Protein AF-0000000077447421 (afdb_homodimer)

Secondary structure (DSSP, 8-state):
-------------------------------------------------------------------HHHHHHH----HHHHHHHHHHHHHHHHHIIIIII----HHHHHHHHHHHTHHHHHHHHHHHHHHHHHHHHHHHHHHHHTT-GGGHHHHHHHHIIIIIHHHHHHHHHIIIIIHHHHHHHHHHHHTTHHHHHHHTT--HIIIIIHHHHHHHHHHHHHHHHHHHHHHHHHHHHHHHHHH---HHHHHHHHHHH--HHHHHHHHHHHHHHHHHHHHHHHHHHHT--SHHHHHHHHHHHHHHHHHHHHHHHHHHHHHHH--S---HHHHHH-/-------------------------------------------------------------------HHHHHHH----HHHHHHHHHHHHHHHHHIIIIII----HHHHHHHHHHHTHHHHHHHHHHHHHHHHHHHHHHHHHHHHTT-GGGHHHHHHHHIIIIIHHHHHHHHHIIIIIHHHHHHHHHHHHTTHHHHHHHTT--HIIIIIHHHHHHHHHHHHHHHHHHHHHHHHHHHHHHHHHH---HHHHHHHHHHH--HHHHHHHHHHHHHHHHHHHHHHHHHHHT--SHHHHHHHHHHHHHHHHHHHHHHHHHHHHHHH--S---HHHHHH-

Organism: NCBI:txid325984

Radius of gyration: 36.72 Å; Cα contacts (8 Å, |Δi|>4): 946; chains: 2; bounding box: 80×122×106 Å

InterPro domains:
  IPR003453 ABC transport permease subunit MlaE, proteobacteria [TIGR00056] (90-324)
  IPR030802 ABC transporter permease MalE [PF02405] (110-318)
  IPR030802 ABC transporter permease MalE [PTHR30188] (58-333)

pLDDT: mean 73.14, std 27.76, range [16.59, 98.06]

Sequence (668 aa):
MESLSLSSPSQTLDLFSSTRTMISINPSRKLLQWKPRSPIRSPSSRPLLCLHERISNNAPEPATTPTVAAAAAAWTPPFPLWRPLSVPILAGQVFYRAIIAHKVHWRNTLQQLERAGPRSLGVSLLTAAFVGMAFTIQFVREFTRLGLHRSVGGVLALAFSRELSPVVTAVVAAGRVGSAFAAELGTMQVSEQTDTLRVLGANPVDYLVTPRVIACCAALPVLTLMCFAIGLASSALLADAVYGVSINIILDSARRALRPWDIISAMIKAHVFGGIIAVVSCAWGVTTLGGAKGVGESTTSAVVISLVSIFIADFALSYCFFQGVGDSLKSAMGMESLSLSSPSQTLDLFSSTRTMISINPSRKLLQWKPRSPIRSPSSRPLLCLHERISNNAPEPATTPTVAAAAAAWTPPFPLWRPLSVPILAGQVFYRAIIAHKVHWRNTLQQLERAGPRSLGVSLLTAAFVGMAFTIQFVREFTRLGLHRSVGGVLALAFSRELSPVVTAVVAAGRVGSAFAAELGTMQVSEQTDTLRVLGANPVDYLVTPRVIACCAALPVLTLMCFAIGLASSALLADAVYGVSINIILDSARRALRPWDIISAMIKAHVFGGIIAVVSCAWGVTTLGGAKGVGESTTSAVVISLVSIFIADFALSYCFFQGVGDSLKSAMG

Nearest PDB structures (foldseek):
  7ch9-assembly1_G  TM=9.048E-01  e=3.813E-11  Pseudomonas aeruginosa PAO1
  8fee-assembly1_I  TM=9.198E-01  e=6.513E-11  Mycolicibacterium smegmatis MC2 155
  7d06-assembly1_A  TM=8.859E-01  e=7.072E-11  Acinetobacter baumannii
  7ch9-assembly1_H  TM=8.754E-01  e=4.897E-10  Pseudomonas aeruginosa PAO1
  8fef-assembly1_J  TM=8.545E-01  e=3.986E-10  Mycolicibacterium smegmatis MC2 155

Foldseek 3Di:
DDDPPPCPPDDDPPDDDPPPPPDDDDDPPDPPPPPDDDDPDPPDPPPPPPPPPPPVPPVPPPPPPPPPVVVVVPCPPPQPVVLVVLLVVLLVVLCCCVVPVVLADVVLLVVLLCQLAVVLLVVLLVQLLVVLQVVLVVQCVVCVVVVQLLLSLQVSLLCLLQPNLLLSLLLSSLLRVLLVLLLVLQQCQAVCVCVVCVVVVHHCSNNRQNSNLVSLLVRQLVSSVSSSVSSSVSSLVNCCVPVVRHSCSSVVLNVQLDDPLSNVLSSVLRNVLSNLSRSLSNSLNNSFDDPPVSSVVSSVVSSVRSSVVSVVSSVVSCCVSDPDDDDRSVRSSD/DDDDDPDDDDDDPPDDDDDPPDDDDDDPDDPPPPDPDDDPDDPDPPPPPPPVPPPPPPPPPPPPPPPPVVVVVPCPPPQPVVLVVLLVVLLVVLCCCVVPVVLADVVLLVVLLCQLAVVLLVVLLVQLLVVLQVVLVVQCVVCVVVVQLLLSLQVSLLCLLQPNLLLSLLLSSLLRVLLVLLLVLQQCQAVCVCVVCVVVVHHCSNNRQNSNLVSLLVRQLVSSVSSSVSSSVSSLVNCCVPVVRHSVSSVVLNVQLDDPLSNVLSSVLRNVLSNLSSSLSNSLNNSFDDPPVSSVVSSVVSSVRSSVVSVVSSVVSCCVSDPDDDDRSVRSSD

Structure (mmCIF, N/CA/C/O backbone):
data_AF-0000000077447421-model_v1
#
loop_
_entity.id
_entity.type
_entity.pdbx_description
1 polymer 'Protein TRIGALACTOSYLDIACYLGLYCEROL 1, chloroplastic'
#
loop_
_atom_site.group_PDB
_atom_site.id
_atom_site.type_symbol
_atom_site.label_atom_id
_atom_site.label_alt_id
_atom_site.label_comp_id
_atom_site.label_asym_id
_atom_site.label_entity_id
_atom_site.label_seq_id
_atom_site.pdbx_PDB_ins_code
_atom_site.Cartn_x
_atom_site.Cartn_y
_atom_site.Cartn_z
_atom_site.occupancy
_atom_site.B_iso_or_equiv
_atom_site.auth_seq_id
_atom_site.auth_comp_id
_atom_site.auth_asym_id
_atom_site.auth_atom_id
_atom_site.pdbx_PDB_model_num
ATOM 1 N N . MET A 1 1 ? -22.281 -9.133 -51.156 1 20.7 1 MET A N 1
ATOM 2 C CA . MET A 1 1 ? -21.609 -7.891 -51.531 1 20.7 1 MET A CA 1
ATOM 3 C C . MET A 1 1 ? -22.359 -6.676 -51.031 1 20.7 1 MET A C 1
ATOM 5 O O . MET A 1 1 ? -21.812 -5.582 -50.906 1 20.7 1 MET A O 1
ATOM 9 N N . GLU A 1 2 ? -23.766 -6.668 -51.031 1 21.92 2 GLU A N 1
ATOM 10 C CA . GLU A 1 2 ? -24.375 -5.355 -51.25 1 21.92 2 GLU A CA 1
ATOM 11 C C . GLU A 1 2 ? -24.234 -4.477 -50 1 21.92 2 GLU A C 1
ATOM 13 O O . GLU A 1 2 ? -24.016 -4.977 -48.906 1 21.92 2 GLU A O 1
ATOM 18 N N . SER A 1 3 ? -24.531 -3.139 -50.156 1 23.22 3 SER A N 1
ATOM 19 C CA . SER A 1 3 ? -24.422 -1.7 -49.938 1 23.22 3 SER A CA 1
ATOM 20 C C . SER A 1 3 ? -25.094 -1.285 -48.656 1 23.22 3 SER A C 1
ATOM 22 O O . SER A 1 3 ? -26.25 -1.659 -48.406 1 23.22 3 SER A O 1
ATOM 24 N N . LEU A 1 4 ? -24.281 -0.854 -47.562 1 23.58 4 LEU A N 1
ATOM 25 C CA . LEU A 1 4 ? -24.172 -0.26 -46.25 1 23.58 4 LEU A CA 1
ATOM 26 C C . LEU A 1 4 ? -24.859 1.103 -46.188 1 23.58 4 LEU A C 1
ATOM 28 O O . LEU A 1 4 ? -24.203 2.133 -46.406 1 23.58 4 LEU A O 1
ATOM 32 N N . SER A 1 5 ? -25.969 1.367 -46.906 1 22.11 5 SER A N 1
ATOM 33 C CA . SER A 1 5 ? -26.375 2.738 -47.188 1 22.11 5 SER A CA 1
ATOM 34 C C . SER A 1 5 ? -26.781 3.467 -45.906 1 22.11 5 SER A C 1
ATOM 36 O O . SER A 1 5 ? -27.969 3.676 -45.656 1 22.11 5 SER A O 1
ATOM 38 N N . LEU A 1 6 ? -26.234 3.102 -44.625 1 23.22 6 LEU A N 1
ATOM 39 C CA . LEU A 1 6 ? -26.906 3.682 -43.469 1 23.22 6 LEU A CA 1
ATOM 40 C C . LEU A 1 6 ? -26.812 5.203 -43.5 1 23.22 6 LEU A C 1
ATOM 42 O O . LEU A 1 6 ? -25.719 5.758 -43.562 1 23.22 6 LEU A O 1
ATOM 46 N N . SER A 1 7 ? -27.797 6.012 -44 1 21.48 7 SER A N 1
ATOM 47 C CA . SER A 1 7 ? -28.109 7.41 -44.281 1 21.48 7 SER A CA 1
ATOM 48 C C . SER A 1 7 ? -28.031 8.25 -43 1 21.48 7 SER A C 1
ATOM 50 O O . SER A 1 7 ? -28.875 8.117 -42.125 1 21.48 7 SER A O 1
ATOM 52 N N . SER A 1 8 ? -26.844 8.43 -42.312 1 22.61 8 SER A N 1
ATOM 53 C CA . SER A 1 8 ? -26.688 9.133 -41.031 1 22.61 8 SER A CA 1
ATOM 54 C C . SER A 1 8 ? -27.047 10.609 -41.188 1 22.61 8 SER A C 1
ATOM 56 O O . SER A 1 8 ? -26.406 11.344 -41.938 1 22.61 8 SER A O 1
ATOM 58 N N . PRO A 1 9 ? -28.359 11 -41.156 1 22.39 9 PRO A N 1
ATOM 59 C CA . PRO A 1 9 ? -28.812 12.367 -41.438 1 22.39 9 PRO A CA 1
ATOM 60 C C . PRO A 1 9 ? -28.172 13.398 -40.5 1 22.39 9 PRO A C 1
ATOM 62 O O . PRO A 1 9 ? -28.016 13.148 -39.312 1 22.39 9 PRO A O 1
ATOM 65 N N . SER A 1 10 ? -27.109 14.242 -40.969 1 20.44 10 SER A N 1
ATOM 66 C CA . SER A 1 10 ? -26.219 15.258 -40.438 1 20.44 10 SER A CA 1
ATOM 67 C C . SER A 1 10 ? -26.984 16.328 -39.656 1 20.44 10 SER A C 1
ATOM 69 O O . SER A 1 10 ? -26.641 16.641 -38.5 1 20.44 10 SER A O 1
ATOM 71 N N . GLN A 1 11 ? -27.469 17.375 -40.344 1 19.42 11 GLN A N 1
ATOM 72 C CA . GLN A 1 11 ? -26.938 18.734 -40.281 1 19.42 11 GLN A CA 1
ATOM 73 C C . GLN A 1 11 ? -27.562 19.516 -39.125 1 19.42 11 GLN A C 1
ATOM 75 O O . GLN A 1 11 ? -26.859 20.031 -38.25 1 19.42 11 GLN A O 1
ATOM 80 N N . THR A 1 12 ? -28.375 20.641 -39.375 1 20.64 12 THR A N 1
ATOM 81 C CA . THR A 1 12 ? -28.172 22.078 -39.344 1 20.64 12 THR A CA 1
ATOM 82 C C . THR A 1 12 ? -28.984 22.719 -38.219 1 20.64 12 THR A C 1
ATOM 84 O O . THR A 1 12 ? -29.062 23.938 -38.125 1 20.64 12 THR A O 1
ATOM 87 N N . LEU A 1 13 ? -29.422 22 -37.062 1 18.8 13 LEU A N 1
ATOM 88 C CA . LEU A 1 13 ? -30.594 22.688 -36.531 1 18.8 13 LEU A CA 1
ATOM 89 C C . LEU A 1 13 ? -30.234 24.094 -36.062 1 18.8 13 LEU A C 1
ATOM 91 O O . LEU A 1 13 ? -29.328 24.281 -35.25 1 18.8 13 LEU A O 1
ATOM 95 N N . ASP A 1 14 ? -30.516 25.188 -36.844 1 21.53 14 ASP A N 1
ATOM 96 C CA . ASP A 1 14 ? -30.469 26.641 -36.812 1 21.53 14 ASP A CA 1
ATOM 97 C C . ASP A 1 14 ? -31.203 27.188 -35.562 1 21.53 14 ASP A 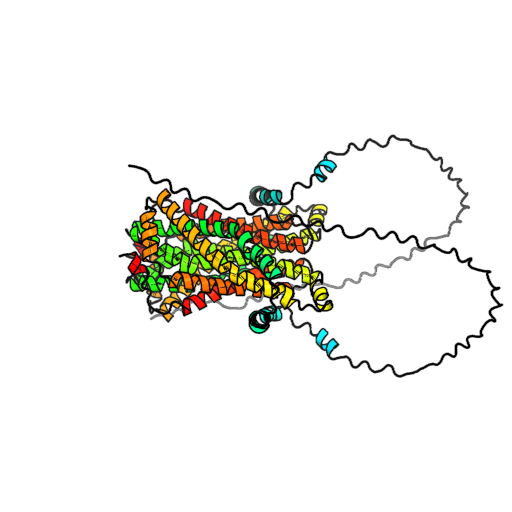C 1
ATOM 99 O O . ASP A 1 14 ? -32.438 27.25 -35.562 1 21.53 14 ASP A O 1
ATOM 103 N N . LEU A 1 15 ? -30.922 26.516 -34.375 1 18.33 15 LEU A N 1
ATOM 104 C CA . LEU A 1 15 ? -31.812 26.953 -33.281 1 18.33 15 LEU A CA 1
ATOM 105 C C . LEU A 1 15 ? -31.891 28.469 -33.25 1 18.33 15 LEU A C 1
ATOM 107 O O . LEU A 1 15 ? -30.953 29.172 -33.656 1 18.33 15 LEU A O 1
ATOM 111 N N . PHE A 1 16 ? -32.906 29.094 -32.469 1 19.05 16 PHE A N 1
ATOM 112 C CA . PHE A 1 16 ? -33.906 30.156 -32.281 1 19.05 16 PHE A CA 1
ATOM 113 C C . PHE A 1 16 ? -33.219 31.422 -31.766 1 19.05 16 PHE A C 1
ATOM 115 O O . PHE A 1 16 ? -32.219 31.359 -31.031 1 19.05 16 PHE A O 1
ATOM 122 N N . SER A 1 17 ? -33.469 32.656 -32.375 1 18.56 17 SER A N 1
ATOM 123 C CA . SER A 1 17 ? -33.375 34.062 -32.625 1 18.56 17 SER A CA 1
ATOM 124 C C . SER A 1 17 ? -33.656 34.875 -31.359 1 18.56 17 SER A C 1
ATOM 126 O O . SER A 1 17 ? -33.562 36.094 -31.359 1 18.56 17 SER A O 1
ATOM 128 N N . SER A 1 18 ? -34.219 34.281 -30.141 1 18.59 18 SER A N 1
ATOM 129 C CA . SER A 1 18 ? -35.156 35.25 -29.578 1 18.59 18 SER A CA 1
ATOM 130 C C . SER A 1 18 ? -34.438 36.5 -29.094 1 18.59 18 SER A C 1
ATOM 132 O O . SER A 1 18 ? -33.344 36.406 -28.531 1 18.59 18 SER A O 1
ATOM 134 N N . THR A 1 19 ? -34.812 37.688 -29.516 1 19.48 19 THR A N 1
ATOM 135 C CA . THR A 1 19 ? -34.594 39.125 -29.625 1 19.48 19 THR A CA 1
ATOM 136 C C . THR A 1 19 ? -34.719 39.781 -28.266 1 19.48 19 THR A C 1
ATOM 138 O O . THR A 1 19 ? -35.844 40.062 -27.781 1 19.48 19 THR A O 1
ATOM 141 N N . ARG A 1 20 ? -34.375 39.125 -27.031 1 20.92 20 ARG A N 1
ATOM 142 C CA . ARG A 1 20 ? -34.969 39.812 -25.891 1 20.92 20 ARG A CA 1
ATOM 143 C C . ARG A 1 20 ? -34.5 41.281 -25.812 1 20.92 20 ARG A C 1
ATOM 145 O O . ARG A 1 20 ? -33.281 41.531 -25.875 1 20.92 20 ARG A O 1
ATOM 152 N N . THR A 1 21 ? -35.406 42.219 -26.031 1 19.88 21 THR A N 1
ATOM 153 C CA . THR A 1 21 ? -35.5 43.656 -26.156 1 19.88 21 THR A CA 1
ATOM 154 C C . THR A 1 21 ? -35.062 44.344 -24.859 1 19.88 21 THR A C 1
ATOM 156 O O . THR A 1 21 ? -35.719 44.156 -23.812 1 19.88 21 THR A O 1
ATOM 159 N N . MET A 1 22 ? -33.812 44.531 -24.453 1 20.28 22 MET A N 1
ATOM 160 C CA . MET A 1 22 ? -33.188 45.031 -23.219 1 20.28 22 MET A CA 1
ATOM 161 C C . MET A 1 22 ? -33.562 46.469 -22.984 1 20.28 22 MET A C 1
ATOM 163 O O . MET A 1 22 ? -33.094 47.094 -22.031 1 20.28 22 MET A O 1
ATOM 167 N N . ILE A 1 23 ? -34.625 47.125 -23.688 1 19.91 23 ILE A N 1
ATOM 168 C CA . ILE A 1 23 ? -34.219 48.5 -23.812 1 19.91 23 ILE A CA 1
ATOM 169 C C . ILE A 1 23 ? -34.125 49.156 -22.422 1 19.91 23 ILE A C 1
ATOM 171 O O . ILE A 1 23 ? -34.688 48.625 -21.469 1 19.91 23 ILE A O 1
ATOM 175 N N . SER A 1 24 ? -33.938 50.594 -22.422 1 19.91 24 SER A N 1
ATOM 176 C CA . SER A 1 24 ? -33.219 51.781 -22.047 1 19.91 24 SER A CA 1
ATOM 177 C C . SER A 1 24 ? -33.938 52.594 -20.984 1 19.91 24 SER A C 1
ATOM 179 O O . SER A 1 24 ? -33.406 53.562 -20.438 1 19.91 24 SER A O 1
ATOM 181 N N . ILE A 1 25 ? -35.094 52.094 -20.328 1 19.53 25 ILE A N 1
ATOM 182 C CA . ILE A 1 25 ? -35.938 53.25 -20.078 1 19.53 25 ILE A CA 1
ATOM 183 C C . ILE A 1 25 ? -35.281 54.156 -19.047 1 19.53 25 ILE A C 1
ATOM 185 O O . ILE A 1 25 ? -34.688 53.688 -18.078 1 19.53 25 ILE A O 1
ATOM 189 N N . ASN A 1 26 ? -35.281 55.531 -19.297 1 20.55 26 ASN A N 1
ATOM 190 C CA . ASN A 1 26 ? -34.75 56.875 -19.016 1 20.55 26 ASN A CA 1
ATOM 191 C C . ASN A 1 26 ? -35.25 57.375 -17.672 1 20.55 26 ASN A C 1
ATOM 193 O O . ASN A 1 26 ? -34.812 58.438 -17.219 1 20.55 26 ASN A O 1
ATOM 197 N N . PRO A 1 27 ? -36.062 56.594 -16.766 1 20.16 27 PRO A N 1
ATOM 198 C CA . PRO A 1 27 ? -36.969 57.562 -16.172 1 20.16 27 PRO A CA 1
ATOM 199 C C . PRO A 1 27 ? -36.281 58.625 -15.312 1 20.16 27 PRO A C 1
ATOM 201 O O . PRO A 1 27 ? -35.188 58.375 -14.805 1 20.16 27 PRO A O 1
ATOM 204 N N . SER A 1 28 ? -36.656 59.938 -15.367 1 21.09 28 SER A N 1
ATOM 205 C CA . SER A 1 28 ? -36.375 61.344 -15.031 1 21.09 28 SER A CA 1
ATOM 206 C C . SER A 1 28 ? -36.562 61.594 -13.539 1 21.09 28 SER A C 1
ATOM 208 O O . SER A 1 28 ? -36.438 62.719 -13.07 1 21.09 28 SER A O 1
ATOM 210 N N . ARG A 1 29 ? -36.844 60.531 -12.625 1 21.67 29 ARG A N 1
ATOM 211 C CA . ARG A 1 29 ? -37.625 61.094 -11.531 1 21.67 29 ARG A CA 1
ATOM 212 C C . ARG A 1 29 ? -36.844 62.125 -10.734 1 21.67 29 ARG A C 1
ATOM 214 O O . ARG A 1 29 ? -35.719 61.875 -10.344 1 21.67 29 ARG A O 1
ATOM 221 N N . LYS A 1 30 ? -37.344 63.375 -10.836 1 21.84 30 LYS A N 1
ATOM 222 C CA . LYS A 1 30 ? -37.125 64.75 -10.312 1 21.84 30 LYS A CA 1
ATOM 223 C C . LYS A 1 30 ? -37.031 64.688 -8.789 1 21.84 30 LYS A C 1
ATOM 225 O O . LYS A 1 30 ? -37.969 64.25 -8.109 1 21.84 30 LYS A O 1
ATOM 230 N N . LEU A 1 31 ? -35.812 64.5 -8.266 1 20.23 31 LEU A N 1
ATOM 231 C CA . LEU A 1 31 ? -35.312 64.438 -6.895 1 20.23 31 LEU A CA 1
ATOM 232 C C . LEU A 1 31 ? -35.75 65.688 -6.129 1 20.23 31 LEU A C 1
ATOM 234 O O . LEU A 1 31 ? -35.281 66.812 -6.449 1 20.23 31 LEU A O 1
ATOM 238 N N . LEU A 1 32 ? -37.125 65.812 -5.898 1 20.25 32 LEU A N 1
ATOM 239 C CA . LEU A 1 32 ? -37.656 67 -5.277 1 20.25 32 LEU A CA 1
ATOM 240 C C . LEU A 1 32 ? -36.906 67.312 -3.992 1 20.25 32 LEU A C 1
ATOM 242 O O . LEU A 1 32 ? -36.625 66.438 -3.188 1 20.25 32 LEU A O 1
ATOM 246 N N . GLN A 1 33 ? -36.219 68.5 -3.904 1 21.61 33 GLN A N 1
ATOM 247 C CA . GLN A 1 33 ? -35.25 69.188 -3.08 1 21.61 33 GLN A CA 1
ATOM 248 C C . GLN A 1 33 ? -35.844 69.625 -1.731 1 21.61 33 GLN A C 1
ATOM 250 O O . GLN A 1 33 ? -36.25 70.75 -1.533 1 21.61 33 GLN A O 1
ATOM 255 N N . TRP A 1 34 ? -36.75 68.688 -1.033 1 22.22 34 TRP A N 1
ATOM 256 C CA . TRP A 1 34 ? -37.531 69.375 -0.001 1 22.22 34 TRP A CA 1
ATOM 257 C C . TRP A 1 34 ? -36.625 70 1.048 1 22.22 34 TRP A C 1
ATOM 259 O O . TRP A 1 34 ? -35.688 69.312 1.538 1 22.22 34 TRP A O 1
ATOM 269 N N . LYS A 1 35 ? -36.656 71.312 1.212 1 23.48 35 LYS A N 1
ATOM 270 C CA . LYS A 1 35 ? -35.906 72.375 1.878 1 23.48 35 LYS A CA 1
ATOM 271 C C . LYS A 1 35 ? -36.094 72.375 3.389 1 23.48 35 LYS A C 1
ATOM 273 O O . LYS A 1 35 ? -35.625 73.188 4.113 1 23.48 35 LYS A O 1
ATOM 278 N N . PRO A 1 36 ? -36.594 71.188 4.023 1 23.55 36 PRO A N 1
ATOM 279 C CA . PRO A 1 36 ? -37.281 71.688 5.215 1 23.55 36 PRO A CA 1
ATOM 280 C C . PRO A 1 36 ? -36.375 72.5 6.125 1 23.55 36 PRO A C 1
ATOM 282 O O . PRO A 1 36 ? -35.156 72.375 6.07 1 23.55 36 PRO A O 1
ATOM 285 N N . ARG A 1 37 ? -37.062 73.375 6.992 1 22.14 37 ARG A N 1
ATOM 286 C CA . ARG A 1 37 ? -36.969 74.625 7.734 1 22.14 37 ARG A CA 1
ATOM 287 C C . ARG A 1 37 ? -36.094 74.438 8.961 1 22.14 37 ARG A C 1
ATOM 289 O O . ARG A 1 37 ? -35.781 73.375 9.383 1 22.14 37 ARG A O 1
ATOM 296 N N . SER A 1 38 ? -36.25 75.438 9.898 1 22.42 38 SER A N 1
ATOM 297 C CA . SER A 1 38 ? -35.5 76.312 10.727 1 22.42 38 SER A CA 1
ATOM 298 C C . SER A 1 38 ? -35.031 75.688 12.016 1 22.42 38 SER A C 1
ATOM 300 O O . SER A 1 38 ? -35.625 74.75 12.492 1 22.42 38 SER A O 1
ATOM 302 N N . PRO A 1 39 ? -33.781 76.062 12.539 1 24.52 39 PRO A N 1
ATOM 303 C CA . PRO A 1 39 ? -32.719 75.562 13.438 1 24.52 39 PRO A CA 1
ATOM 304 C C . PRO A 1 39 ? -33.156 75.625 14.906 1 24.52 39 PRO A C 1
ATOM 306 O O . PRO A 1 39 ? -33.312 76.688 15.461 1 24.52 39 PRO A O 1
ATOM 309 N N . ILE A 1 40 ? -34.406 75.062 15.273 1 26.08 40 ILE A N 1
ATOM 310 C CA . ILE A 1 40 ? -34.906 75.5 16.562 1 26.08 40 ILE A CA 1
ATOM 311 C C . ILE A 1 40 ? -33.812 75.375 17.625 1 26.08 40 ILE A C 1
ATOM 313 O O . ILE A 1 40 ? -33.094 74.375 17.609 1 26.08 40 ILE A O 1
ATOM 317 N N . ARG A 1 41 ? -33.781 76.375 18.5 1 24.52 41 ARG A N 1
ATOM 318 C CA . ARG A 1 41 ? -32.875 76.938 19.516 1 24.52 41 ARG A CA 1
ATOM 319 C C . ARG A 1 41 ? -32.656 75.875 20.641 1 24.52 41 ARG A C 1
ATOM 321 O O . ARG A 1 41 ? -33.594 75.25 21.094 1 24.52 41 ARG A O 1
ATOM 328 N N . SER A 1 42 ? -31.391 75.312 20.828 1 23.03 42 SER A N 1
ATOM 329 C CA . SER A 1 42 ? -30.797 74.25 21.547 1 23.03 42 SER A CA 1
ATOM 330 C C . SER A 1 42 ? -30.906 74.438 23.062 1 23.03 42 SER A C 1
ATOM 332 O O . SER A 1 42 ? -30.359 75.375 23.609 1 23.03 42 SER A O 1
ATOM 334 N N . PRO A 1 43 ? -32.188 74.375 23.625 1 26.91 43 PRO A N 1
ATOM 335 C CA . PRO A 1 43 ? -32.219 74.875 25 1 26.91 43 PRO A CA 1
ATOM 336 C C . PRO A 1 43 ? -31.125 74.25 25.891 1 26.91 43 PRO A C 1
ATOM 338 O O . PRO A 1 43 ? -30.578 73.188 25.547 1 26.91 43 PRO A O 1
ATOM 341 N N . SER A 1 44 ? -30.719 75.062 26.938 1 25.27 44 SER A N 1
ATOM 342 C CA . SER A 1 44 ? -29.625 75.062 27.906 1 25.27 44 SER A CA 1
ATOM 343 C C . SER A 1 44 ? -29.625 73.812 28.766 1 25.27 44 SER A C 1
ATOM 345 O O . SER A 1 44 ? -30.672 73.312 29.188 1 25.27 44 SER A O 1
ATOM 347 N N . SER A 1 45 ? -28.609 72.938 28.625 1 24.52 45 SER A N 1
ATOM 348 C CA . SER A 1 45 ? -28.344 71.5 29.031 1 24.52 45 SER A CA 1
ATOM 349 C C . SER A 1 45 ? -28.188 71.438 30.547 1 24.52 45 SER A C 1
ATOM 351 O O . SER A 1 45 ? -27.234 71.938 31.125 1 24.52 45 SER A O 1
ATOM 353 N N . ARG A 1 46 ? -29.281 71.75 31.281 1 28.97 46 ARG A N 1
ATOM 354 C CA . ARG A 1 46 ? -29.109 71.75 32.719 1 28.97 46 ARG A CA 1
ATOM 355 C C . ARG A 1 46 ? -28.375 70.438 33.188 1 28.97 46 ARG A C 1
ATOM 357 O O . ARG A 1 46 ? -28.562 69.375 32.594 1 28.97 46 ARG A O 1
ATOM 364 N N . PRO A 1 47 ? -27.234 70.688 33.938 1 29.19 47 PRO A N 1
ATOM 365 C CA . PRO A 1 47 ? -26.203 69.688 34.375 1 29.19 47 PRO A CA 1
ATOM 366 C C . PRO A 1 47 ? -26.766 68.562 35.156 1 29.19 47 PRO A C 1
ATOM 368 O O . PRO A 1 47 ? -27.438 68.75 36.188 1 29.19 47 PRO A O 1
ATOM 371 N N . LEU A 1 48 ? -27.609 67.625 34.531 1 25.53 48 LEU A N 1
ATOM 372 C CA . LEU A 1 48 ? -28.312 66.688 35.375 1 25.53 48 LEU A CA 1
ATOM 373 C C . LEU A 1 48 ? -27.328 65.938 36.281 1 25.53 48 LEU A C 1
ATOM 375 O O . LEU A 1 48 ? -26.297 65.438 35.844 1 25.53 48 LEU A O 1
ATOM 379 N N . LEU A 1 49 ? -27.203 66.375 37.531 1 26.98 49 LEU A N 1
ATOM 380 C CA . LEU A 1 49 ? -26.531 65.812 38.688 1 26.98 49 LEU A CA 1
ATOM 381 C C . LEU A 1 49 ? -26.734 64.312 38.781 1 26.98 49 LEU A C 1
ATOM 383 O O . LEU A 1 49 ? -27.859 63.844 38.969 1 26.98 49 LEU A O 1
ATOM 387 N N . CYS A 1 50 ? -26.141 63.531 37.844 1 24.11 50 CYS A N 1
ATOM 388 C CA . CYS A 1 50 ? -26.328 62.094 37.812 1 24.11 50 CYS A CA 1
ATOM 389 C C . CYS A 1 50 ? -25.938 61.469 39.156 1 24.11 50 CYS A C 1
ATOM 391 O O . CYS A 1 50 ? -24.781 61.531 39.531 1 24.11 50 CYS A O 1
ATOM 393 N N . LEU A 1 51 ? -26.75 61.688 40.188 1 24.7 51 LEU A N 1
ATOM 394 C CA . LEU A 1 51 ? -26.641 61.031 41.469 1 24.7 51 LEU A CA 1
ATOM 395 C C . LEU A 1 51 ? -26.375 59.531 41.281 1 24.7 51 LEU A C 1
ATOM 397 O O . LEU A 1 51 ? -27.219 58.812 40.781 1 24.7 51 LEU A O 1
ATOM 401 N N . HIS A 1 52 ? -25.109 59.156 40.938 1 25.88 52 HIS A N 1
ATOM 402 C CA . HIS A 1 52 ? -24.609 57.781 40.781 1 25.88 52 HIS A CA 1
ATOM 403 C C . HIS A 1 52 ? -24.859 56.969 42.031 1 25.88 52 HIS A C 1
ATOM 405 O O . HIS A 1 52 ? -24.172 57.094 43.031 1 25.88 52 HIS A O 1
ATOM 411 N N . GLU A 1 53 ? -26.141 56.969 42.531 1 27.06 53 GLU A N 1
ATOM 412 C CA . GLU A 1 53 ? -26.375 56.094 43.688 1 27.06 53 GLU A CA 1
ATOM 413 C C . GLU A 1 53 ? -25.781 54.719 43.438 1 27.06 53 GLU A C 1
ATOM 415 O O . GLU A 1 53 ? -26.078 54.062 42.438 1 27.06 53 GLU A O 1
ATOM 420 N N . ARG A 1 54 ? -24.578 54.469 44.031 1 28.45 54 ARG A N 1
ATOM 421 C CA . ARG A 1 54 ? -23.828 53.219 44.094 1 28.45 54 ARG A CA 1
ATOM 422 C C . ARG A 1 54 ? -24.719 52.062 44.562 1 28.45 54 ARG A C 1
ATOM 424 O O . ARG A 1 54 ? -25.047 51.969 45.719 1 28.45 54 ARG A O 1
ATOM 431 N N . ILE A 1 55 ? -25.969 51.875 44 1 29.73 55 ILE A N 1
ATOM 432 C CA . ILE A 1 55 ? -26.75 50.75 44.531 1 29.73 55 ILE A CA 1
ATOM 433 C C . ILE A 1 55 ? -25.906 49.5 44.531 1 29.73 55 ILE A C 1
ATOM 435 O O . ILE A 1 55 ? -25.422 49.031 43.5 1 29.73 55 ILE A O 1
ATOM 439 N N . SER A 1 56 ? -25.125 49.25 45.625 1 28.45 56 SER A N 1
ATOM 440 C CA . SER A 1 56 ? -24.375 48.031 45.969 1 28.45 56 SER A CA 1
ATOM 441 C C . SER A 1 56 ? -25.234 46.781 45.781 1 28.45 56 SER A C 1
ATOM 443 O O . SER A 1 56 ? -26.109 46.5 46.625 1 28.45 56 SER A O 1
ATOM 445 N N . ASN A 1 57 ? -25.969 46.625 44.656 1 27.39 57 ASN A N 1
ATOM 446 C CA . ASN A 1 57 ? -26.797 45.438 44.531 1 27.39 57 ASN A CA 1
ATOM 447 C C . ASN A 1 57 ? -25.984 44.156 44.844 1 27.39 57 ASN A C 1
ATOM 449 O O . ASN A 1 57 ? -25.078 43.812 44.062 1 27.39 57 ASN A O 1
ATOM 453 N N . ASN A 1 58 ? -25.625 43.906 46.125 1 29.16 58 ASN A N 1
ATOM 454 C CA . ASN A 1 58 ? -25.047 42.656 46.656 1 29.16 58 ASN A CA 1
ATOM 455 C C . ASN A 1 58 ? -25.766 41.438 46.125 1 29.16 58 ASN A C 1
ATOM 457 O O . ASN A 1 58 ? -26.531 40.781 46.844 1 29.16 58 ASN A O 1
ATOM 461 N N . ALA A 1 59 ? -26.5 41.5 45.031 1 32.97 59 ALA A N 1
ATOM 462 C CA . ALA A 1 59 ? -27.172 40.25 44.719 1 32.97 59 ALA A CA 1
ATOM 463 C C . ALA A 1 59 ? -26.203 39.062 44.719 1 32.97 59 ALA A C 1
ATOM 465 O O . ALA A 1 59 ? -25.094 39.188 44.188 1 32.97 59 ALA A O 1
ATOM 466 N N . PRO A 1 60 ? -26.359 38.188 45.688 1 33.62 60 PRO A N 1
ATOM 467 C CA . PRO A 1 60 ? -25.469 37.031 45.781 1 33.62 60 PRO A CA 1
ATOM 468 C C . PRO A 1 60 ? -25.172 36.406 44.406 1 33.62 60 PRO A C 1
ATOM 470 O O . PRO A 1 60 ? -26.047 36.406 43.531 1 33.62 60 PRO A O 1
ATOM 473 N N . GLU A 1 61 ? -24.016 36.594 43.906 1 33.62 61 GLU A N 1
ATOM 474 C CA . GLU A 1 61 ? -23.656 36.031 42.594 1 33.62 61 GLU A CA 1
ATOM 475 C C . GLU A 1 61 ? -24.141 34.594 42.469 1 33.62 61 GLU A C 1
ATOM 477 O O . GLU A 1 61 ? -23.969 33.781 43.375 1 33.62 61 GLU A O 1
ATOM 482 N N . PRO A 1 62 ? -25.266 34.375 41.75 1 34.09 62 PRO A N 1
ATOM 483 C CA . PRO A 1 62 ? -25.688 32.969 41.719 1 34.09 62 PRO A CA 1
ATOM 484 C C . PRO A 1 62 ? -24.5 32 41.625 1 34.09 62 PRO A C 1
ATOM 486 O O . PRO A 1 62 ? -23.453 32.344 41.094 1 34.09 62 PRO A O 1
ATOM 489 N N . ALA A 1 63 ? -24.281 31.141 42.656 1 34.59 63 ALA A N 1
ATOM 490 C CA . ALA A 1 63 ? -23.344 30.016 42.688 1 34.59 63 ALA A CA 1
ATOM 491 C C . ALA A 1 63 ? -23.266 29.328 41.344 1 34.59 63 ALA A C 1
ATOM 493 O O . ALA A 1 63 ? -24.266 28.75 40.875 1 34.59 63 ALA A O 1
ATOM 494 N N . THR A 1 64 ? -22.641 30.016 40.438 1 34.5 64 THR A N 1
ATOM 495 C CA . THR A 1 64 ? -22.5 29.297 39.156 1 34.5 64 THR A CA 1
ATOM 496 C C . THR A 1 64 ? -22.109 27.844 39.406 1 34.5 64 THR A C 1
ATOM 498 O O . THR A 1 64 ? -21.078 27.562 40.031 1 34.5 64 THR A O 1
ATOM 501 N N . THR A 1 65 ? -23.062 27 39.844 1 34.28 65 THR A N 1
ATOM 502 C CA . THR A 1 65 ? -22.828 25.562 39.906 1 34.28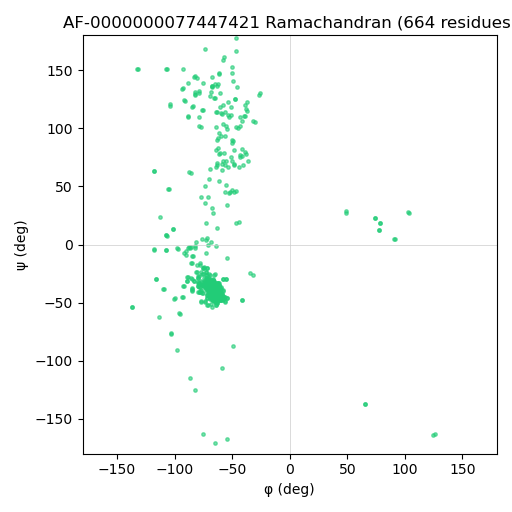 65 THR A CA 1
ATOM 503 C C . THR A 1 65 ? -21.844 25.125 38.812 1 34.28 65 THR A C 1
ATOM 505 O O . THR A 1 65 ? -22 25.469 37.656 1 34.28 65 THR A O 1
ATOM 508 N N . PRO A 1 66 ? -20.641 24.859 39.281 1 35.97 66 PRO A N 1
ATOM 509 C CA . PRO A 1 66 ? -19.703 24.406 38.281 1 35.97 66 PRO A CA 1
ATOM 510 C C . PRO A 1 66 ? -20.344 23.469 37.25 1 35.97 66 PRO A C 1
ATOM 512 O O . PRO A 1 66 ? -20.938 22.453 37.625 1 35.97 66 PRO A O 1
ATOM 515 N N . THR A 1 67 ? -21.031 23.969 36.312 1 32.88 67 THR A N 1
ATOM 516 C CA . THR A 1 67 ? -21.719 23.109 35.312 1 32.88 67 THR A CA 1
ATOM 517 C C . THR A 1 67 ? -20.859 21.906 34.969 1 32.88 67 THR A C 1
ATOM 519 O O . THR A 1 67 ? -19.641 22.031 34.781 1 32.88 67 THR A O 1
ATOM 522 N N . VAL A 1 68 ? -21.375 20.703 35.156 1 37.22 68 VAL A N 1
ATOM 523 C CA . VAL A 1 68 ? -20.906 19.391 34.719 1 37.22 68 VAL A CA 1
ATOM 524 C C . VAL A 1 68 ? -20.234 19.531 33.344 1 37.22 68 VAL A C 1
ATOM 526 O O . VAL A 1 68 ? -19.531 18.625 32.875 1 37.22 68 VAL A O 1
ATOM 529 N N . ALA A 1 69 ? -20.594 20.531 32.625 1 38.84 69 ALA A N 1
ATOM 530 C CA . ALA A 1 69 ? -19.953 20.797 31.344 1 38.84 69 ALA A CA 1
ATOM 531 C C . ALA A 1 69 ? -18.484 21.156 31.531 1 38.84 69 ALA A C 1
ATOM 533 O O . ALA A 1 69 ? -17.641 20.781 30.719 1 38.84 69 ALA A O 1
ATOM 534 N N . ALA A 1 70 ? -18.109 21.906 32.438 1 40.81 70 ALA A N 1
ATOM 535 C CA . ALA A 1 70 ? -16.719 22.281 32.625 1 40.81 70 ALA A CA 1
ATOM 536 C C . ALA A 1 70 ? -15.883 21.078 33.062 1 40.81 70 ALA A C 1
ATOM 538 O O . ALA A 1 70 ? -14.727 20.922 32.656 1 40.81 70 ALA A O 1
ATOM 539 N N . ALA A 1 71 ? -16.281 20.391 34.125 1 37.5 71 ALA A N 1
ATOM 540 C CA . ALA A 1 71 ? -15.531 19.203 34.5 1 37.5 71 ALA A CA 1
ATOM 541 C C . ALA A 1 71 ? -15.453 18.203 33.344 1 37.5 71 ALA A C 1
ATOM 543 O O . ALA A 1 71 ? -14.508 17.406 33.281 1 37.5 71 ALA A O 1
ATOM 544 N N . ALA A 1 72 ? -16.516 17.922 32.656 1 36.81 72 ALA A N 1
ATOM 545 C CA . ALA A 1 72 ? -16.469 17.109 31.453 1 36.81 72 ALA A CA 1
ATOM 546 C C . ALA A 1 72 ? -15.531 17.734 30.422 1 36.81 72 ALA A C 1
ATOM 548 O O . ALA A 1 72 ? -15.039 17.031 29.531 1 36.81 72 ALA A O 1
ATOM 549 N N . ALA A 1 73 ? -15.344 18.953 30.344 1 38.03 73 ALA A N 1
ATOM 550 C CA . ALA A 1 73 ? -14.367 19.609 29.469 1 38.03 73 ALA A CA 1
ATOM 551 C C . ALA A 1 73 ? -12.945 19.281 29.906 1 38.03 73 ALA A C 1
ATOM 553 O O . ALA A 1 73 ? -12.016 19.328 29.109 1 38.03 73 ALA A O 1
ATOM 554 N N . ALA A 1 74 ? -12.664 19.266 31.172 1 36.62 74 ALA A N 1
ATOM 555 C CA . ALA A 1 74 ? -11.297 19.047 31.641 1 36.62 74 ALA A CA 1
ATOM 556 C C . ALA A 1 74 ? -10.844 17.625 31.359 1 36.62 74 ALA A C 1
ATOM 558 O O . ALA A 1 74 ? -9.672 17.281 31.562 1 36.62 74 ALA A O 1
ATOM 559 N N . TRP A 1 75 ? -11.695 16.656 31.562 1 33.16 75 TRP A N 1
ATOM 560 C CA . TRP A 1 75 ? -11.188 15.32 31.266 1 33.16 75 TRP A CA 1
ATOM 561 C C . TRP A 1 75 ? -10.75 15.211 29.812 1 33.16 75 TRP A C 1
ATOM 563 O O . TRP A 1 75 ? -11.586 15.25 28.906 1 33.16 75 TRP A O 1
ATOM 573 N N . THR A 1 76 ? -9.695 15.859 29.422 1 35.81 76 THR A N 1
ATOM 574 C CA . THR A 1 76 ? -9.102 15.469 28.141 1 35.81 76 THR A CA 1
ATOM 575 C C . THR A 1 76 ? -8.93 13.953 28.062 1 35.81 76 THR A C 1
ATOM 577 O O . THR A 1 76 ? -8.133 13.375 28.797 1 35.81 76 THR A O 1
ATOM 580 N N . PRO A 1 77 ? -9.922 13.148 27.984 1 39.28 77 PRO A N 1
ATOM 581 C CA . PRO A 1 77 ? -9.68 11.711 27.828 1 39.28 77 PRO A CA 1
ATOM 582 C C . PRO A 1 77 ? -8.352 11.398 27.156 1 39.28 77 PRO A C 1
ATOM 584 O O . PRO A 1 77 ? -7.828 12.227 26.406 1 39.28 77 PRO A O 1
ATOM 587 N N . PRO A 1 78 ? -7.48 10.531 27.688 1 42.06 78 PRO A N 1
ATOM 588 C CA . PRO A 1 78 ? -6.219 10.133 27.047 1 42.06 78 PRO A CA 1
ATOM 589 C C . PRO A 1 78 ? -6.352 9.961 25.531 1 42.06 78 PRO A C 1
ATOM 591 O O . PRO A 1 78 ? -7.375 9.477 25.047 1 42.06 78 PRO A O 1
ATOM 594 N N . PHE A 1 79 ? -5.789 10.773 24.797 1 48.28 79 PHE A N 1
ATOM 595 C CA . PHE A 1 79 ? -5.762 11.133 23.375 1 48.28 79 PHE A CA 1
ATOM 596 C C . PHE A 1 79 ? -5.754 9.883 22.516 1 48.28 79 PHE A C 1
ATOM 598 O O . PHE A 1 79 ? -6.516 9.789 21.547 1 48.28 79 PHE A O 1
ATOM 605 N N . PRO A 1 80 ? -4.84 8.852 22.859 1 52.22 80 PRO A N 1
ATOM 606 C CA . PRO A 1 80 ? -4.645 7.836 21.828 1 52.22 80 PRO A CA 1
ATOM 607 C C . PRO A 1 80 ? -5.836 6.895 21.688 1 52.22 80 PRO A C 1
ATOM 609 O O . PRO A 1 80 ? -6.113 6.395 20.594 1 52.22 80 PRO A O 1
ATOM 612 N N . LEU A 1 81 ? -6.535 6.586 22.828 1 54.31 81 LEU A N 1
ATOM 613 C CA . LEU A 1 81 ? -7.562 5.555 22.766 1 54.31 81 LEU A CA 1
ATOM 614 C C . LEU A 1 81 ? -8.836 6.098 22.125 1 54.31 81 LEU A C 1
ATOM 616 O O . LEU A 1 81 ? -9.648 5.332 21.609 1 54.31 81 LEU A O 1
ATOM 620 N N . TRP A 1 82 ? -8.938 7.355 22.078 1 60.06 82 TRP A N 1
ATOM 621 C CA . TRP A 1 82 ? -10.195 7.91 21.578 1 60.06 82 TRP A CA 1
ATOM 622 C C . TRP A 1 82 ? -10.242 7.898 20.062 1 60.06 82 TRP A C 1
ATOM 624 O O . TRP A 1 82 ? -11.32 7.805 19.469 1 60.06 82 TRP A O 1
ATOM 634 N N . ARG A 1 83 ? -9.156 7.883 19.531 1 74.75 83 ARG A N 1
ATOM 635 C CA . ARG A 1 83 ? -9.141 8.031 18.078 1 74.75 83 ARG A CA 1
ATOM 636 C C . ARG A 1 83 ? -9.664 6.77 17.406 1 74.75 83 ARG A C 1
ATOM 638 O O . ARG A 1 83 ? -10.5 6.848 16.5 1 74.75 83 ARG A O 1
ATOM 645 N N . PRO A 1 84 ? -9.273 5.602 18.016 1 73.94 84 PRO A N 1
ATOM 646 C CA . PRO A 1 84 ? -9.844 4.414 17.375 1 73.94 84 PRO A CA 1
ATOM 647 C C . PRO A 1 84 ? -11.336 4.258 17.641 1 73.94 84 PRO A C 1
ATOM 649 O O . PRO A 1 84 ? -12.055 3.691 16.812 1 73.94 84 PRO A O 1
ATOM 652 N N . LEU A 1 85 ? -11.773 4.793 18.719 1 75.38 85 LEU A N 1
ATOM 653 C CA . LEU A 1 85 ? -13.195 4.695 19.047 1 75.38 85 LEU A CA 1
ATOM 654 C C . LEU A 1 85 ? -14.023 5.609 18.141 1 75.38 85 LEU A C 1
ATOM 656 O O . LEU A 1 85 ? -15.211 5.367 17.938 1 75.38 85 LEU A O 1
ATOM 660 N N . SER A 1 86 ? -13.391 6.59 17.625 1 79.88 86 SER A N 1
ATOM 661 C CA . SER A 1 86 ? -14.102 7.531 16.766 1 79.88 86 SER A CA 1
ATOM 662 C C . SER A 1 86 ? -14.445 6.91 15.414 1 79.88 86 SER A C 1
ATOM 664 O O . SER A 1 86 ? -15.375 7.348 14.742 1 79.88 86 SER A O 1
ATOM 666 N N . VAL A 1 87 ? -13.781 5.918 15.078 1 81.25 87 VAL A N 1
ATOM 667 C CA . VAL A 1 87 ? -13.938 5.344 13.75 1 81.25 87 VAL A CA 1
ATOM 668 C C . VAL A 1 87 ? -15.289 4.641 13.648 1 81.25 87 VAL A C 1
ATOM 670 O O . VAL A 1 87 ? -16.094 4.953 12.758 1 81.25 87 VAL A O 1
ATOM 673 N N . PRO A 1 88 ? -15.578 3.74 14.602 1 82.19 88 PRO A N 1
ATOM 674 C CA . PRO A 1 88 ? -16.891 3.109 14.477 1 82.19 88 PRO A CA 1
ATOM 675 C C . PRO A 1 88 ? -18.047 4.094 14.695 1 82.19 88 PRO A C 1
ATOM 677 O O . PRO A 1 88 ? -19.109 3.951 14.086 1 82.19 88 PRO A O 1
ATOM 680 N N . ILE A 1 89 ? -17.859 5.09 15.477 1 80 89 ILE A N 1
ATOM 681 C CA . ILE A 1 89 ? -18.891 6.094 15.719 1 80 89 ILE A CA 1
ATOM 682 C C . ILE A 1 89 ? -19.141 6.891 14.438 1 80 89 ILE A C 1
ATOM 684 O O . ILE A 1 89 ? -20.297 7.078 14.031 1 80 89 ILE A O 1
ATOM 688 N N . LEU A 1 90 ? -18.094 7.285 13.906 1 82.56 90 LEU A N 1
ATOM 689 C CA . LEU A 1 90 ? -18.219 8.047 12.664 1 82.56 90 LEU A CA 1
ATOM 690 C C . LEU A 1 90 ? -18.828 7.195 11.562 1 82.56 90 LEU A C 1
ATOM 692 O O . LEU A 1 90 ? -19.656 7.68 10.781 1 82.56 90 LEU A O 1
ATOM 696 N N . ALA A 1 91 ? -18.391 6.027 11.516 1 83.62 91 ALA A N 1
ATOM 697 C CA . ALA A 1 91 ? -18.953 5.105 10.531 1 83.62 91 ALA A CA 1
ATOM 698 C C . ALA A 1 91 ? -20.469 4.965 10.719 1 83.62 91 ALA A C 1
ATOM 700 O O . ALA A 1 91 ? -21.219 4.98 9.742 1 83.62 91 ALA A O 1
ATOM 701 N N . GLY A 1 92 ? -20.875 4.797 11.945 1 82.62 92 GLY A N 1
ATOM 702 C CA . GLY A 1 92 ? -22.281 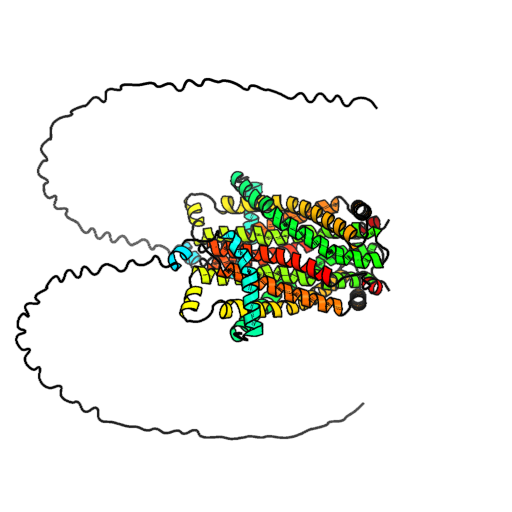4.703 12.25 1 82.62 92 GLY A CA 1
ATOM 703 C C . GLY A 1 92 ? -23.062 5.961 11.898 1 82.62 92 GLY A C 1
ATOM 704 O O . GLY A 1 92 ? -24.172 5.887 11.359 1 82.62 92 GLY A O 1
ATOM 705 N N . GLN A 1 93 ? -22.484 7.023 12.156 1 79.38 93 GLN A N 1
ATOM 706 C CA . GLN A 1 93 ? -23.125 8.289 11.844 1 79.38 93 GLN A CA 1
ATOM 707 C C . GLN A 1 93 ? -23.281 8.477 10.344 1 79.38 93 GLN A C 1
ATOM 709 O O . GLN A 1 93 ? -24.328 8.93 9.875 1 79.38 93 GLN A O 1
ATOM 714 N N . VAL A 1 94 ? -22.281 8.203 9.703 1 80.88 94 VAL A N 1
ATOM 715 C CA . VAL A 1 94 ? -22.328 8.359 8.258 1 80.88 94 VAL A CA 1
ATOM 716 C C . VAL A 1 94 ? -23.375 7.414 7.664 1 80.88 94 VAL A C 1
ATOM 718 O O . VAL A 1 94 ? -24.125 7.801 6.773 1 80.88 94 VAL A O 1
ATOM 721 N N . PHE A 1 95 ? -23.266 6.219 8.18 1 81 95 PHE A N 1
ATOM 722 C CA . PHE A 1 95 ? -24.25 5.242 7.723 1 81 95 PHE A CA 1
ATOM 723 C C . PHE A 1 95 ? -25.672 5.734 7.992 1 81 95 PHE A C 1
ATOM 725 O O . PHE A 1 95 ? -26.531 5.648 7.121 1 81 95 PHE A O 1
ATOM 732 N N . TYR A 1 96 ? -25.953 6.234 9.133 1 76.38 96 TYR A N 1
ATOM 733 C CA . TYR A 1 96 ? -27.266 6.723 9.523 1 76.38 96 TYR A CA 1
ATOM 734 C C . TYR A 1 96 ? -27.672 7.938 8.695 1 76.38 96 TYR A C 1
ATOM 736 O O . TYR A 1 96 ? -28.781 7.992 8.164 1 76.38 96 TYR A O 1
ATOM 744 N N . ARG A 1 97 ? -26.812 8.773 8.508 1 76.75 97 ARG A N 1
ATOM 745 C CA . ARG A 1 97 ? -27.141 10.031 7.848 1 76.75 97 ARG A CA 1
ATOM 746 C C . ARG A 1 97 ? -27.219 9.852 6.336 1 76.75 97 ARG A C 1
ATOM 748 O O . ARG A 1 97 ? -28.047 10.492 5.676 1 76.75 97 ARG A O 1
ATOM 755 N N . ALA A 1 98 ? -26.328 9.117 5.855 1 72.69 98 ALA A N 1
ATOM 756 C CA . ALA A 1 98 ? -26.312 8.906 4.414 1 72.69 98 ALA A CA 1
ATOM 757 C C . ALA A 1 98 ? -27.484 8.031 3.971 1 72.69 98 ALA A C 1
ATOM 759 O O . ALA A 1 98 ? -28.094 8.297 2.938 1 72.69 98 ALA A O 1
ATOM 760 N N . ILE A 1 99 ? -27.766 7.059 4.699 1 70 99 ILE A N 1
ATOM 761 C CA . ILE A 1 99 ? -28.75 6.074 4.266 1 70 99 ILE A CA 1
ATOM 762 C C . ILE A 1 99 ? -30.125 6.461 4.797 1 70 99 ILE A C 1
ATOM 764 O O . ILE A 1 99 ? -31.125 6.395 4.066 1 70 99 ILE A O 1
ATOM 768 N N . ILE A 1 100 ? -30.203 7 5.949 1 70.31 100 ILE A N 1
ATOM 769 C CA . ILE A 1 100 ? -31.5 7.191 6.582 1 70.31 100 ILE A CA 1
ATOM 770 C C . ILE A 1 100 ? -31.953 8.641 6.406 1 70.31 100 ILE A C 1
ATOM 772 O O . ILE A 1 100 ? -33.094 8.891 5.988 1 70.31 100 ILE A O 1
ATOM 776 N N . ALA A 1 101 ? -31.094 9.555 6.66 1 69.94 101 ALA A N 1
ATOM 777 C CA . ALA A 1 101 ? -31.516 10.953 6.711 1 69.94 101 ALA A CA 1
ATOM 778 C C . ALA A 1 101 ? -31.406 11.609 5.34 1 69.94 101 ALA A C 1
ATOM 780 O O . ALA A 1 101 ? -32 12.664 5.098 1 69.94 101 ALA A O 1
ATOM 781 N N . HIS A 1 102 ? -30.797 10.922 4.379 1 67 102 HIS A N 1
ATOM 782 C CA . HIS A 1 102 ? -30.641 11.398 3.01 1 67 102 HIS A CA 1
ATOM 783 C C . HIS A 1 102 ? -30.109 12.828 2.98 1 67 102 HIS A C 1
ATOM 785 O O . HIS A 1 102 ? -30.562 13.656 2.191 1 67 102 HIS A O 1
ATOM 791 N N . LYS A 1 103 ? -29.375 13.195 3.939 1 69.81 103 LYS A N 1
ATOM 792 C CA . LYS A 1 103 ? -28.766 14.516 3.951 1 69.81 103 LYS A CA 1
ATOM 793 C C . LYS A 1 103 ? -27.406 14.5 3.229 1 69.81 103 LYS A C 1
ATOM 795 O O . LYS A 1 103 ? -26.359 14.617 3.861 1 69.81 103 LYS A O 1
ATOM 800 N N . VAL A 1 104 ? -27.531 14.18 1.979 1 72.25 104 VAL A N 1
ATOM 801 C CA . VAL A 1 104 ? -26.297 14.094 1.198 1 72.25 104 VAL A CA 1
ATOM 802 C C . VAL A 1 104 ? -26.172 15.328 0.301 1 72.25 104 VAL A C 1
ATOM 804 O O . VAL A 1 104 ? -27.109 15.688 -0.401 1 72.25 104 VAL A O 1
ATOM 807 N N . HIS A 1 105 ? -25.078 16.016 0.548 1 80.25 105 HIS A N 1
ATOM 808 C CA . HIS A 1 105 ? -24.766 17.125 -0.344 1 80.25 105 HIS A CA 1
ATOM 809 C C . HIS A 1 105 ? -24.156 16.625 -1.647 1 80.25 105 HIS A C 1
ATOM 811 O O . HIS A 1 105 ? -22.938 16.375 -1.717 1 80.25 105 HIS A O 1
ATOM 817 N N . TRP A 1 106 ? -24.906 16.578 -2.664 1 82.75 106 TRP A N 1
ATOM 818 C CA . TRP A 1 106 ? -24.547 15.922 -3.92 1 82.75 106 TRP A CA 1
ATOM 819 C C . TRP A 1 106 ? -23.422 16.688 -4.621 1 82.75 106 TRP A C 1
ATOM 821 O O . TRP A 1 106 ? -22.562 16.078 -5.25 1 82.75 106 TRP A O 1
ATOM 831 N N . ARG A 1 107 ? -23.438 17.953 -4.465 1 82.56 107 ARG A N 1
ATOM 832 C CA . ARG A 1 107 ? -22.375 18.734 -5.109 1 82.56 107 ARG A CA 1
ATOM 833 C C . ARG A 1 107 ? -21.016 18.422 -4.512 1 82.56 107 ARG A C 1
ATOM 835 O O . ARG A 1 107 ? -20.047 18.188 -5.246 1 82.56 107 ARG A O 1
ATOM 842 N N . ASN A 1 108 ? -21.047 18.344 -3.25 1 86.19 108 ASN A N 1
ATOM 843 C CA . ASN A 1 108 ? -19.812 18.016 -2.564 1 86.19 108 ASN A CA 1
ATOM 844 C C . ASN A 1 108 ? -19.391 16.562 -2.844 1 86.19 108 ASN A C 1
ATOM 846 O O . ASN A 1 108 ? -18.188 16.281 -2.969 1 86.19 108 ASN A O 1
ATOM 850 N N . THR A 1 109 ? -20.359 15.766 -2.994 1 87 109 THR A N 1
ATOM 851 C CA . THR A 1 109 ? -20.062 14.367 -3.273 1 87 109 THR A CA 1
ATOM 852 C C . THR A 1 109 ? -19.453 14.203 -4.656 1 87 109 THR A C 1
ATOM 854 O O . THR A 1 109 ? -18.5 13.43 -4.836 1 87 109 THR A O 1
ATOM 857 N N . LEU A 1 110 ? -19.875 14.914 -5.559 1 85.62 110 LEU A N 1
ATOM 858 C CA . LEU A 1 110 ? -19.344 14.844 -6.914 1 85.62 110 LEU A CA 1
ATOM 859 C C . LEU A 1 110 ? -17.922 15.391 -6.973 1 85.62 110 LEU A C 1
ATOM 861 O O . LEU A 1 110 ? -17.078 14.867 -7.719 1 85.62 110 LEU A O 1
ATOM 865 N N . GLN A 1 111 ? -17.688 16.391 -6.223 1 86.12 111 GLN A N 1
ATOM 866 C CA . GLN A 1 111 ? -16.328 16.938 -6.156 1 86.12 111 GLN A CA 1
ATOM 867 C C . GLN A 1 111 ? -15.367 15.93 -5.543 1 86.12 111 GLN A C 1
ATOM 869 O O . GLN A 1 111 ? -14.242 15.773 -6.023 1 86.12 111 GLN A O 1
ATOM 874 N N . GLN A 1 112 ? -15.836 15.305 -4.574 1 87.12 112 GLN A N 1
ATOM 875 C CA . GLN A 1 112 ? -15 14.297 -3.934 1 87.12 112 GLN A CA 1
ATOM 876 C C . GLN A 1 112 ? -14.836 13.07 -4.824 1 87.12 112 GLN A C 1
ATOM 878 O O . GLN A 1 112 ? -13.797 12.406 -4.797 1 87.12 112 GLN A O 1
ATOM 883 N N . LEU A 1 113 ? -15.82 12.781 -5.598 1 87.25 113 LEU A N 1
ATOM 884 C CA . LEU A 1 113 ? -15.75 11.664 -6.535 1 87.25 113 LEU A CA 1
ATOM 885 C C . LEU A 1 113 ? -14.688 11.922 -7.602 1 87.25 113 LEU A C 1
ATOM 887 O O . LEU A 1 113 ? -13.977 11 -8 1 87.25 113 LEU A O 1
ATOM 891 N N . GLU A 1 114 ? -14.602 13.094 -7.992 1 87.5 114 GLU A N 1
ATOM 892 C CA . GLU A 1 114 ? -13.57 13.453 -8.969 1 87.5 114 GLU A CA 1
ATOM 893 C C . GLU A 1 114 ? -12.172 13.297 -8.375 1 87.5 114 GLU A C 1
ATOM 895 O O . GLU A 1 114 ? -11.234 12.906 -9.078 1 87.5 114 GLU A O 1
ATOM 900 N N . ARG A 1 115 ? -12.086 13.562 -7.195 1 84.25 115 ARG A N 1
ATOM 901 C CA . ARG A 1 115 ? -10.797 13.453 -6.523 1 84.25 115 ARG A CA 1
ATOM 902 C C . ARG A 1 115 ? -10.438 11.992 -6.254 1 84.25 115 ARG A C 1
ATOM 904 O O . ARG A 1 115 ? -9.297 11.586 -6.453 1 84.25 115 ARG A O 1
ATOM 911 N N . ALA A 1 116 ? -11.359 11.289 -5.863 1 85.44 116 ALA A N 1
ATOM 912 C CA . ALA A 1 116 ? -11.125 9.898 -5.488 1 85.44 116 ALA A CA 1
ATOM 913 C C . ALA A 1 116 ? -11.031 9 -6.723 1 85.44 116 ALA A C 1
ATOM 915 O O . ALA A 1 116 ? -10.367 7.961 -6.691 1 85.44 116 ALA A O 1
ATOM 916 N N . GLY A 1 117 ? -11.656 9.406 -7.742 1 88.62 117 GLY A N 1
ATOM 917 C CA . GLY A 1 117 ? -11.727 8.547 -8.914 1 88.62 117 GLY A CA 1
ATOM 918 C C . GLY A 1 117 ? -10.781 8.969 -10.023 1 88.62 117 GLY A C 1
ATOM 919 O O . GLY A 1 117 ? -9.648 8.484 -10.102 1 88.62 117 GLY A O 1
ATOM 920 N N . PRO A 1 118 ? -11.117 10 -10.758 1 84.38 118 PRO A N 1
ATOM 921 C CA . PRO A 1 118 ? -10.352 10.383 -11.945 1 84.38 118 PRO A CA 1
ATOM 922 C C . PRO A 1 118 ? -8.938 10.859 -11.609 1 84.38 118 PRO A C 1
ATOM 924 O O . PRO A 1 118 ? -7.992 10.57 -12.344 1 84.38 118 PRO A O 1
ATOM 927 N N . ARG A 1 119 ? -8.805 11.523 -10.57 1 89.25 119 ARG A N 1
ATOM 928 C CA . ARG A 1 119 ? -7.492 12.055 -10.211 1 89.25 119 ARG A CA 1
ATOM 929 C C . ARG A 1 119 ? -6.578 10.961 -9.68 1 89.25 119 ARG A C 1
ATOM 931 O O . ARG A 1 119 ? -5.359 11.125 -9.633 1 89.25 119 ARG A O 1
ATOM 938 N N . SER A 1 120 ? -7.16 9.914 -9.258 1 91.25 120 SER A N 1
ATOM 939 C CA . SER A 1 120 ? -6.363 8.797 -8.766 1 91.25 120 SER A CA 1
ATOM 940 C C . SER A 1 120 ? -6.176 7.734 -9.836 1 91.25 120 SER A C 1
ATOM 942 O O . SER A 1 120 ? -5.473 6.746 -9.625 1 91.25 120 SER A O 1
ATOM 944 N N . LEU A 1 121 ? -6.77 7.91 -10.977 1 93.25 121 LEU A N 1
ATOM 945 C CA . LEU A 1 121 ? -6.781 6.91 -12.039 1 93.25 121 LEU A CA 1
ATOM 946 C C . LEU A 1 121 ? -5.371 6.664 -12.57 1 93.25 121 LEU A C 1
ATOM 948 O O . LEU A 1 121 ? -4.949 5.512 -12.711 1 93.25 121 LEU A O 1
ATOM 952 N N . GLY A 1 122 ? -4.699 7.723 -12.883 1 93.5 122 GLY A N 1
ATOM 953 C CA . GLY A 1 122 ? -3.369 7.59 -13.445 1 93.5 122 GLY A CA 1
ATOM 954 C C . GLY A 1 122 ? -2.424 6.793 -12.57 1 93.5 122 GLY A C 1
ATOM 955 O O . GLY A 1 122 ? -1.793 5.84 -13.031 1 93.5 122 GLY A O 1
ATOM 956 N N . VAL A 1 123 ? -2.352 7.121 -11.289 1 93.5 123 VAL A N 1
ATOM 957 C CA . VAL A 1 123 ? -1.435 6.477 -10.352 1 93.5 123 VAL A CA 1
ATOM 958 C C . VAL A 1 123 ? -1.867 5.031 -10.117 1 93.5 123 VAL A C 1
ATOM 960 O O . VAL A 1 123 ? -1.028 4.129 -10.039 1 93.5 123 VAL A O 1
ATOM 963 N N . SER A 1 124 ? -3.137 4.797 -10.039 1 96.06 124 SER A N 1
ATOM 964 C CA . SER A 1 124 ? -3.654 3.453 -9.789 1 96.06 124 SER A CA 1
ATOM 965 C C . SER A 1 124 ? -3.402 2.535 -10.977 1 96.06 124 SER A C 1
ATOM 967 O O . SER A 1 124 ? -2.996 1.384 -10.805 1 96.06 124 SER A O 1
ATOM 969 N N . LEU A 1 125 ? -3.67 3.033 -12.164 1 96.12 125 LEU A N 1
ATOM 970 C CA . LEU A 1 125 ? -3.475 2.221 -13.359 1 96.12 125 LEU A CA 1
ATOM 971 C C . LEU A 1 125 ? -1.997 1.908 -13.57 1 96.12 125 LEU A C 1
ATOM 973 O O . LEU A 1 125 ? -1.644 0.792 -13.953 1 96.12 125 LEU A O 1
ATOM 977 N N . LEU A 1 126 ? -1.19 2.861 -13.32 1 95.75 126 LEU A N 1
ATOM 978 C CA . LEU A 1 126 ? 0.246 2.648 -13.453 1 95.75 126 LEU A CA 1
ATOM 979 C C . LEU A 1 126 ? 0.734 1.585 -12.477 1 95.75 126 LEU A C 1
ATOM 981 O O . LEU A 1 126 ? 1.492 0.689 -12.859 1 95.75 126 LEU A O 1
ATOM 985 N N . THR A 1 127 ? 0.302 1.725 -11.289 1 95.62 127 THR A N 1
ATOM 986 C CA . THR A 1 127 ? 0.691 0.761 -10.266 1 95.62 127 THR A CA 1
ATOM 987 C C . THR A 1 127 ? 0.185 -0.635 -10.617 1 95.62 127 THR A C 1
ATOM 989 O O . THR A 1 127 ? 0.92 -1.616 -10.492 1 95.62 127 THR A O 1
ATOM 992 N N . ALA A 1 128 ? -1.032 -0.698 -11.07 1 96.5 128 ALA A N 1
ATOM 993 C CA . ALA A 1 128 ? -1.622 -1.984 -11.43 1 96.5 128 ALA A CA 1
ATOM 994 C C . ALA A 1 128 ? -0.869 -2.627 -12.594 1 96.5 128 ALA A C 1
ATOM 996 O O . ALA A 1 128 ? -0.687 -3.846 -12.625 1 96.5 128 ALA A O 1
ATOM 997 N N . ALA A 1 129 ? -0.471 -1.833 -13.508 1 96.5 129 ALA A N 1
ATOM 998 C CA . ALA A 1 129 ? 0.268 -2.348 -14.656 1 96.5 129 ALA A CA 1
ATOM 999 C C . ALA A 1 129 ? 1.589 -2.977 -14.219 1 96.5 129 ALA A C 1
ATOM 1001 O O . ALA A 1 129 ? 1.921 -4.09 -14.641 1 96.5 129 ALA A O 1
ATOM 1002 N N . PHE A 1 130 ? 2.275 -2.355 -13.367 1 95.5 130 PHE A N 1
ATOM 1003 C CA . PHE A 1 130 ? 3.584 -2.854 -12.961 1 95.5 130 PHE A CA 1
ATOM 1004 C C . PHE A 1 130 ? 3.443 -4.031 -12.008 1 95.5 130 PHE A C 1
ATOM 1006 O O . PHE A 1 130 ? 4.27 -4.945 -12.016 1 95.5 130 PHE A O 1
ATOM 1013 N N . VAL A 1 131 ? 2.439 -3.973 -11.188 1 93.94 131 VAL A N 1
ATOM 1014 C CA . VAL A 1 131 ? 2.168 -5.117 -10.328 1 93.94 131 VAL A CA 1
ATOM 1015 C C . VAL A 1 131 ? 1.837 -6.34 -11.18 1 93.94 131 VAL A C 1
ATOM 1017 O O . VAL A 1 131 ? 2.336 -7.438 -10.914 1 93.94 131 VAL A O 1
ATOM 1020 N N . GLY A 1 132 ? 0.976 -6.094 -12.188 1 93.12 132 GLY A N 1
ATOM 1021 C CA . GLY A 1 132 ? 0.644 -7.184 -13.094 1 93.12 132 GLY A CA 1
ATOM 1022 C C . GLY A 1 132 ? 1.854 -7.758 -13.805 1 93.12 132 GLY A C 1
ATOM 1023 O O . GLY A 1 132 ? 2 -8.977 -13.906 1 93.12 132 GLY A O 1
ATOM 1024 N N . MET A 1 133 ? 2.697 -6.934 -14.25 1 93.44 133 MET A N 1
ATOM 1025 C CA . MET A 1 133 ? 3.887 -7.387 -14.961 1 93.44 133 MET A CA 1
ATOM 1026 C C . MET A 1 133 ? 4.836 -8.125 -14.031 1 93.44 133 MET A C 1
ATOM 1028 O O . MET A 1 133 ? 5.418 -9.148 -14.406 1 93.44 133 MET A O 1
ATOM 1032 N N . ALA A 1 134 ? 4.996 -7.605 -12.836 1 90.81 134 ALA A N 1
ATOM 1033 C CA . ALA A 1 134 ? 5.875 -8.258 -11.867 1 90.81 134 ALA A CA 1
ATOM 1034 C C . ALA A 1 134 ? 5.371 -9.648 -11.516 1 90.81 134 ALA A C 1
ATOM 1036 O O . ALA A 1 134 ? 6.156 -10.602 -11.43 1 90.81 134 ALA A O 1
ATOM 1037 N N . PHE A 1 135 ? 4.113 -9.789 -11.344 1 87.94 135 PHE A N 1
ATOM 1038 C CA . PHE A 1 135 ? 3.531 -11.094 -11.039 1 87.94 135 PHE A CA 1
ATOM 1039 C C . PHE A 1 135 ? 3.631 -12.031 -12.234 1 87.94 135 PHE A C 1
ATOM 1041 O O . PHE A 1 135 ? 3.812 -13.234 -12.078 1 87.94 135 PHE A O 1
ATOM 1048 N N . THR A 1 136 ? 3.453 -11.469 -13.359 1 88.06 136 THR A N 1
ATOM 1049 C CA . THR A 1 136 ? 3.543 -12.273 -14.57 1 88.06 136 THR A CA 1
ATOM 1050 C C . THR A 1 136 ? 4.934 -12.891 -14.711 1 88.06 136 THR A C 1
ATOM 1052 O O . THR A 1 136 ? 5.066 -14.055 -15.086 1 88.06 136 THR A O 1
ATOM 1055 N N . ILE A 1 137 ? 5.938 -12.188 -14.43 1 86.62 137 ILE A N 1
ATOM 1056 C CA . ILE A 1 137 ? 7.301 -12.688 -14.523 1 86.62 137 ILE A CA 1
ATOM 1057 C C . ILE A 1 137 ? 7.461 -13.922 -13.633 1 86.62 137 ILE A C 1
ATOM 1059 O O . ILE A 1 137 ? 8 -14.938 -14.062 1 86.62 137 ILE A O 1
ATOM 1063 N N . GLN A 1 138 ? 6.855 -13.875 -12.484 1 81.62 138 GLN A N 1
ATOM 1064 C CA . GLN A 1 138 ? 7.027 -14.961 -11.531 1 81.62 138 GLN A CA 1
ATOM 1065 C C . GLN A 1 138 ? 6.148 -16.156 -11.883 1 81.62 138 GLN A C 1
ATOM 1067 O O . GLN A 1 138 ? 6.566 -17.312 -11.742 1 81.62 138 GLN A O 1
ATOM 1072 N N . PHE A 1 139 ? 4.988 -15.93 -12.383 1 77.88 139 PHE A N 1
ATOM 1073 C CA . PHE A 1 139 ? 4.043 -17.016 -12.641 1 77.88 139 PHE A CA 1
ATOM 1074 C C . PHE A 1 139 ? 4.316 -17.656 -13.992 1 77.88 139 PHE A C 1
ATOM 1076 O O . PHE A 1 139 ? 4.293 -18.891 -14.109 1 77.88 139 PHE A O 1
ATOM 1083 N N . VAL A 1 140 ? 4.641 -16.875 -14.969 1 78.69 140 VAL A N 1
ATOM 1084 C CA . VAL A 1 140 ? 4.852 -17.422 -16.297 1 78.69 140 VAL A CA 1
ATOM 1085 C C . VAL A 1 140 ? 6.133 -18.25 -16.328 1 78.69 140 VAL A C 1
ATOM 1087 O O . VAL A 1 140 ? 6.172 -19.328 -16.922 1 78.69 140 VAL A O 1
ATOM 1090 N N . ARG A 1 141 ? 7.105 -17.812 -15.648 1 77.88 141 ARG A N 1
ATOM 1091 C CA . ARG A 1 141 ? 8.375 -18.531 -15.617 1 77.88 141 ARG A CA 1
ATOM 1092 C C . ARG A 1 141 ? 8.219 -19.891 -14.953 1 77.88 141 ARG A C 1
ATOM 1094 O O . ARG A 1 141 ? 8.758 -20.891 -15.438 1 77.88 141 ARG A O 1
ATOM 1101 N N . GLU A 1 142 ? 7.473 -19.938 -13.922 1 74.5 142 GLU A N 1
ATOM 1102 C CA . GLU A 1 142 ? 7.316 -21.172 -13.164 1 74.5 142 GLU A CA 1
ATOM 1103 C C . GLU A 1 142 ? 6.336 -22.125 -13.852 1 74.5 142 GLU A C 1
ATOM 1105 O O . GLU A 1 142 ? 6.559 -23.328 -13.891 1 74.5 142 GLU A O 1
ATOM 1110 N N . PHE A 1 143 ? 5.332 -21.641 -14.508 1 76.19 143 PHE A N 1
ATOM 1111 C CA . PHE A 1 143 ? 4.301 -22.484 -15.117 1 76.19 143 PHE A CA 1
ATOM 1112 C C . PHE A 1 143 ? 4.746 -22.984 -16.484 1 76.19 143 PHE A C 1
ATOM 1114 O O . PHE A 1 143 ? 4.359 -24.078 -16.906 1 76.19 143 PHE A O 1
ATOM 1121 N N . THR A 1 144 ? 5.504 -22.188 -17.109 1 74 144 THR A N 1
ATOM 1122 C CA . THR A 1 144 ? 6.039 -22.656 -18.391 1 74 144 THR A CA 1
ATOM 1123 C C . THR A 1 144 ? 6.988 -23.828 -18.188 1 74 144 THR A C 1
ATOM 1125 O O . THR A 1 144 ? 7 -24.766 -19 1 74 144 THR A O 1
ATOM 1128 N N . ARG A 1 145 ? 7.602 -23.828 -17.172 1 73.94 145 ARG A N 1
ATOM 1129 C CA . ARG A 1 145 ? 8.516 -24.922 -16.859 1 73.94 145 ARG A CA 1
ATOM 1130 C C . ARG A 1 145 ? 7.746 -26.203 -16.531 1 73.94 145 ARG A C 1
ATOM 1132 O O . ARG A 1 145 ? 8.219 -27.312 -16.797 1 73.94 145 ARG A O 1
ATOM 1139 N N . LEU A 1 146 ? 6.598 -26.047 -16 1 73.44 146 LEU A N 1
ATOM 1140 C CA . LEU A 1 146 ? 5.766 -27.188 -15.656 1 73.44 146 LEU A CA 1
ATOM 1141 C C . LEU A 1 146 ? 4.938 -27.641 -16.844 1 73.44 146 LEU A C 1
ATOM 1143 O O . LEU A 1 146 ? 4.191 -28.625 -16.766 1 73.44 146 LEU A O 1
ATOM 1147 N N . GLY A 1 147 ? 5.094 -26.875 -17.953 1 74.62 147 GLY A N 1
ATOM 1148 C CA . GLY A 1 147 ? 4.324 -27.203 -19.141 1 74.62 147 GLY A CA 1
ATOM 1149 C C . GLY A 1 147 ? 2.883 -26.734 -19.062 1 74.62 147 GLY A C 1
ATOM 1150 O O . GLY A 1 147 ? 2.018 -27.25 -19.781 1 74.62 147 GLY A O 1
ATOM 1151 N N . LEU A 1 148 ? 2.615 -25.812 -18.188 1 76.44 148 LEU A N 1
ATOM 1152 C CA . LEU A 1 148 ? 1.254 -25.344 -17.984 1 76.44 148 LEU A CA 1
ATOM 1153 C C . LEU A 1 148 ? 1.059 -23.969 -18.594 1 76.44 148 LEU A C 1
ATOM 1155 O O . LEU A 1 148 ? 0.484 -23.078 -17.969 1 76.44 148 LEU A O 1
ATOM 1159 N N . HIS A 1 149 ? 1.501 -23.797 -19.828 1 79.12 149 HIS A N 1
ATOM 1160 C CA . HIS A 1 149 ? 1.419 -22.516 -20.5 1 79.12 149 HIS A CA 1
ATOM 1161 C C . HIS A 1 149 ? -0.031 -22.109 -20.734 1 79.12 149 HIS A C 1
ATOM 1163 O O . HIS A 1 149 ? -0.355 -20.922 -20.703 1 79.12 149 HIS A O 1
ATOM 1169 N N . ARG A 1 150 ? -0.852 -23.109 -20.797 1 80.12 150 ARG A N 1
ATOM 1170 C CA . ARG A 1 150 ? -2.24 -22.828 -21.156 1 80.12 150 ARG A CA 1
ATOM 1171 C C . ARG A 1 150 ? -3.055 -22.422 -19.938 1 80.12 150 ARG A C 1
ATOM 1173 O O . ARG A 1 150 ? -4.164 -21.906 -20.062 1 80.12 150 ARG A O 1
ATOM 1180 N N . SER A 1 151 ? -2.504 -22.578 -18.828 1 83.06 151 SER A N 1
ATOM 1181 C CA . SER A 1 151 ? -3.266 -22.297 -17.609 1 83.06 151 SER A CA 1
ATOM 1182 C C . SER A 1 151 ? -2.787 -21.016 -16.953 1 83.06 151 SER A C 1
ATOM 1184 O O . SER A 1 151 ? -3.393 -20.547 -15.984 1 83.06 151 SER A O 1
ATOM 1186 N N . VAL A 1 152 ? -1.76 -20.438 -17.5 1 83.31 152 VAL A N 1
ATOM 1187 C CA . VAL A 1 152 ? -1.117 -19.297 -16.859 1 83.31 152 VAL A CA 1
ATOM 1188 C C . VAL A 1 152 ? -2.086 -18.109 -16.812 1 83.31 152 VAL A C 1
ATOM 1190 O O . VAL A 1 152 ? -2.205 -17.438 -15.797 1 83.31 152 VAL A O 1
ATOM 1193 N N . GLY A 1 153 ? -2.82 -17.953 -17.922 1 86.88 153 GLY A N 1
ATOM 1194 C CA . GLY A 1 153 ? -3.76 -16.844 -17.984 1 86.88 153 GLY A CA 1
ATOM 1195 C C . GLY A 1 153 ? -4.887 -16.953 -16.969 1 86.88 153 GLY A C 1
ATOM 1196 O O . GLY A 1 153 ? -5.297 -15.945 -16.391 1 86.88 153 GLY A O 1
ATOM 1197 N N . GLY A 1 154 ? -5.359 -18.156 -16.766 1 88.06 154 GLY A N 1
ATOM 1198 C CA . GLY A 1 154 ? -6.422 -18.391 -15.797 1 88.06 154 GLY A CA 1
ATOM 1199 C C . GLY A 1 154 ? -5.992 -18.125 -14.359 1 88.06 154 GLY A C 1
ATOM 1200 O O . GLY A 1 154 ? -6.719 -17.5 -13.594 1 88.06 154 GLY A O 1
ATOM 1201 N N . VAL A 1 155 ? -4.816 -18.594 -14.07 1 83.62 155 VAL A N 1
ATOM 1202 C CA . VAL A 1 155 ? -4.297 -18.422 -12.719 1 83.62 155 VAL A CA 1
ATOM 1203 C C . VAL A 1 155 ? -4.074 -16.938 -12.422 1 83.62 155 VAL A C 1
ATOM 1205 O O . VAL A 1 155 ? -4.406 -16.453 -11.336 1 83.62 155 VAL A O 1
ATOM 1208 N N . LEU A 1 156 ? -3.549 -16.234 -13.367 1 88.31 156 LEU A N 1
ATOM 1209 C CA . LEU A 1 156 ? -3.305 -14.805 -13.211 1 88.31 156 LEU A CA 1
ATOM 1210 C C . LEU A 1 156 ? -4.617 -14.039 -13.055 1 88.31 156 LEU A C 1
ATOM 1212 O O . LEU A 1 156 ? -4.742 -13.18 -12.188 1 88.31 156 LEU A O 1
ATOM 1216 N N . ALA A 1 157 ? -5.559 -14.391 -13.867 1 91.88 157 ALA A N 1
ATOM 1217 C CA . ALA A 1 157 ? -6.848 -13.703 -13.844 1 91.88 157 ALA A CA 1
ATOM 1218 C C . ALA A 1 157 ? -7.547 -13.906 -12.5 1 91.88 157 ALA A C 1
ATOM 1220 O O . ALA A 1 157 ? -8.141 -12.977 -11.953 1 91.88 157 ALA A O 1
ATOM 1221 N N . LEU A 1 158 ? -7.469 -15.055 -11.992 1 88.56 158 LEU A N 1
ATOM 1222 C CA . LEU A 1 158 ? -8.086 -15.352 -10.703 1 88.56 158 LEU A CA 1
ATOM 1223 C C . LEU A 1 158 ? -7.371 -14.617 -9.578 1 88.56 158 LEU A C 1
ATOM 1225 O O . LEU A 1 158 ? -8.016 -14.039 -8.695 1 88.56 158 LEU A O 1
ATOM 1229 N N . ALA A 1 159 ? -6.051 -14.672 -9.633 1 87.56 159 ALA A N 1
ATOM 1230 C CA . ALA A 1 159 ? -5.262 -13.984 -8.617 1 87.56 159 ALA A CA 1
ATOM 1231 C C . ALA A 1 159 ? -5.543 -12.484 -8.625 1 87.56 159 ALA A C 1
ATOM 1233 O O . ALA A 1 159 ? -5.695 -11.867 -7.566 1 87.56 159 ALA A O 1
ATOM 1234 N N . PHE A 1 160 ? -5.652 -11.898 -9.805 1 92.81 160 PHE A N 1
ATOM 1235 C CA . PHE A 1 160 ? -5.887 -10.469 -9.938 1 92.81 160 PHE A CA 1
ATOM 1236 C C . PHE A 1 160 ? -7.289 -10.102 -9.469 1 92.81 160 PHE A C 1
ATOM 1238 O O . PHE A 1 160 ? -7.461 -9.164 -8.688 1 92.81 160 PHE A O 1
ATOM 1245 N N . SER A 1 161 ? -8.219 -10.828 -9.883 1 92.31 161 SER A N 1
ATOM 1246 C CA . SER A 1 161 ? -9.609 -10.461 -9.617 1 92.31 161 SER A CA 1
ATOM 1247 C C . SER A 1 161 ? -9.969 -10.68 -8.156 1 92.31 161 SER A C 1
ATOM 1249 O O . SER A 1 161 ? -10.648 -9.852 -7.547 1 92.31 161 SER A O 1
ATOM 1251 N N . ARG A 1 162 ? -9.438 -11.703 -7.551 1 89.19 162 ARG A N 1
ATOM 1252 C CA . ARG A 1 162 ? -9.891 -12.078 -6.215 1 89.19 162 ARG A CA 1
ATOM 1253 C C . ARG A 1 162 ? -9.078 -11.352 -5.145 1 89.19 162 ARG A C 1
ATOM 1255 O O . ARG A 1 162 ? -9.57 -11.109 -4.043 1 89.19 162 ARG A O 1
ATOM 1262 N N . GLU A 1 163 ? -7.863 -11.016 -5.469 1 88.94 163 GLU A N 1
ATOM 1263 C CA . GLU A 1 163 ? -7.039 -10.531 -4.363 1 88.94 163 GLU A CA 1
ATOM 1264 C C . GLU A 1 163 ? -6.223 -9.312 -4.777 1 88.94 163 GLU A C 1
ATOM 1266 O O . GLU A 1 163 ? -6.352 -8.234 -4.184 1 88.94 163 GLU A O 1
ATOM 1271 N N . LEU A 1 164 ? -5.469 -9.391 -5.844 1 92.19 164 LEU A N 1
ATOM 1272 C CA . LEU A 1 164 ? -4.406 -8.422 -6.105 1 92.19 164 LEU A CA 1
ATOM 1273 C C . LEU A 1 164 ? -4.988 -7.082 -6.539 1 92.19 164 LEU A C 1
ATOM 1275 O O . LEU A 1 164 ? -4.594 -6.031 -6.027 1 92.19 164 LEU A O 1
ATOM 1279 N N . SER A 1 165 ? -5.891 -7.121 -7.48 1 95.44 165 SER A N 1
ATOM 1280 C CA . SER A 1 165 ? -6.395 -5.859 -8.016 1 95.44 165 SER A CA 1
ATOM 1281 C C . SER A 1 165 ? -7.113 -5.047 -6.949 1 95.44 165 SER A C 1
ATOM 1283 O O . SER A 1 165 ? -6.832 -3.861 -6.766 1 95.44 165 SER A O 1
ATOM 1285 N N . PRO A 1 166 ? -8.094 -5.676 -6.195 1 96.19 166 PRO A N 1
ATOM 1286 C CA . PRO A 1 166 ? -8.766 -4.891 -5.16 1 96.19 166 PRO A CA 1
ATOM 1287 C C . PRO A 1 166 ? -7.801 -4.375 -4.094 1 96.19 166 PRO A C 1
ATOM 1289 O O . PRO A 1 166 ? -7.945 -3.248 -3.615 1 96.19 166 PRO A O 1
ATOM 1292 N N . VAL A 1 167 ? -6.859 -5.164 -3.74 1 95.19 167 VAL A N 1
ATOM 1293 C CA . VAL A 1 167 ? -5.938 -4.797 -2.668 1 95.19 167 VAL A CA 1
ATOM 1294 C C . VAL A 1 167 ? -4.996 -3.695 -3.15 1 95.19 167 VAL A C 1
ATOM 1296 O O . VAL A 1 167 ? -4.789 -2.699 -2.455 1 95.19 167 VAL A O 1
ATOM 1299 N N . VAL A 1 168 ? -4.449 -3.861 -4.328 1 94.88 168 VAL A N 1
ATOM 1300 C CA . VAL A 1 168 ? -3.523 -2.867 -4.859 1 94.88 168 VAL A CA 1
ATOM 1301 C C . VAL A 1 168 ? -4.238 -1.528 -5.02 1 94.88 168 VAL A C 1
ATOM 1303 O O . VAL A 1 168 ? -3.689 -0.477 -4.688 1 94.88 168 VAL A O 1
ATOM 1306 N N . THR A 1 169 ? -5.391 -1.555 -5.539 1 96.88 169 THR A N 1
ATOM 1307 C CA . THR A 1 169 ? -6.172 -0.337 -5.715 1 96.88 169 THR A CA 1
ATOM 1308 C C . THR A 1 169 ? -6.445 0.331 -4.371 1 96.88 169 THR A C 1
ATOM 1310 O O . THR A 1 169 ? -6.348 1.553 -4.246 1 96.88 169 THR A O 1
ATOM 1313 N N . ALA A 1 170 ? -6.805 -0.472 -3.424 1 97.5 170 ALA A N 1
ATOM 1314 C CA . ALA A 1 170 ? -7.105 0.055 -2.096 1 97.5 170 ALA A CA 1
ATOM 1315 C C . ALA A 1 170 ? -5.863 0.659 -1.448 1 97.5 170 ALA A C 1
ATOM 1317 O O . ALA A 1 170 ? -5.945 1.683 -0.766 1 97.5 170 ALA A O 1
ATOM 1318 N N . VAL A 1 171 ? -4.773 0.031 -1.65 1 96 171 VAL A N 1
ATOM 1319 C CA . VAL A 1 171 ? -3.521 0.509 -1.074 1 96 171 VAL A CA 1
ATOM 1320 C C . VAL A 1 171 ? -3.168 1.871 -1.666 1 96 171 VAL A C 1
ATOM 1322 O O . VAL A 1 171 ? -2.811 2.799 -0.936 1 96 171 VAL A O 1
ATOM 1325 N N . VAL A 1 172 ? -3.283 1.978 -2.92 1 95.69 172 VAL A N 1
ATOM 1326 C CA . VAL A 1 172 ? -2.982 3.238 -3.59 1 95.69 172 VAL A CA 1
ATOM 1327 C C . VAL A 1 172 ? -3.99 4.305 -3.162 1 95.69 172 VAL A C 1
ATOM 1329 O O . VAL A 1 172 ? -3.617 5.449 -2.895 1 95.69 172 VAL A O 1
ATOM 1332 N N . ALA A 1 173 ? -5.207 3.902 -3.082 1 96.81 173 ALA A N 1
ATOM 1333 C CA . ALA A 1 173 ? -6.254 4.836 -2.666 1 96.81 173 ALA A CA 1
ATOM 1334 C C . ALA A 1 173 ? -6.035 5.297 -1.229 1 96.81 173 ALA A C 1
ATOM 1336 O O . ALA A 1 173 ? -6.301 6.453 -0.894 1 96.81 173 ALA A O 1
ATOM 1337 N N . ALA A 1 174 ? -5.641 4.395 -0.376 1 96.81 174 ALA A N 1
ATOM 1338 C CA . ALA A 1 174 ? -5.34 4.77 1.004 1 96.81 174 ALA A CA 1
ATOM 1339 C C . ALA A 1 174 ? -4.219 5.801 1.062 1 96.81 174 ALA A C 1
ATOM 1341 O O . ALA A 1 174 ? -4.27 6.742 1.857 1 96.81 174 ALA A O 1
ATOM 1342 N N . GLY A 1 175 ? -3.258 5.625 0.234 1 94.06 175 GLY A N 1
ATOM 1343 C CA . GLY A 1 175 ? -2.127 6.539 0.204 1 94.06 175 GLY A CA 1
ATOM 1344 C C . GLY A 1 175 ? -2.461 7.879 -0.429 1 94.06 175 GLY A C 1
ATOM 1345 O O . GLY A 1 175 ? -1.963 8.914 0.008 1 94.06 175 GLY A O 1
ATOM 1346 N N . ARG A 1 176 ? -3.248 7.836 -1.383 1 93.69 176 ARG A N 1
ATOM 1347 C CA . ARG A 1 176 ? -3.506 9.062 -2.125 1 93.69 176 ARG A CA 1
ATOM 1348 C C . ARG A 1 176 ? -4.762 9.758 -1.609 1 93.69 176 ARG A C 1
ATOM 1350 O O . ARG A 1 176 ? -4.691 10.883 -1.102 1 93.69 176 ARG A O 1
ATOM 1357 N N . VAL A 1 177 ? -5.84 9.117 -1.67 1 95.75 177 VAL A N 1
ATOM 1358 C CA . VAL A 1 177 ? -7.133 9.695 -1.333 1 95.75 177 VAL A CA 1
ATOM 1359 C C . VAL A 1 177 ? -7.285 9.773 0.185 1 95.75 177 VAL A C 1
ATOM 1361 O O . VAL A 1 177 ? -7.672 10.812 0.724 1 95.75 177 VAL A O 1
ATOM 1364 N N . GLY A 1 178 ? -7.016 8.688 0.843 1 95.75 178 GLY A N 1
ATOM 1365 C CA . GLY A 1 178 ? -7.117 8.68 2.295 1 95.75 178 GLY A CA 1
ATOM 1366 C C . GLY A 1 178 ? -6.227 9.711 2.961 1 95.75 178 GLY A C 1
ATOM 1367 O O . GLY A 1 178 ? -6.672 10.445 3.844 1 95.75 178 GLY A O 1
ATOM 1368 N N . SER A 1 179 ? -5.016 9.727 2.51 1 94.69 179 SER A N 1
ATOM 1369 C CA . SER A 1 179 ? -4.082 10.703 3.068 1 94.69 179 SER A CA 1
ATOM 1370 C C . SER A 1 179 ? -4.551 12.125 2.803 1 94.69 179 SER A C 1
ATOM 1372 O O . SER A 1 179 ? -4.418 13 3.662 1 94.69 179 SER A O 1
ATOM 1374 N N . ALA A 1 180 ? -5.043 12.375 1.665 1 93.94 180 ALA A N 1
ATOM 1375 C CA . ALA A 1 180 ? -5.539 13.703 1.304 1 93.94 180 ALA A CA 1
ATOM 1376 C C . ALA A 1 180 ? -6.727 14.094 2.172 1 93.94 180 ALA A C 1
ATOM 1378 O O . ALA A 1 180 ? -6.828 15.242 2.609 1 93.94 180 ALA A O 1
ATOM 1379 N N . PHE A 1 181 ? -7.621 13.164 2.369 1 95.88 181 PHE A N 1
ATOM 1380 C CA . PHE A 1 181 ? -8.766 13.422 3.234 1 95.88 181 PHE A CA 1
ATOM 1381 C C . PHE A 1 181 ? -8.312 13.805 4.637 1 95.88 181 PHE A C 1
ATOM 1383 O O . PHE A 1 181 ? -8.797 14.781 5.207 1 95.88 181 PHE A O 1
ATOM 1390 N N . ALA A 1 182 ? -7.379 13.055 5.164 1 95.88 182 ALA A N 1
ATOM 1391 C CA . ALA A 1 182 ? -6.875 13.312 6.512 1 95.88 182 ALA A CA 1
ATOM 1392 C C . ALA A 1 182 ? -6.148 14.648 6.582 1 95.88 182 ALA A C 1
ATOM 1394 O O . ALA A 1 182 ? -6.305 15.398 7.547 1 95.88 182 ALA A O 1
ATOM 1395 N N . ALA A 1 183 ? -5.395 14.93 5.594 1 94.62 183 ALA A N 1
ATOM 1396 C CA . ALA A 1 183 ? -4.641 16.172 5.555 1 94.62 183 ALA A CA 1
ATOM 1397 C C . ALA A 1 183 ? -5.574 17.375 5.469 1 94.62 183 ALA A C 1
ATOM 1399 O O . ALA A 1 183 ? -5.383 18.375 6.172 1 94.62 183 ALA A O 1
ATOM 1400 N N . GLU A 1 184 ? -6.5 17.344 4.625 1 94 184 GLU A N 1
ATOM 1401 C CA . GLU A 1 184 ? -7.434 18.438 4.434 1 94 184 GLU A CA 1
ATOM 1402 C C . GLU A 1 184 ? -8.281 18.672 5.684 1 94 184 GLU A C 1
ATOM 1404 O O . GLU A 1 184 ? -8.414 19.812 6.145 1 94 184 GLU A O 1
ATOM 1409 N N . LEU A 1 185 ? -8.883 17.641 6.164 1 94.62 185 LEU A N 1
ATOM 1410 C CA . LEU A 1 185 ? -9.711 17.766 7.355 1 94.62 185 LEU A CA 1
ATOM 1411 C C . LEU A 1 185 ? -8.867 18.141 8.57 1 94.62 185 LEU A C 1
ATOM 1413 O O . LEU A 1 185 ? -9.32 18.875 9.445 1 94.62 185 LEU A O 1
ATOM 1417 N N . GLY A 1 186 ? -7.684 17.562 8.609 1 94.38 186 GLY A N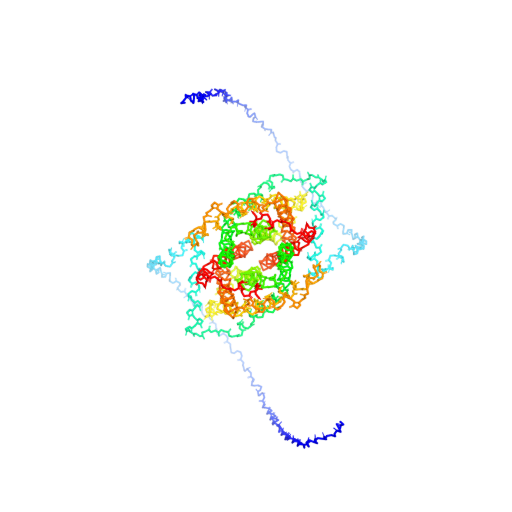 1
ATOM 1418 C CA . GLY A 1 186 ? -6.773 17.969 9.672 1 94.38 186 GLY A CA 1
ATOM 1419 C C . GLY A 1 186 ? -6.414 19.438 9.633 1 94.38 186 GLY A C 1
ATOM 1420 O O . GLY A 1 186 ? -6.379 20.109 10.664 1 94.38 186 GLY A O 1
ATOM 1421 N N . THR A 1 187 ? -6.125 19.938 8.461 1 93.56 187 THR A N 1
ATOM 1422 C CA . THR A 1 187 ? -5.82 21.344 8.289 1 93.56 187 THR A CA 1
ATOM 1423 C C . THR A 1 187 ? -7.012 22.203 8.695 1 93.56 187 THR A C 1
ATOM 1425 O O . THR A 1 187 ? -6.844 23.234 9.352 1 93.56 187 THR A O 1
ATOM 1428 N N . MET A 1 188 ? -8.18 21.781 8.281 1 93.06 188 MET A N 1
ATOM 1429 C CA . MET A 1 188 ? -9.391 22.516 8.641 1 93.06 188 MET A CA 1
ATOM 1430 C C . MET A 1 188 ? -9.602 22.516 10.148 1 93.06 188 MET A C 1
ATOM 1432 O O . MET A 1 188 ? -10.078 23.5 10.719 1 93.06 188 MET A O 1
ATOM 1436 N N . GLN A 1 189 ? -9.273 21.469 10.758 1 92.31 189 GLN A N 1
ATOM 1437 C CA . GLN A 1 189 ? -9.438 21.328 12.195 1 92.31 189 GLN A CA 1
ATOM 1438 C C . GLN A 1 189 ? -8.461 22.234 12.945 1 92.31 189 GLN A C 1
ATOM 1440 O O . GLN A 1 189 ? -8.852 22.922 13.898 1 92.31 189 GLN A O 1
ATOM 1445 N N . VAL A 1 190 ? -7.238 22.266 12.531 1 90.88 190 VAL A N 1
ATOM 1446 C CA . VAL A 1 190 ? -6.227 23.016 13.258 1 90.88 190 VAL A CA 1
ATOM 1447 C C . VAL A 1 190 ? -6.395 24.516 12.977 1 90.88 190 VAL A C 1
ATOM 1449 O O . VAL A 1 190 ? -5.98 25.344 13.781 1 90.88 190 VAL A O 1
ATOM 1452 N N . SER A 1 191 ? -6.969 24.875 11.836 1 90.06 191 SER A N 1
ATOM 1453 C CA . SER A 1 191 ? -7.25 26.266 11.516 1 90.06 191 SER A CA 1
ATOM 1454 C C . SER A 1 191 ? -8.617 26.703 12.047 1 90.06 191 SER A C 1
ATOM 1456 O O . SER A 1 191 ? -9.086 27.797 11.742 1 90.06 191 SER A O 1
ATOM 1458 N N . GLU A 1 192 ? -9.367 25.797 12.656 1 87.19 192 GLU A N 1
ATOM 1459 C CA . GLU A 1 192 ? -10.641 26.031 13.328 1 87.19 192 GLU A CA 1
ATOM 1460 C C . GLU A 1 192 ? -11.758 26.266 12.32 1 87.19 192 GLU A C 1
ATOM 1462 O O . GLU A 1 192 ? -12.742 26.953 12.625 1 87.19 192 GLU A O 1
ATOM 1467 N N . GLN A 1 193 ? -11.523 25.812 11.234 1 84.5 193 GLN A N 1
ATOM 1468 C CA . GLN A 1 193 ? -12.562 25.938 10.211 1 84.5 193 GLN A CA 1
ATOM 1469 C C . GLN A 1 193 ? -13.742 25.016 10.508 1 84.5 193 GLN A C 1
ATOM 1471 O O . GLN A 1 193 ? -14.883 25.328 10.148 1 84.5 193 GLN A O 1
ATOM 1476 N N . THR A 1 194 ? -13.508 23.938 11.141 1 83.31 194 THR A N 1
ATOM 1477 C CA . THR A 1 194 ? -14.586 23.031 11.492 1 83.31 194 THR A CA 1
ATOM 1478 C C . THR A 1 194 ? -15.5 23.641 12.539 1 83.31 194 THR A C 1
ATOM 1480 O O . THR A 1 194 ? -16.719 23.484 12.484 1 83.31 194 THR A O 1
ATOM 1483 N N . ASP A 1 195 ? -14.914 24.328 13.414 1 83.25 195 ASP A N 1
ATOM 1484 C CA . ASP A 1 195 ? -15.703 25.016 14.43 1 83.25 195 ASP A CA 1
ATOM 1485 C C . ASP A 1 195 ? -16.531 26.141 13.805 1 83.25 195 ASP A C 1
ATOM 1487 O O . ASP A 1 195 ? -17.656 26.391 14.234 1 83.25 195 ASP A O 1
ATOM 1491 N N . THR A 1 196 ? -15.93 26.734 12.805 1 84.06 196 THR A N 1
ATOM 1492 C CA . THR A 1 196 ? -16.656 27.781 12.094 1 84.06 196 THR A CA 1
ATOM 1493 C C . THR A 1 196 ? -17.891 27.203 11.398 1 84.06 196 THR A C 1
ATOM 1495 O O . THR A 1 196 ? -18.938 27.844 11.375 1 84.06 196 THR A O 1
ATOM 1498 N N . LEU A 1 197 ? -17.812 25.953 10.914 1 84.19 197 LEU A N 1
ATOM 1499 C CA . LEU A 1 197 ? -18.953 25.281 10.289 1 84.19 197 LEU A CA 1
ATOM 1500 C C . LEU A 1 197 ? -20.047 24.984 11.32 1 84.19 197 LEU A C 1
ATOM 1502 O O . LEU A 1 197 ? -21.234 25.125 11.023 1 84.19 197 LEU A O 1
ATOM 1506 N N . ARG A 1 198 ? -19.688 24.703 12.453 1 81.94 198 ARG A N 1
ATOM 1507 C CA . ARG A 1 198 ? -20.641 24.422 13.523 1 81.94 198 ARG A CA 1
ATOM 1508 C C . ARG A 1 198 ? -21.375 25.688 13.945 1 81.94 198 ARG A C 1
ATOM 1510 O O . ARG A 1 198 ? -22.594 25.641 14.195 1 81.94 198 ARG A O 1
ATOM 1517 N N . VAL A 1 199 ? -20.656 26.75 13.953 1 86.19 199 VAL A N 1
ATOM 1518 C CA . VAL A 1 199 ? -21.25 28.016 14.367 1 86.19 199 VAL A CA 1
ATOM 1519 C C . VAL A 1 199 ? -22.234 28.5 13.312 1 86.19 199 VAL A C 1
ATOM 1521 O O . VAL A 1 199 ? -23.266 29.109 13.641 1 86.19 199 VAL A O 1
ATOM 1524 N N . LEU A 1 200 ? -21.984 28.125 12.094 1 85.56 200 LEU A N 1
ATOM 1525 C CA . LEU A 1 200 ? -22.875 28.5 10.992 1 85.56 200 LEU A CA 1
ATOM 1526 C C . LEU A 1 200 ? -24.062 27.562 10.922 1 85.56 200 LEU A C 1
ATOM 1528 O O . LEU A 1 200 ? -24.938 27.719 10.055 1 85.56 200 LEU A O 1
ATOM 1532 N N . GLY A 1 201 ? -24.109 26.578 11.75 1 78.94 201 GLY A N 1
ATOM 1533 C CA . GLY A 1 201 ? -25.266 25.703 11.859 1 78.94 201 GLY A CA 1
ATOM 1534 C C . GLY A 1 201 ? -25.172 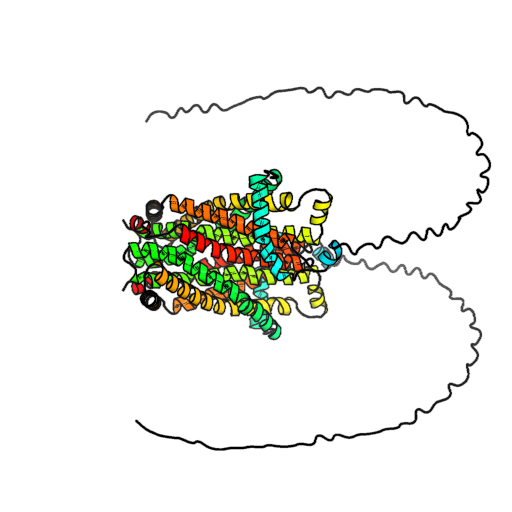24.484 10.961 1 78.94 201 GLY A C 1
ATOM 1535 O O . GLY A 1 201 ? -26.172 23.781 10.773 1 78.94 201 GLY A O 1
ATOM 1536 N N . ALA A 1 202 ? -24.078 24.406 10.359 1 78.44 202 ALA A N 1
ATOM 1537 C CA . ALA A 1 202 ? -23.906 23.219 9.508 1 78.44 202 ALA A CA 1
ATOM 1538 C C . ALA A 1 202 ? -23.219 22.094 10.273 1 78.44 202 ALA A C 1
ATOM 1540 O O . ALA A 1 202 ? -22.312 22.344 11.078 1 78.44 202 ALA A O 1
ATOM 1541 N N . ASN A 1 203 ? -23.719 20.922 10.156 1 82 203 ASN A N 1
ATOM 1542 C CA . ASN A 1 203 ? -23.062 19.766 10.766 1 82 203 ASN A CA 1
ATOM 1543 C C . ASN A 1 203 ? -21.844 19.328 9.969 1 82 203 ASN A C 1
ATOM 1545 O O . ASN A 1 203 ? -21.969 18.891 8.828 1 82 203 ASN A O 1
ATOM 1549 N N . PRO A 1 204 ? -20.734 19.438 10.578 1 83.06 204 PRO A N 1
ATOM 1550 C CA . PRO A 1 204 ? -19.5 19.141 9.852 1 83.06 204 PRO A CA 1
ATOM 1551 C C . PRO A 1 204 ? -19.438 17.703 9.359 1 83.06 204 PRO A C 1
ATOM 1553 O O . PRO A 1 204 ? -18.812 17.422 8.328 1 83.06 204 PRO A O 1
ATOM 1556 N N . VAL A 1 205 ? -19.969 16.828 10.039 1 81.44 205 VAL A N 1
ATOM 1557 C CA . VAL A 1 205 ? -19.938 15.43 9.633 1 81.44 205 VAL A CA 1
ATOM 1558 C C . VAL A 1 205 ? -20.734 15.25 8.344 1 81.44 205 VAL A C 1
ATOM 1560 O O . VAL A 1 205 ? -20.297 14.547 7.426 1 81.44 205 VAL A O 1
ATOM 1563 N N . ASP A 1 206 ? -21.828 15.875 8.188 1 81.94 206 ASP A N 1
ATOM 1564 C CA . ASP A 1 206 ? -22.688 15.758 7.016 1 81.94 206 ASP A CA 1
ATOM 1565 C C . ASP A 1 206 ? -22.047 16.438 5.801 1 81.94 206 ASP A C 1
ATOM 1567 O O . ASP A 1 206 ? -22.156 15.938 4.68 1 81.94 206 ASP A O 1
ATOM 1571 N N . TYR A 1 207 ? -21.375 17.469 6.137 1 84.12 207 TYR A N 1
ATOM 1572 C CA . TYR A 1 207 ? -20.859 18.281 5.035 1 84.12 207 TYR A CA 1
ATOM 1573 C C . TYR A 1 207 ? -19.484 17.797 4.602 1 84.12 207 TYR A C 1
ATOM 1575 O O . TYR A 1 207 ? -19.125 17.875 3.422 1 84.12 207 TYR A O 1
ATOM 1583 N N . LEU A 1 208 ? -18.734 17.281 5.488 1 87.75 208 LEU A N 1
ATOM 1584 C CA . LEU A 1 208 ? -17.344 17 5.164 1 87.75 208 LEU A CA 1
ATOM 1585 C C . LEU A 1 208 ? -17.109 15.5 5.074 1 87.75 208 LEU A C 1
ATOM 1587 O O . LEU A 1 208 ? -16.375 15.039 4.191 1 87.75 208 LEU A O 1
ATOM 1591 N N . VAL A 1 209 ? -17.703 14.703 5.91 1 90.5 209 VAL A N 1
ATOM 1592 C CA . VAL A 1 209 ? -17.344 13.297 6.047 1 90.5 209 VAL A CA 1
ATOM 1593 C C . VAL A 1 209 ? -18.234 12.453 5.141 1 90.5 209 VAL A C 1
ATOM 1595 O O . VAL A 1 209 ? -17.75 11.617 4.379 1 90.5 209 VAL A O 1
ATOM 1598 N N . THR A 1 210 ? -19.531 12.703 5.121 1 89.94 210 THR A N 1
ATOM 1599 C CA . THR A 1 210 ? -20.5 11.875 4.414 1 89.94 210 THR A CA 1
ATOM 1600 C C . THR A 1 210 ? -20.219 11.891 2.912 1 89.94 210 THR A C 1
ATOM 1602 O O . THR A 1 210 ? -20.172 10.836 2.273 1 89.94 210 THR A O 1
ATOM 1605 N N . PRO A 1 211 ? -20 13.055 2.336 1 91 211 PRO A N 1
ATOM 1606 C CA . PRO A 1 211 ? -19.719 13.062 0.897 1 91 211 PRO A CA 1
ATOM 1607 C C . PRO A 1 211 ? -18.438 12.305 0.54 1 91 211 PRO A C 1
ATOM 1609 O O . PRO A 1 211 ? -18.375 11.672 -0.517 1 91 211 PRO A O 1
ATOM 1612 N N . ARG A 1 212 ? -17.469 12.375 1.36 1 93.69 212 ARG A N 1
ATOM 1613 C CA . ARG A 1 212 ? -16.203 11.688 1.114 1 93.69 212 ARG A CA 1
ATOM 1614 C C . ARG A 1 212 ? -16.375 10.18 1.164 1 93.69 212 ARG A C 1
ATOM 1616 O O . ARG A 1 212 ? -15.82 9.453 0.337 1 93.69 212 ARG A O 1
ATOM 1623 N N . VAL A 1 213 ? -17.156 9.711 2.078 1 94 213 VAL A N 1
ATOM 1624 C CA . VAL A 1 213 ? -17.375 8.273 2.244 1 94 213 VAL A CA 1
ATOM 1625 C C . VAL A 1 213 ? -18.156 7.73 1.054 1 94 213 VAL A C 1
ATOM 1627 O O . VAL A 1 213 ? -17.797 6.699 0.483 1 94 213 VAL A O 1
ATOM 1630 N N . ILE A 1 214 ? -19.141 8.398 0.607 1 92.62 214 ILE A N 1
ATOM 1631 C CA . ILE A 1 214 ? -19.953 7.969 -0.522 1 92.62 214 ILE A CA 1
ATOM 1632 C C . ILE A 1 214 ? -19.125 7.984 -1.8 1 92.62 214 ILE A C 1
ATOM 1634 O O . ILE A 1 214 ? -19.172 7.047 -2.596 1 92.62 214 ILE A O 1
ATOM 1638 N N . ALA A 1 215 ? -18.391 9.031 -1.942 1 94.19 215 ALA A N 1
ATOM 1639 C CA . ALA A 1 215 ? -17.547 9.164 -3.131 1 94.19 215 ALA A CA 1
ATOM 1640 C C . ALA A 1 215 ? -16.516 8.047 -3.201 1 94.19 215 ALA A C 1
ATOM 1642 O O . ALA A 1 215 ? -16.297 7.453 -4.262 1 94.19 215 ALA A O 1
ATOM 1643 N N . CYS A 1 216 ? -15.898 7.754 -2.076 1 95.25 216 CYS A N 1
ATOM 1644 C CA . CYS A 1 216 ? -14.859 6.73 -2.051 1 95.25 216 CYS A CA 1
ATOM 1645 C C . CYS A 1 216 ? -15.453 5.344 -2.26 1 95.25 216 CYS A C 1
ATOM 1647 O O . CYS A 1 216 ? -14.852 4.504 -2.939 1 95.25 216 CYS A O 1
ATOM 1649 N N . CYS A 1 217 ? -16.625 5.098 -1.726 1 94.94 217 CYS A N 1
ATOM 1650 C CA . CYS A 1 217 ? -17.297 3.814 -1.88 1 94.94 217 CYS A CA 1
ATOM 1651 C C . CYS A 1 217 ? -17.703 3.582 -3.332 1 94.94 217 CYS A C 1
ATOM 1653 O O . CYS A 1 217 ? -17.703 2.443 -3.803 1 94.94 217 CYS A O 1
ATOM 1655 N N . ALA A 1 218 ? -17.984 4.574 -3.959 1 94.44 218 ALA A N 1
ATOM 1656 C CA . ALA A 1 218 ? -18.406 4.465 -5.352 1 94.44 218 ALA A CA 1
ATOM 1657 C C . ALA A 1 218 ? -17.203 4.41 -6.293 1 94.44 218 ALA A C 1
ATOM 1659 O O . ALA A 1 218 ? -17.25 3.717 -7.312 1 94.44 218 ALA A O 1
ATOM 1660 N N . ALA A 1 219 ? -16.219 5.125 -6.023 1 96.62 219 ALA A N 1
ATOM 1661 C CA . ALA A 1 219 ? -15.078 5.277 -6.926 1 96.62 219 ALA A CA 1
ATOM 1662 C C . ALA A 1 219 ? -14.195 4.035 -6.906 1 96.62 219 ALA A C 1
ATOM 1664 O O . ALA A 1 219 ? -13.648 3.635 -7.941 1 96.62 219 ALA A O 1
ATOM 1665 N N . LEU A 1 220 ? -14.047 3.381 -5.785 1 97.56 220 LEU A N 1
ATOM 1666 C CA . LEU A 1 220 ? -13.047 2.332 -5.641 1 97.56 220 LEU A CA 1
ATOM 1667 C C . LEU A 1 220 ? -13.422 1.104 -6.461 1 97.56 220 LEU A C 1
ATOM 1669 O O . LEU A 1 220 ? -12.555 0.474 -7.074 1 97.56 220 LEU A O 1
ATOM 1673 N N . PRO A 1 221 ? -14.719 0.712 -6.523 1 97.44 221 PRO A N 1
ATOM 1674 C CA . PRO A 1 221 ? -15.062 -0.421 -7.387 1 97.44 221 PRO A CA 1
ATOM 1675 C C . PRO A 1 221 ? -14.766 -0.152 -8.859 1 97.44 221 PRO A C 1
ATOM 1677 O O . PRO A 1 221 ? -14.281 -1.038 -9.57 1 97.44 221 PRO A O 1
ATOM 1680 N N . VAL A 1 222 ? -15.023 1 -9.281 1 96.88 222 VAL A N 1
ATOM 1681 C CA . VAL A 1 222 ? -14.758 1.36 -10.672 1 96.88 222 VAL A CA 1
ATOM 1682 C C . VAL A 1 222 ? -13.25 1.355 -10.93 1 96.88 222 VAL A C 1
ATOM 1684 O O . VAL A 1 222 ? -12.789 0.824 -11.938 1 96.88 222 VAL A O 1
ATOM 1687 N N . LEU A 1 223 ? -12.539 1.93 -10.039 1 97 223 LEU A N 1
ATOM 1688 C CA . LEU A 1 223 ? -11.086 1.945 -10.156 1 97 223 LEU A CA 1
ATOM 1689 C C . LEU A 1 223 ? -10.523 0.527 -10.141 1 97 223 LEU A C 1
ATOM 1691 O O . LEU A 1 223 ? -9.578 0.221 -10.883 1 97 223 LEU A O 1
ATOM 1695 N N . THR A 1 224 ? -11.055 -0.287 -9.297 1 97.75 224 THR A N 1
ATOM 1696 C CA . THR A 1 224 ? -10.594 -1.665 -9.18 1 97.75 224 THR A CA 1
ATOM 1697 C C . THR A 1 224 ? -10.828 -2.43 -10.477 1 97.75 224 THR A C 1
ATOM 1699 O O . THR A 1 224 ? -9.977 -3.207 -10.906 1 97.75 224 THR A O 1
ATOM 1702 N N . LEU A 1 225 ? -11.969 -2.221 -11.055 1 97.12 225 LEU A N 1
ATOM 1703 C CA . LEU A 1 225 ? -12.273 -2.871 -12.328 1 97.12 225 LEU A CA 1
ATOM 1704 C C . LEU A 1 225 ? -11.289 -2.436 -13.406 1 97.12 225 LEU A C 1
ATOM 1706 O O . LEU A 1 225 ? -10.812 -3.264 -14.188 1 97.12 225 LEU A O 1
ATOM 1710 N N . MET A 1 226 ? -11 -1.22 -13.445 1 97.44 226 MET A N 1
ATOM 1711 C CA . MET A 1 226 ? -10.047 -0.702 -14.422 1 97.44 226 MET A CA 1
ATOM 1712 C C . MET A 1 226 ? -8.641 -1.227 -14.141 1 97.44 226 MET A C 1
ATOM 1714 O O . MET A 1 226 ? -7.895 -1.543 -15.07 1 97.44 226 MET A O 1
ATOM 1718 N N . CYS A 1 227 ? -8.312 -1.265 -12.875 1 97.12 227 CYS A N 1
ATOM 1719 C CA . CYS A 1 227 ? -7.012 -1.798 -12.5 1 97.12 227 CYS A CA 1
ATOM 1720 C C . CYS A 1 227 ? -6.898 -3.273 -12.859 1 97.12 227 CYS A C 1
ATOM 1722 O O . CYS A 1 227 ? -5.828 -3.736 -13.266 1 97.12 227 CYS A O 1
ATOM 1724 N N . PHE A 1 228 ? -8.023 -4.027 -12.68 1 97.5 228 PHE A N 1
ATOM 1725 C CA . PHE A 1 228 ? -8.039 -5.43 -13.086 1 97.5 228 PHE A CA 1
ATOM 1726 C C . PHE A 1 228 ? -7.777 -5.566 -14.578 1 97.5 228 PHE A C 1
ATOM 1728 O O . PHE A 1 228 ? -6.957 -6.383 -15 1 97.5 228 PHE A O 1
ATOM 1735 N N . ALA A 1 229 ? -8.422 -4.777 -15.328 1 96.56 229 ALA A N 1
ATOM 1736 C CA . ALA A 1 229 ? -8.297 -4.832 -16.781 1 96.56 229 ALA A CA 1
ATOM 1737 C C . ALA A 1 229 ? -6.883 -4.48 -17.219 1 96.56 229 ALA A C 1
ATOM 1739 O O . ALA A 1 229 ? -6.293 -5.18 -18.047 1 96.56 229 ALA A O 1
ATOM 1740 N N . ILE A 1 230 ? -6.32 -3.455 -16.703 1 96.81 230 ILE A N 1
ATOM 1741 C CA . ILE A 1 230 ? -4.984 -3.014 -17.094 1 96.81 230 ILE A CA 1
ATOM 1742 C C . ILE A 1 230 ? -3.945 -4.016 -16.594 1 96.81 230 ILE A C 1
ATOM 1744 O O . ILE A 1 230 ? -2.93 -4.246 -17.25 1 96.81 230 ILE A O 1
ATOM 1748 N N . GLY A 1 231 ? -4.164 -4.496 -15.391 1 95.81 231 GLY A N 1
ATOM 1749 C CA . GLY A 1 231 ? -3.264 -5.516 -14.883 1 95.81 231 GLY A CA 1
ATOM 1750 C C . GLY A 1 231 ? -3.197 -6.75 -15.758 1 95.81 231 GLY A C 1
ATOM 1751 O O . GLY A 1 231 ? -2.109 -7.25 -16.062 1 95.81 231 GLY A O 1
ATOM 1752 N N . LEU A 1 232 ? -4.328 -7.23 -16.188 1 95.44 232 LEU A N 1
ATOM 1753 C CA . LEU A 1 232 ? -4.379 -8.398 -17.062 1 95.44 232 LEU A CA 1
ATOM 1754 C C . LEU A 1 232 ? -3.787 -8.094 -18.422 1 95.44 232 LEU A C 1
ATOM 1756 O O . LEU A 1 232 ? -3.053 -8.906 -18.984 1 95.44 232 LEU A O 1
ATOM 1760 N N . ALA A 1 233 ? -4.098 -6.938 -18.906 1 95.94 233 ALA A N 1
ATOM 1761 C CA . ALA A 1 233 ? -3.584 -6.527 -20.219 1 95.94 233 ALA A CA 1
ATOM 1762 C C . ALA A 1 233 ? -2.061 -6.434 -20.203 1 95.94 233 ALA A C 1
ATOM 1764 O O . ALA A 1 233 ? -1.397 -6.879 -21.141 1 95.94 233 ALA A O 1
ATOM 1765 N N . SER A 1 234 ? -1.557 -5.852 -19.203 1 95.94 234 SER A N 1
ATOM 1766 C CA . SER A 1 234 ? -0.108 -5.723 -19.078 1 95.94 234 SER A CA 1
ATOM 1767 C C . SER A 1 234 ? 0.559 -7.086 -18.938 1 95.94 234 SER A C 1
ATOM 1769 O O . SER A 1 234 ? 1.653 -7.309 -19.453 1 95.94 234 SER A O 1
ATOM 1771 N N . SER A 1 235 ? -0.097 -7.934 -18.234 1 94 235 SER A N 1
ATOM 1772 C CA . SER A 1 235 ? 0.41 -9.297 -18.078 1 94 235 SER A CA 1
ATOM 1773 C C . SER A 1 235 ? 0.447 -10.031 -19.406 1 94 235 SER A C 1
ATOM 1775 O O . SER A 1 235 ? 1.433 -10.695 -19.734 1 94 235 SER A O 1
ATOM 1777 N N . ALA A 1 236 ? -0.615 -9.93 -20.172 1 94.38 236 ALA A N 1
ATOM 1778 C CA . ALA A 1 236 ? -0.687 -10.578 -21.469 1 94.38 236 ALA A CA 1
ATOM 1779 C C . ALA A 1 236 ? 0.379 -10.031 -22.422 1 94.38 236 ALA A C 1
ATOM 1781 O O . ALA A 1 236 ? 1.009 -10.797 -23.156 1 94.38 236 ALA A O 1
ATOM 1782 N N . LEU A 1 237 ? 0.582 -8.797 -22.344 1 94.12 237 LEU A N 1
ATOM 1783 C CA . LEU A 1 237 ? 1.563 -8.156 -23.219 1 94.12 237 LEU A CA 1
ATOM 1784 C C . LEU A 1 237 ? 2.977 -8.602 -22.859 1 94.12 237 LEU A C 1
ATOM 1786 O O . LEU A 1 237 ? 3.779 -8.898 -23.75 1 94.12 237 LEU A O 1
ATOM 1790 N N . LEU A 1 238 ? 3.223 -8.68 -21.625 1 92.44 238 LEU A N 1
ATOM 1791 C CA . LEU A 1 238 ? 4.555 -9.086 -21.188 1 92.44 238 LEU A CA 1
ATOM 1792 C C . LEU A 1 238 ? 4.805 -10.555 -21.5 1 92.44 238 LEU A C 1
ATOM 1794 O O . LEU A 1 238 ? 5.906 -10.93 -21.922 1 92.44 238 LEU A O 1
ATOM 1798 N N . ALA A 1 239 ? 3.828 -11.352 -21.266 1 90.75 239 ALA A N 1
ATOM 1799 C CA . ALA A 1 239 ? 3.965 -12.781 -21.531 1 90.75 239 ALA A CA 1
ATOM 1800 C C . ALA A 1 239 ? 4.254 -13.047 -23 1 90.75 239 ALA A C 1
ATOM 1802 O O . ALA A 1 239 ? 5.059 -13.914 -23.344 1 90.75 239 ALA A O 1
ATOM 1803 N N . ASP A 1 240 ? 3.615 -12.32 -23.828 1 91.88 240 ASP A N 1
ATOM 1804 C CA . ASP A 1 240 ? 3.818 -12.469 -25.266 1 91.88 240 ASP A CA 1
ATOM 1805 C C . ASP A 1 240 ? 5.18 -11.914 -25.688 1 91.88 240 ASP A C 1
ATOM 1807 O O . ASP A 1 240 ? 5.926 -12.578 -26.406 1 91.88 240 ASP A O 1
ATOM 1811 N N . ALA A 1 241 ? 5.555 -10.773 -25.188 1 89.69 241 ALA A N 1
ATOM 1812 C CA . ALA A 1 241 ? 6.75 -10.062 -25.625 1 89.69 241 ALA A CA 1
ATOM 1813 C C . ALA A 1 241 ? 8.016 -10.727 -25.094 1 89.69 241 ALA A C 1
ATOM 1815 O O . ALA A 1 241 ? 9.031 -10.781 -25.781 1 89.69 241 ALA A O 1
ATOM 1816 N N . VAL A 1 242 ? 7.949 -11.375 -23.969 1 86.31 242 VAL A N 1
ATOM 1817 C CA . VAL A 1 242 ? 9.18 -11.82 -23.328 1 86.31 242 VAL A CA 1
ATOM 1818 C C . VAL A 1 242 ? 9.211 -13.344 -23.266 1 86.31 242 VAL A C 1
ATOM 1820 O O . VAL A 1 242 ? 10.273 -13.953 -23.406 1 86.31 242 VAL A O 1
ATOM 1823 N N . TYR A 1 243 ? 8.039 -14.008 -23.188 1 84.69 243 TYR A N 1
ATOM 1824 C CA . TYR A 1 243 ? 8.055 -15.445 -22.938 1 84.69 243 TYR A CA 1
ATOM 1825 C C . TYR A 1 243 ? 7.434 -16.219 -24.094 1 84.69 243 TYR A C 1
ATOM 1827 O O . TYR A 1 243 ? 7.332 -17.438 -24.047 1 84.69 243 TYR A O 1
ATOM 1835 N N . GLY A 1 244 ? 6.926 -15.562 -25.047 1 84.88 244 GLY A N 1
ATOM 1836 C CA . GLY A 1 244 ? 6.418 -16.203 -26.25 1 84.88 244 GLY A CA 1
ATOM 1837 C C . GLY A 1 244 ? 5.059 -16.844 -26.062 1 84.88 244 GLY A C 1
ATOM 1838 O O . GLY A 1 244 ? 4.676 -17.734 -26.812 1 84.88 244 GLY A O 1
ATOM 1839 N N . VAL A 1 245 ? 4.406 -16.578 -25.016 1 86.62 245 VAL A N 1
ATOM 1840 C CA . VAL A 1 245 ? 3.037 -17.047 -24.812 1 86.62 245 VAL A CA 1
ATOM 1841 C C . VAL A 1 245 ? 2.061 -16.062 -25.469 1 86.62 245 VAL A C 1
ATOM 1843 O O . VAL A 1 245 ? 1.968 -14.906 -25.062 1 86.62 245 VAL A O 1
ATOM 1846 N N . SER A 1 246 ? 1.352 -16.547 -26.406 1 91.69 246 SER A N 1
ATOM 1847 C CA . SER A 1 246 ? 0.471 -15.688 -27.188 1 91.69 246 SER A CA 1
ATOM 1848 C C . SER A 1 246 ? -0.583 -15.031 -26.312 1 91.69 246 SER A C 1
ATOM 1850 O O . SER A 1 246 ? -1.075 -15.641 -25.359 1 91.69 246 SER A O 1
ATOM 1852 N N . ILE A 1 247 ? -0.953 -13.883 -26.641 1 92.69 247 ILE A N 1
ATOM 1853 C CA . ILE A 1 247 ? -1.956 -13.094 -25.922 1 92.69 247 ILE A CA 1
ATOM 1854 C C . ILE A 1 247 ? -3.293 -13.836 -25.938 1 92.69 247 ILE A C 1
ATOM 1856 O O . ILE A 1 247 ? -4.031 -13.812 -24.953 1 92.69 247 ILE A O 1
ATOM 1860 N N . ASN A 1 248 ? -3.584 -14.516 -27 1 92.19 248 ASN A N 1
ATOM 1861 C CA . ASN A 1 248 ? -4.852 -15.227 -27.141 1 92.19 248 ASN A CA 1
ATOM 1862 C C . ASN A 1 248 ? -4.953 -16.391 -26.156 1 92.19 248 ASN A C 1
ATOM 1864 O O . ASN A 1 248 ? -6.027 -16.641 -25.609 1 92.19 248 ASN A O 1
ATOM 1868 N N . ILE A 1 249 ? -3.875 -17.031 -25.938 1 89.69 249 ILE A N 1
ATOM 1869 C CA . ILE A 1 249 ? -3.857 -18.156 -25 1 89.69 249 ILE A CA 1
ATOM 1870 C C . ILE A 1 249 ? -4.117 -17.641 -23.578 1 89.69 249 ILE A C 1
ATOM 1872 O O . ILE A 1 249 ? -4.902 -18.234 -22.844 1 89.69 249 ILE A O 1
ATOM 1876 N N . ILE A 1 250 ? -3.512 -16.562 -23.312 1 89.94 250 ILE A N 1
ATOM 1877 C CA . ILE A 1 250 ? -3.646 -16 -21.969 1 89.94 250 ILE A CA 1
ATOM 1878 C C . ILE A 1 250 ? -5.082 -15.516 -21.75 1 89.94 250 ILE A C 1
ATOM 1880 O O . ILE A 1 250 ? -5.695 -15.812 -20.734 1 89.94 250 ILE A O 1
ATOM 1884 N N . LEU A 1 251 ? -5.625 -14.859 -22.703 1 91.56 251 LEU A N 1
ATOM 1885 C CA . LEU A 1 251 ? -6.965 -14.289 -22.562 1 91.56 251 LEU A CA 1
ATOM 1886 C C . LEU A 1 251 ? -8.023 -15.383 -22.594 1 91.56 251 LEU A C 1
ATOM 1888 O O . LEU A 1 251 ? -9.039 -15.289 -21.906 1 91.56 251 LEU A O 1
ATOM 1892 N N . ASP A 1 252 ? -7.832 -16.375 -23.391 1 91.38 252 ASP A N 1
ATOM 1893 C CA . ASP A 1 252 ? -8.766 -17.5 -23.438 1 91.38 252 ASP A CA 1
ATOM 1894 C C . ASP A 1 252 ? -8.758 -18.281 -22.125 1 91.38 252 ASP A C 1
ATOM 1896 O O . ASP A 1 252 ? -9.812 -18.672 -21.625 1 91.38 252 ASP A O 1
ATOM 1900 N N . SER A 1 253 ? -7.586 -18.484 -21.625 1 90.31 253 SER A N 1
ATOM 1901 C CA . SER A 1 253 ? -7.461 -19.156 -20.344 1 90.31 253 SER A CA 1
ATOM 1902 C C . SER A 1 253 ? -8.109 -18.344 -19.234 1 90.31 253 SER A C 1
ATOM 1904 O O . SER A 1 253 ? -8.727 -18.891 -18.328 1 90.31 253 SER A O 1
ATOM 1906 N N . ALA A 1 254 ? -7.906 -17.078 -19.297 1 91.75 254 ALA A N 1
ATOM 1907 C CA . ALA A 1 254 ? -8.492 -16.172 -18.297 1 91.75 254 ALA A CA 1
ATOM 1908 C C . ALA A 1 254 ? -10.016 -16.203 -18.359 1 91.75 254 ALA A C 1
ATOM 1910 O O . ALA A 1 254 ? -10.688 -16.234 -17.328 1 91.75 254 ALA A O 1
ATOM 1911 N N . ARG A 1 255 ? -10.547 -16.156 -19.562 1 91.44 255 ARG A N 1
ATOM 1912 C CA . ARG A 1 255 ? -11.992 -16.172 -19.75 1 91.44 255 ARG A CA 1
ATOM 1913 C C . ARG A 1 255 ? -12.602 -17.469 -19.234 1 91.44 255 ARG A C 1
ATOM 1915 O O . ARG A 1 255 ? -13.703 -17.469 -18.672 1 91.44 255 ARG A O 1
ATOM 1922 N N . ARG A 1 256 ? -11.891 -18.547 -19.328 1 89.38 256 ARG A N 1
ATOM 1923 C CA . ARG A 1 256 ? -12.375 -19.859 -18.891 1 89.38 256 ARG A CA 1
ATOM 1924 C C . ARG A 1 256 ? -12.312 -19.984 -17.375 1 89.38 256 ARG A C 1
ATOM 1926 O O . ARG A 1 256 ? -13.148 -20.656 -16.766 1 89.38 256 ARG A O 1
ATOM 1933 N N . ALA A 1 257 ? -11.422 -19.375 -16.844 1 87.94 257 ALA A N 1
ATOM 1934 C CA . ALA A 1 257 ? -11.195 -19.5 -15.406 1 87.94 257 ALA A CA 1
ATOM 1935 C C . ALA A 1 257 ? -12.078 -18.547 -14.617 1 87.94 257 ALA A C 1
ATOM 1937 O O . ALA A 1 257 ? -12.492 -18.844 -13.5 1 87.94 257 ALA A O 1
ATOM 1938 N N . LEU A 1 258 ? -12.398 -17.453 -15.211 1 90.56 258 LEU A N 1
ATOM 1939 C CA . LEU A 1 258 ? -13.094 -16.391 -14.484 1 90.56 258 LEU A CA 1
ATOM 1940 C C . LEU A 1 258 ? -14.594 -16.672 -14.438 1 90.56 258 LEU A C 1
ATOM 1942 O O . LEU A 1 258 ? -15.211 -16.969 -15.461 1 90.56 258 LEU A O 1
ATOM 1946 N N . ARG A 1 259 ? -15.141 -16.609 -13.266 1 89.94 259 ARG A N 1
ATOM 1947 C CA . ARG A 1 259 ? -16.578 -16.656 -13.016 1 89.94 259 ARG A CA 1
ATOM 1948 C C . ARG A 1 259 ? -17.109 -15.289 -12.625 1 89.94 259 ARG A C 1
ATOM 1950 O O . ARG A 1 259 ? -16.391 -14.461 -12.086 1 89.94 259 ARG A O 1
ATOM 1957 N N . PRO A 1 260 ? -18.312 -14.992 -12.906 1 90.56 260 PRO A N 1
ATOM 1958 C CA . PRO A 1 260 ? -18.891 -13.703 -12.547 1 90.56 260 PRO A CA 1
ATOM 1959 C C . PRO A 1 260 ? -18.781 -13.406 -11.055 1 90.56 260 PRO A C 1
ATOM 1961 O O . PRO A 1 260 ? -18.641 -12.242 -10.656 1 90.56 260 PRO A O 1
ATOM 1964 N N . TRP A 1 261 ? -18.781 -14.406 -10.32 1 90.56 261 TRP A N 1
ATOM 1965 C CA . TRP A 1 261 ? -18.703 -14.219 -8.875 1 90.56 261 TRP A CA 1
ATOM 1966 C C . TRP A 1 261 ? -17.328 -13.664 -8.477 1 90.56 261 TRP A C 1
ATOM 1968 O O . TRP A 1 261 ? -17.219 -12.945 -7.48 1 90.56 261 TRP A O 1
ATOM 1978 N N . ASP A 1 262 ? -16.312 -13.992 -9.227 1 91.06 262 ASP A N 1
ATOM 1979 C CA . ASP A 1 262 ? -14.977 -13.484 -8.93 1 91.06 262 ASP A CA 1
ATOM 1980 C C . ASP A 1 262 ? -14.922 -11.969 -9.086 1 91.06 262 ASP A C 1
ATOM 1982 O O . ASP A 1 262 ? -14.328 -11.273 -8.258 1 91.06 262 ASP A O 1
ATOM 1986 N N . ILE A 1 263 ? -15.602 -11.469 -10.047 1 92.12 263 ILE A N 1
ATOM 1987 C CA . ILE A 1 263 ? -15.609 -10.031 -10.305 1 92.12 263 ILE A CA 1
ATOM 1988 C C . ILE A 1 263 ? -16.531 -9.336 -9.297 1 92.12 263 ILE A C 1
ATOM 1990 O O . ILE A 1 263 ? -16.172 -8.281 -8.758 1 92.12 263 ILE A O 1
ATOM 1994 N N . ILE A 1 264 ? -17.656 -9.922 -9.016 1 93.31 264 ILE A N 1
ATOM 1995 C CA . ILE A 1 264 ? -18.625 -9.336 -8.086 1 93.31 264 ILE A CA 1
ATOM 1996 C C . ILE A 1 264 ? -18.016 -9.266 -6.688 1 93.31 264 ILE A C 1
ATOM 1998 O O . ILE A 1 264 ? -18.156 -8.266 -5.988 1 93.31 264 ILE A O 1
ATOM 2002 N N . SER A 1 265 ? -17.391 -10.352 -6.301 1 92.31 265 SER A N 1
ATOM 2003 C CA . SER A 1 265 ? -16.75 -10.359 -4.992 1 92.31 265 SER A CA 1
ATOM 2004 C C . SER A 1 265 ? -15.656 -9.312 -4.906 1 92.31 265 SER A C 1
ATOM 2006 O O . SER A 1 265 ? -15.453 -8.695 -3.855 1 92.31 265 SER A O 1
ATOM 2008 N N . ALA A 1 266 ? -14.945 -9.102 -6.008 1 94.12 266 ALA A N 1
ATOM 2009 C CA . ALA A 1 266 ? -13.906 -8.078 -6.043 1 94.12 266 ALA A CA 1
ATOM 2010 C C . ALA A 1 266 ? -14.508 -6.684 -5.875 1 94.12 266 ALA A C 1
ATOM 2012 O O . ALA A 1 266 ? -13.93 -5.832 -5.195 1 94.12 266 ALA A O 1
ATOM 2013 N N . MET A 1 267 ? -15.625 -6.508 -6.461 1 95.75 267 MET A N 1
ATOM 2014 C CA . MET A 1 267 ? -16.297 -5.211 -6.375 1 95.75 267 MET A CA 1
ATOM 2015 C C . MET A 1 267 ? -16.828 -4.969 -4.965 1 95.75 267 MET A C 1
ATOM 2017 O O . MET A 1 267 ? -16.781 -3.84 -4.465 1 95.75 267 MET A O 1
ATOM 2021 N N . ILE A 1 268 ? -17.266 -5.957 -4.363 1 95.88 268 ILE A N 1
ATOM 2022 C CA . ILE A 1 268 ? -17.75 -5.832 -2.992 1 95.88 268 ILE A CA 1
ATOM 2023 C C . ILE A 1 268 ? -16.578 -5.504 -2.064 1 95.88 268 ILE A C 1
ATOM 2025 O O . ILE A 1 268 ? -16.688 -4.621 -1.211 1 95.88 268 ILE A O 1
ATOM 2029 N N . LYS A 1 269 ? -15.531 -6.242 -2.229 1 96.31 269 LYS A N 1
ATOM 2030 C CA . LYS A 1 269 ? -14.344 -5.941 -1.438 1 96.31 269 LYS A CA 1
ATOM 2031 C C . LYS A 1 269 ? -13.922 -4.488 -1.616 1 96.31 269 LYS A C 1
ATOM 2033 O O . LYS A 1 269 ? -13.633 -3.795 -0.638 1 96.31 269 LYS A O 1
ATOM 2038 N N . ALA A 1 270 ? -13.906 -4.09 -2.885 1 97.62 270 ALA A N 1
ATOM 2039 C CA . ALA A 1 270 ? -13.484 -2.725 -3.188 1 97.62 270 ALA A CA 1
ATOM 2040 C C . ALA A 1 270 ? -14.406 -1.706 -2.531 1 97.62 270 ALA A C 1
ATOM 2042 O O . ALA A 1 270 ? -13.961 -0.664 -2.051 1 97.62 270 ALA A O 1
ATOM 2043 N N . HIS A 1 271 ? -15.656 -1.986 -2.555 1 96.94 271 HIS A N 1
ATOM 2044 C CA . HIS A 1 271 ? -16.656 -1.122 -1.924 1 96.94 271 HIS A CA 1
ATOM 2045 C C . HIS A 1 271 ? -16.391 -0.995 -0.425 1 96.94 271 HIS A C 1
ATOM 2047 O O . HIS A 1 271 ? -16.422 0.111 0.121 1 96.94 271 HIS A O 1
ATOM 2053 N N . VAL A 1 272 ? -16.172 -2.039 0.187 1 96.94 272 VAL A N 1
ATOM 2054 C CA . VAL A 1 272 ? -15.914 -2.07 1.623 1 96.94 272 VAL A CA 1
ATOM 2055 C C . VAL A 1 272 ? -14.602 -1.355 1.925 1 96.94 272 VAL A C 1
ATOM 2057 O O . VAL A 1 272 ? -14.516 -0.579 2.879 1 96.94 272 VAL A O 1
ATOM 2060 N N . PHE A 1 273 ? -13.57 -1.608 1.123 1 98.06 273 PHE A N 1
ATOM 2061 C CA . PHE A 1 273 ? -12.273 -0.954 1.305 1 98.06 273 PHE A CA 1
ATOM 2062 C C . PHE A 1 273 ? -12.414 0.559 1.191 1 98.06 273 PHE A C 1
ATOM 2064 O O . PHE A 1 273 ? -11.812 1.303 1.968 1 98.06 273 PHE A O 1
ATOM 2071 N N . GLY A 1 274 ? -13.219 0.978 0.204 1 97.06 274 GLY A N 1
ATOM 2072 C CA . GLY A 1 274 ? -13.461 2.404 0.063 1 97.06 274 GLY A CA 1
ATOM 2073 C C . GLY A 1 274 ? -14.086 3.029 1.296 1 97.06 274 GLY A C 1
ATOM 2074 O O . GLY A 1 274 ? -13.695 4.121 1.711 1 97.06 274 GLY A O 1
ATOM 2075 N N . GLY A 1 275 ? -15.023 2.373 1.843 1 96.06 275 GLY A N 1
ATOM 2076 C CA . GLY A 1 275 ? -15.633 2.84 3.078 1 96.06 275 GLY A CA 1
ATOM 2077 C C . GLY A 1 275 ? -14.656 2.914 4.234 1 96.06 275 GLY A C 1
ATOM 2078 O O . GLY A 1 275 ? -14.641 3.895 4.984 1 96.06 275 GLY A O 1
ATOM 2079 N N . ILE A 1 276 ? -13.828 1.955 4.375 1 96.62 276 ILE A N 1
ATOM 2080 C CA . ILE A 1 276 ? -12.836 1.896 5.445 1 96.62 276 ILE A CA 1
ATOM 2081 C C . ILE A 1 276 ? -11.852 3.055 5.301 1 96.62 276 ILE A C 1
ATOM 2083 O O . ILE A 1 276 ? -11.578 3.77 6.266 1 96.62 276 ILE A O 1
ATOM 2087 N N . ILE A 1 277 ? -11.352 3.242 4.113 1 97.31 277 ILE A N 1
ATOM 2088 C CA . ILE A 1 277 ? -10.367 4.281 3.85 1 97.31 277 ILE A CA 1
ATOM 2089 C C . ILE A 1 277 ? -10.945 5.648 4.211 1 97.31 277 ILE A C 1
ATOM 2091 O O . ILE A 1 277 ? -10.312 6.43 4.922 1 97.31 277 ILE A O 1
ATOM 2095 N N . ALA A 1 278 ? -12.133 5.902 3.756 1 96.5 278 ALA A N 1
ATOM 2096 C CA . ALA A 1 278 ? -12.734 7.215 3.959 1 96.5 278 ALA A CA 1
ATOM 2097 C C . ALA A 1 278 ? -13.07 7.445 5.434 1 96.5 278 ALA A C 1
ATOM 2099 O O . ALA A 1 278 ? -12.758 8.5 5.984 1 96.5 278 ALA A O 1
ATOM 2100 N N . VAL A 1 279 ? -13.633 6.48 6.078 1 95.38 279 VAL A N 1
ATOM 2101 C CA . VAL A 1 279 ? -14.062 6.637 7.465 1 95.38 279 VAL A CA 1
ATOM 2102 C C . VAL A 1 279 ? -12.844 6.801 8.367 1 95.38 279 VAL A C 1
ATOM 2104 O O . VAL A 1 279 ? -12.812 7.684 9.227 1 95.38 279 VAL A O 1
ATOM 2107 N N . VAL A 1 280 ? -11.883 5.988 8.188 1 95.75 280 VAL A N 1
ATOM 2108 C CA . VAL A 1 280 ? -10.68 6.039 9.016 1 95.75 280 VAL A CA 1
ATOM 2109 C C . VAL A 1 280 ? -9.961 7.367 8.797 1 95.75 280 VAL A C 1
ATOM 2111 O O . VAL A 1 280 ? -9.578 8.031 9.766 1 95.75 280 VAL A O 1
ATOM 2114 N N . SER A 1 281 ? -9.781 7.723 7.602 1 96.31 281 SER A N 1
ATOM 2115 C CA . SER A 1 281 ? -9.055 8.945 7.277 1 96.31 281 SER A CA 1
ATOM 2116 C C . SER A 1 281 ? -9.789 10.18 7.785 1 96.31 281 SER A C 1
ATOM 2118 O O . SER A 1 281 ? -9.172 11.109 8.305 1 96.31 281 SER A O 1
ATOM 2120 N N . CYS A 1 282 ? -11.062 10.211 7.598 1 94.38 282 CYS A N 1
ATOM 2121 C CA . CYS A 1 282 ? -11.844 11.344 8.086 1 94.38 282 CYS A CA 1
ATOM 2122 C C . CYS A 1 282 ? -11.82 11.406 9.609 1 94.38 282 CYS A C 1
ATOM 2124 O O . CYS A 1 282 ? -11.75 12.492 10.188 1 94.38 282 CYS A O 1
ATOM 2126 N N . ALA A 1 283 ? -11.922 10.266 10.25 1 93.81 283 ALA A N 1
ATOM 2127 C CA . ALA A 1 283 ? -11.883 10.219 11.703 1 93.81 283 ALA A CA 1
ATOM 2128 C C . ALA A 1 283 ? -10.57 10.781 12.234 1 93.81 283 ALA A C 1
ATOM 2130 O O . ALA A 1 283 ? -10.562 11.57 13.188 1 93.81 283 ALA A O 1
ATOM 2131 N N . TRP A 1 284 ? -9.508 10.438 11.641 1 94.19 284 TRP A N 1
ATOM 2132 C CA . TRP A 1 284 ? -8.203 10.93 12.078 1 94.19 284 TRP A CA 1
ATOM 2133 C C . TRP A 1 284 ? -8.031 12.398 11.695 1 94.19 284 TRP A C 1
ATOM 2135 O O . TRP A 1 284 ? -7.355 13.156 12.398 1 94.19 284 TRP A O 1
ATOM 2145 N N . GLY A 1 285 ? -8.594 12.727 10.594 1 93.38 285 GLY A N 1
ATOM 2146 C CA . GLY A 1 285 ? -8.523 14.117 10.188 1 93.38 285 GLY A CA 1
ATOM 2147 C C . GLY A 1 285 ? -9.273 15.055 11.117 1 93.38 285 GLY A C 1
ATOM 2148 O O . GLY A 1 285 ? -8.719 16.047 11.586 1 93.38 285 GLY A O 1
ATOM 2149 N N . VAL A 1 286 ? -10.461 14.742 11.5 1 91.06 286 VAL A N 1
ATOM 2150 C CA . VAL A 1 286 ? -11.32 15.625 12.281 1 91.06 286 VAL A CA 1
ATOM 2151 C C . VAL A 1 286 ? -10.836 15.672 13.734 1 91.06 286 VAL A C 1
ATOM 2153 O O . VAL A 1 286 ? -11.18 16.594 14.477 1 91.06 286 VAL A O 1
ATOM 2156 N N . THR A 1 287 ? -10.07 14.727 14.164 1 90.81 287 THR A N 1
ATOM 2157 C CA . THR A 1 287 ? -9.609 14.68 15.547 1 90.81 287 THR A CA 1
ATOM 2158 C C . THR A 1 287 ? -8.164 15.172 15.648 1 90.81 287 THR A C 1
ATOM 2160 O O . THR A 1 287 ? -7.496 14.953 16.656 1 90.81 287 THR A O 1
ATOM 2163 N N . THR A 1 288 ? -7.727 15.773 14.602 1 92.06 288 THR A N 1
ATOM 2164 C CA . THR A 1 288 ? -6.344 16.234 14.578 1 92.06 288 THR A CA 1
ATOM 2165 C C . THR A 1 288 ? -6.129 17.375 15.578 1 92.06 288 THR A C 1
ATOM 2167 O O . THR A 1 288 ? -6.98 18.25 15.719 1 92.06 288 THR A O 1
ATOM 2170 N N . LEU A 1 289 ? -4.938 17.219 16.312 1 88.81 289 LEU A N 1
ATOM 2171 C CA . LEU A 1 289 ? -4.5 18.266 17.219 1 88.81 289 LEU A CA 1
ATOM 2172 C C . LEU A 1 289 ? -3.025 18.594 17 1 88.81 289 LEU A C 1
ATOM 2174 O O . LEU A 1 289 ? -2.27 17.766 16.484 1 88.81 289 LEU A O 1
ATOM 2178 N N . GLY A 1 290 ? -2.572 19.859 17.266 1 88.56 290 GLY A N 1
ATOM 2179 C CA . GLY A 1 290 ? -1.141 20.109 17.344 1 88.56 290 GLY A CA 1
ATOM 2180 C C . GLY A 1 290 ? -0.588 20.781 16.109 1 88.56 290 GLY A C 1
ATOM 2181 O O . GLY A 1 290 ? 0.581 20.609 15.758 1 88.56 290 GLY A O 1
ATOM 2182 N N . GLY A 1 291 ? -1.342 21.547 15.375 1 90 291 GLY A N 1
ATOM 2183 C CA . GLY A 1 291 ? -0.869 22.344 14.258 1 90 291 GLY A CA 1
ATOM 2184 C C . GLY A 1 291 ? -0.349 21.516 13.102 1 90 291 GLY A C 1
ATOM 2185 O O . GLY A 1 291 ? -0.93 20.484 12.766 1 90 291 GLY A O 1
ATOM 2186 N N . ALA A 1 292 ? 0.805 22 12.547 1 90.81 292 ALA A N 1
ATOM 2187 C CA . ALA A 1 292 ? 1.367 21.344 11.367 1 90.81 292 ALA A CA 1
ATOM 2188 C C . ALA A 1 292 ? 1.867 19.938 11.719 1 90.81 292 ALA A C 1
ATOM 2190 O O . ALA A 1 292 ? 1.693 19 10.938 1 90.81 292 ALA A O 1
ATOM 2191 N N . LYS A 1 293 ? 2.48 19.828 12.828 1 92 293 LYS A N 1
ATOM 2192 C CA . LYS A 1 293 ? 2.941 18.516 13.281 1 92 293 LYS A CA 1
ATOM 2193 C C . LYS A 1 293 ? 1.772 17.547 13.461 1 92 293 LYS A C 1
ATOM 2195 O O . LYS A 1 293 ? 1.852 16.391 13.07 1 92 293 LYS A O 1
ATOM 2200 N N . GLY A 1 294 ? 0.762 18 14.016 1 92.75 294 GLY A N 1
ATOM 2201 C CA . GLY A 1 294 ? -0.432 17.188 14.211 1 92.75 294 GLY A CA 1
ATOM 2202 C C . GLY A 1 294 ? -1.05 16.719 12.914 1 92.75 294 GLY A C 1
ATOM 2203 O O . GLY A 1 294 ? -1.482 15.562 12.812 1 92.75 294 GLY A O 1
ATOM 2204 N N . VAL A 1 295 ? -1.1 17.656 11.945 1 94.31 295 VAL A N 1
ATOM 2205 C CA . VAL A 1 295 ? -1.652 17.297 10.641 1 94.31 295 VAL A CA 1
ATOM 2206 C C . VAL A 1 295 ? -0.812 16.203 10 1 94.31 295 VAL A C 1
ATOM 2208 O O . VAL A 1 295 ? -1.353 15.227 9.469 1 94.31 295 VAL A O 1
ATOM 2211 N N . GLY A 1 296 ? 0.47 16.297 10.109 1 92.62 296 GLY A N 1
ATOM 2212 C CA . GLY A 1 296 ? 1.36 15.273 9.586 1 92.62 296 GLY A CA 1
ATOM 2213 C C . GLY A 1 296 ? 1.186 13.93 10.266 1 92.62 296 GLY A C 1
ATOM 2214 O O . GLY A 1 296 ? 1.135 12.891 9.602 1 92.62 296 GLY A O 1
ATOM 2215 N N . GLU A 1 297 ? 1.082 13.938 11.5 1 93.06 297 GLU A N 1
ATOM 2216 C CA . GLU A 1 297 ? 0.924 12.703 12.273 1 93.06 297 GLU A CA 1
ATOM 2217 C C . GLU A 1 297 ? -0.423 12.047 11.984 1 93.06 297 GLU A C 1
ATOM 2219 O O . GLU A 1 297 ? -0.513 10.82 11.891 1 93.06 297 GLU A O 1
ATOM 2224 N N . SER A 1 298 ? -1.423 12.836 11.906 1 93.88 298 SER A N 1
ATOM 2225 C CA . SER A 1 298 ? -2.748 12.305 11.609 1 93.88 298 SER A CA 1
ATOM 2226 C C . SER A 1 298 ? -2.795 11.688 10.211 1 93.88 298 SER A C 1
ATOM 2228 O O . SER A 1 298 ? -3.436 10.656 10.008 1 93.88 298 SER A O 1
ATOM 2230 N N . THR A 1 299 ? -2.164 12.359 9.25 1 94.69 299 THR A N 1
ATOM 2231 C CA . THR A 1 299 ? -2.107 11.828 7.887 1 94.69 299 THR A CA 1
ATOM 2232 C C . THR A 1 299 ? -1.39 10.484 7.863 1 94.69 299 THR A C 1
ATOM 2234 O O . THR A 1 299 ? -1.854 9.539 7.223 1 94.69 299 THR A O 1
ATOM 2237 N N . THR A 1 300 ? -0.304 10.328 8.594 1 92.94 300 THR A N 1
ATOM 2238 C CA . THR A 1 300 ? 0.452 9.086 8.688 1 92.94 300 THR A CA 1
ATOM 2239 C C . THR A 1 300 ? -0.394 7.988 9.328 1 92.94 300 THR A C 1
ATOM 2241 O O . THR A 1 300 ? -0.489 6.883 8.797 1 92.94 300 THR A O 1
ATOM 2244 N N . SER A 1 301 ? -0.996 8.344 10.414 1 94.06 301 SER A N 1
ATOM 2245 C CA . SER A 1 301 ? -1.798 7.363 11.141 1 94.06 301 SER A CA 1
ATOM 2246 C C . SER A 1 301 ? -2.988 6.898 10.305 1 94.06 301 SER A C 1
ATOM 2248 O O . SER A 1 301 ? -3.352 5.723 10.336 1 94.06 301 SER A O 1
ATOM 2250 N N . ALA A 1 302 ? -3.566 7.867 9.633 1 95.19 302 ALA A N 1
ATOM 2251 C CA . ALA A 1 302 ? -4.699 7.52 8.781 1 95.19 302 ALA A CA 1
ATOM 2252 C C . ALA A 1 302 ? -4.305 6.48 7.738 1 95.19 302 ALA A C 1
ATOM 2254 O O . ALA A 1 302 ? -5.035 5.512 7.512 1 95.19 302 ALA A O 1
ATOM 2255 N N . VAL A 1 303 ? -3.203 6.645 7.109 1 95.25 303 VAL A N 1
ATOM 2256 C CA . VAL A 1 303 ? -2.74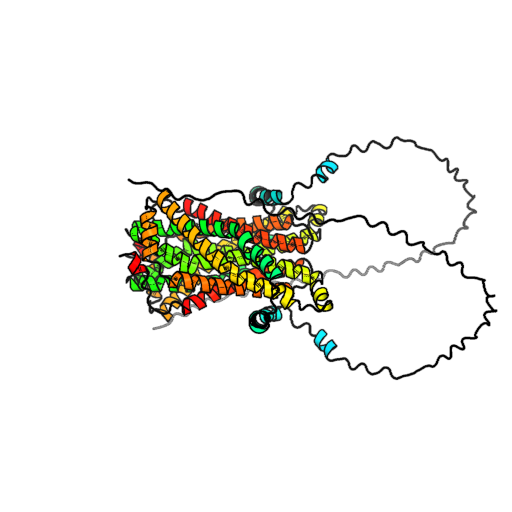8 5.727 6.07 1 95.25 303 VAL A CA 1
ATOM 2257 C C . VAL A 1 303 ? -2.438 4.363 6.684 1 95.25 303 VAL A C 1
ATOM 2259 O O . VAL A 1 303 ? -2.908 3.334 6.195 1 95.25 303 VAL A O 1
ATOM 2262 N N . VAL A 1 304 ? -1.717 4.324 7.789 1 94.38 304 VAL A N 1
ATOM 2263 C CA . VAL A 1 304 ? -1.279 3.084 8.422 1 94.38 304 VAL A CA 1
ATOM 2264 C C . VAL A 1 304 ? -2.494 2.283 8.883 1 94.38 304 VAL A C 1
ATOM 2266 O O . VAL A 1 304 ? -2.594 1.083 8.617 1 94.38 304 VAL A O 1
ATOM 2269 N N . ILE A 1 305 ? -3.373 2.945 9.484 1 94.69 305 ILE A N 1
ATOM 2270 C CA . ILE A 1 305 ? -4.551 2.271 10.023 1 94.69 305 ILE A CA 1
ATOM 2271 C C . ILE A 1 305 ? -5.453 1.815 8.883 1 94.69 305 ILE A C 1
ATOM 2273 O O . ILE A 1 305 ? -6.066 0.746 8.953 1 94.69 305 ILE A O 1
ATOM 2277 N N . SER A 1 306 ? -5.559 2.658 7.879 1 96.62 306 SER A N 1
ATOM 2278 C CA . SER A 1 306 ? -6.328 2.232 6.711 1 96.62 306 SER A CA 1
ATOM 2279 C C . SER A 1 306 ? -5.734 0.974 6.09 1 96.62 306 SER A C 1
ATOM 2281 O O . SER A 1 306 ? -6.465 0.039 5.75 1 96.62 306 SER A O 1
ATOM 2283 N N . LEU A 1 307 ? -4.43 0.904 5.949 1 95.5 307 LEU A N 1
ATOM 2284 C CA . LEU A 1 307 ? -3.764 -0.244 5.344 1 95.5 307 LEU A CA 1
ATOM 2285 C C . LEU A 1 307 ? -4 -1.506 6.168 1 95.5 307 LEU A C 1
ATOM 2287 O O . LEU A 1 307 ? -4.387 -2.543 5.625 1 95.5 307 LEU A O 1
ATOM 2291 N N . VAL A 1 308 ? -3.818 -1.394 7.41 1 94.69 308 VAL A N 1
ATOM 2292 C CA . VAL A 1 308 ? -3.998 -2.545 8.289 1 94.69 308 VAL A CA 1
ATOM 2293 C C . VAL A 1 308 ? -5.453 -3.01 8.242 1 94.69 308 VAL A C 1
ATOM 2295 O O . VAL A 1 308 ? -5.727 -4.207 8.133 1 94.69 308 VAL A O 1
ATOM 2298 N N . SER A 1 309 ? -6.348 -2.082 8.305 1 96.31 309 SER A N 1
ATOM 2299 C CA . SER A 1 309 ? -7.77 -2.4 8.289 1 96.31 309 SER A CA 1
ATOM 2300 C C . SER A 1 309 ? -8.18 -3.057 6.973 1 96.31 309 SER A C 1
ATOM 2302 O O . SER A 1 309 ? -9.023 -3.953 6.957 1 96.31 309 SER A O 1
ATOM 2304 N N . ILE A 1 310 ? -7.625 -2.609 5.914 1 97 310 ILE A N 1
ATOM 2305 C CA . ILE A 1 310 ? -7.934 -3.16 4.598 1 97 310 ILE A CA 1
ATOM 2306 C C . ILE A 1 310 ? -7.496 -4.621 4.535 1 97 310 ILE A C 1
ATOM 2308 O O . ILE A 1 310 ? -8.234 -5.477 4.035 1 97 310 ILE A O 1
ATOM 2312 N N . PHE A 1 311 ? -6.363 -4.957 5.039 1 95.81 311 PHE A N 1
ATOM 2313 C CA . PHE A 1 311 ? -5.867 -6.328 4.969 1 95.81 311 PHE A CA 1
ATOM 2314 C C . PHE A 1 311 ? -6.656 -7.238 5.902 1 95.81 311 PHE A C 1
ATOM 2316 O O . PHE A 1 311 ? -6.883 -8.406 5.59 1 95.81 311 PHE A O 1
ATOM 2323 N N . ILE A 1 312 ? -7.035 -6.688 7.004 1 95.88 312 ILE A N 1
ATOM 2324 C CA . ILE A 1 312 ? -7.902 -7.453 7.895 1 95.88 312 ILE A CA 1
ATOM 2325 C C . ILE A 1 312 ? -9.242 -7.719 7.215 1 95.88 312 ILE A C 1
ATOM 2327 O O . ILE A 1 312 ? -9.742 -8.844 7.234 1 95.88 312 ILE A O 1
ATOM 2331 N N . ALA A 1 313 ? -9.781 -6.699 6.652 1 96.5 313 ALA A N 1
ATOM 2332 C CA . ALA A 1 313 ? -11.062 -6.824 5.957 1 96.5 313 ALA A CA 1
ATOM 2333 C C . ALA A 1 313 ? -10.953 -7.777 4.77 1 96.5 313 ALA A C 1
ATOM 2335 O O . ALA A 1 313 ? -11.883 -8.539 4.484 1 96.5 313 ALA A O 1
ATOM 2336 N N . ASP A 1 314 ? -9.867 -7.668 4.066 1 95.5 314 ASP A N 1
ATOM 2337 C CA . ASP A 1 314 ? -9.648 -8.562 2.932 1 95.5 314 ASP A CA 1
ATOM 2338 C C . ASP A 1 314 ? -9.672 -10.023 3.371 1 95.5 314 ASP A C 1
ATOM 2340 O O . ASP A 1 314 ? -10.305 -10.859 2.721 1 95.5 314 ASP A O 1
ATOM 2344 N N . PHE A 1 315 ? -8.984 -10.297 4.41 1 93.75 315 PHE A N 1
ATOM 2345 C CA . PHE A 1 315 ? -8.977 -11.648 4.941 1 93.75 315 PHE A CA 1
ATOM 2346 C C . PHE A 1 315 ? -10.383 -12.078 5.355 1 93.75 315 PHE A C 1
ATOM 2348 O O . PHE A 1 315 ? -10.82 -13.18 5.023 1 93.75 315 PHE A O 1
ATOM 2355 N N . ALA A 1 316 ? -11.055 -11.242 6.062 1 94.06 316 ALA A N 1
ATOM 2356 C CA . ALA A 1 316 ? -12.398 -11.562 6.555 1 94.06 316 ALA A CA 1
ATOM 2357 C C . ALA A 1 316 ? -13.359 -11.805 5.398 1 94.06 316 ALA A C 1
ATOM 2359 O O . ALA A 1 316 ? -14.117 -12.781 5.41 1 94.06 316 ALA A O 1
ATOM 2360 N N . LEU A 1 317 ? -13.328 -10.969 4.426 1 93.44 317 LEU A N 1
ATOM 2361 C CA . LEU A 1 317 ? -14.227 -11.102 3.285 1 93.44 317 LEU A CA 1
ATOM 2362 C C . LEU A 1 317 ? -13.867 -12.312 2.439 1 93.44 317 LEU A C 1
ATOM 2364 O O . LEU A 1 317 ? -14.75 -13.016 1.939 1 93.44 317 LEU A O 1
ATOM 2368 N N . SER A 1 318 ? -12.555 -12.547 2.266 1 90 318 SER A N 1
ATOM 2369 C CA . SER A 1 318 ? -12.125 -13.734 1.526 1 90 318 SER A CA 1
ATOM 2370 C C . SER A 1 318 ? -12.562 -15.008 2.232 1 90 318 SER A C 1
ATOM 2372 O O . SER A 1 318 ? -12.969 -15.977 1.582 1 90 318 SER A O 1
ATOM 2374 N N . TYR A 1 319 ? -12.461 -14.977 3.492 1 87.38 319 TYR A N 1
ATOM 2375 C CA . TYR A 1 319 ? -12.867 -16.141 4.273 1 87.38 319 TYR A CA 1
ATOM 2376 C C . TYR A 1 319 ? -14.375 -16.359 4.176 1 87.38 319 TYR A C 1
ATOM 2378 O O . TYR A 1 319 ? -14.844 -17.5 4.113 1 87.38 319 TYR A O 1
ATOM 2386 N N . CYS A 1 320 ? -15.148 -15.281 4.098 1 86.56 320 CYS A N 1
ATOM 2387 C CA . CYS A 1 320 ? -16.609 -15.367 4.031 1 86.56 320 CYS A CA 1
ATOM 2388 C C . CYS A 1 320 ? -17.062 -15.773 2.639 1 86.56 320 CYS A C 1
ATOM 2390 O O . CYS A 1 320 ? -18.031 -16.531 2.494 1 86.56 320 CYS A O 1
ATOM 2392 N N . PHE A 1 321 ? -16.406 -15.234 1.66 1 81.12 321 PHE A N 1
ATOM 2393 C CA . PHE A 1 321 ? -16.859 -15.43 0.288 1 81.12 321 PHE A CA 1
ATOM 2394 C C . PHE A 1 321 ? -16.422 -16.797 -0.234 1 81.12 321 PHE A C 1
ATOM 2396 O O . PHE A 1 321 ? -17.094 -17.391 -1.078 1 81.12 321 PHE A O 1
ATOM 2403 N N . PHE A 1 322 ? -15.32 -17.25 0.198 1 66.88 322 PHE A N 1
ATOM 2404 C CA . PHE A 1 322 ? -14.75 -18.422 -0.45 1 66.88 322 PHE A CA 1
ATOM 2405 C C . PHE A 1 322 ? -14.641 -19.578 0.532 1 66.88 322 PHE A C 1
ATOM 2407 O O . PHE A 1 322 ? -13.539 -19.953 0.942 1 66.88 322 PHE A O 1
ATOM 2414 N N . GLN A 1 323 ? -15.93 -19.875 0.906 1 63.53 323 GLN A N 1
ATOM 2415 C CA . GLN A 1 323 ? -16.047 -21.047 1.767 1 63.53 323 GLN A CA 1
ATOM 2416 C C . GLN A 1 323 ? -16.203 -22.312 0.941 1 63.53 323 GLN A C 1
ATOM 2418 O O . GLN A 1 323 ? -16.812 -22.297 -0.13 1 63.53 323 GLN A O 1
ATOM 2423 N N . GLY A 1 324 ? -15.109 -23.109 0.987 1 61.31 324 GLY A N 1
ATOM 2424 C CA . GLY A 1 324 ? -15.227 -24.375 0.299 1 61.31 324 GLY A CA 1
ATOM 2425 C C . GLY A 1 324 ? -14.125 -24.625 -0.718 1 61.31 324 GLY A C 1
ATOM 2426 O O . GLY A 1 324 ? -13.086 -23.953 -0.679 1 61.31 324 GLY A O 1
ATOM 2427 N N . VAL A 1 325 ? -14.43 -25.609 -1.591 1 57.22 325 VAL A N 1
ATOM 2428 C CA . VAL A 1 325 ? -13.438 -26.047 -2.564 1 57.22 325 VAL A CA 1
ATOM 2429 C C . VAL A 1 325 ? -13.594 -25.25 -3.857 1 57.22 325 VAL A C 1
ATOM 2431 O O . VAL A 1 325 ? -14.719 -24.969 -4.289 1 57.22 325 VAL A O 1
ATOM 2434 N N . GLY A 1 326 ? -12.5 -24.578 -4.32 1 59.66 326 GLY A N 1
ATOM 2435 C CA . GLY A 1 326 ? -12.531 -23.766 -5.52 1 59.66 326 GLY A CA 1
ATOM 2436 C C . GLY A 1 326 ? -12.453 -24.562 -6.801 1 59.66 326 GLY A C 1
ATOM 2437 O O . GLY A 1 326 ? -11.742 -25.578 -6.867 1 59.66 326 GLY A O 1
ATOM 2438 N N . ASP A 1 327 ? -13.336 -24.312 -7.754 1 63.56 327 ASP A N 1
ATOM 2439 C CA . ASP A 1 327 ? -13.367 -25.047 -9.016 1 63.56 327 ASP A CA 1
ATOM 2440 C C . ASP A 1 327 ? -12.836 -24.188 -10.164 1 63.56 327 ASP A C 1
ATOM 2442 O O . ASP A 1 327 ? -12.797 -24.641 -11.312 1 63.56 327 ASP A O 1
ATOM 2446 N N . SER A 1 328 ? -12.359 -23.141 -9.898 1 65.38 328 SER A N 1
ATOM 2447 C CA . SER A 1 328 ? -12.078 -22.203 -10.984 1 65.38 328 SER A CA 1
ATOM 2448 C C . SER A 1 328 ? -10.805 -22.594 -11.727 1 65.38 328 SER A C 1
ATOM 2450 O O . SER A 1 328 ? -10.742 -22.5 -12.953 1 65.38 328 SER A O 1
ATOM 2452 N N . LEU A 1 329 ? -9.852 -23.078 -11.055 1 62.97 329 LEU A N 1
ATOM 2453 C CA . LEU A 1 329 ? -8.578 -23.391 -11.688 1 62.97 329 LEU A CA 1
ATOM 2454 C C . LEU A 1 329 ? -8.695 -24.656 -12.531 1 62.97 329 LEU A C 1
ATOM 2456 O O . LEU A 1 329 ? -8.016 -24.797 -13.555 1 62.97 329 LEU A O 1
ATOM 2460 N N . LYS A 1 330 ? -9.5 -25.547 -12.148 1 65 330 LYS A N 1
ATOM 2461 C CA . LYS A 1 330 ? -9.734 -26.75 -12.953 1 65 330 LYS A CA 1
ATOM 2462 C C . LYS A 1 330 ? -10.266 -26.375 -14.336 1 65 330 LYS A C 1
ATOM 2464 O O . LYS A 1 330 ? -9.867 -26.984 -15.336 1 65 330 LYS A O 1
ATOM 2469 N N . SER A 1 331 ? -11.07 -25.391 -14.312 1 60.75 331 SER A N 1
ATOM 2470 C CA . SER A 1 331 ? -11.633 -24.953 -15.594 1 60.75 331 SER A CA 1
ATOM 2471 C C . SER A 1 331 ? -10.57 -24.312 -16.484 1 60.75 331 SER A C 1
ATOM 2473 O O . SER A 1 331 ? -10.664 -24.375 -17.703 1 60.75 331 SER A O 1
ATOM 2475 N N . ALA A 1 332 ? -9.539 -23.766 -15.906 1 53.88 332 ALA A N 1
ATOM 2476 C CA . ALA A 1 332 ? -8.477 -23.109 -16.672 1 53.88 332 ALA A CA 1
ATOM 2477 C C . ALA A 1 332 ? -7.516 -24.141 -17.266 1 53.88 332 ALA A C 1
ATOM 2479 O O . ALA A 1 332 ? -6.848 -23.859 -18.266 1 53.88 332 ALA A O 1
ATOM 2480 N N . MET A 1 333 ? -7.359 -25.25 -16.656 1 56.94 333 MET A N 1
ATOM 2481 C CA . MET A 1 333 ? -6.422 -26.281 -17.078 1 56.94 333 MET A CA 1
ATOM 2482 C C . MET A 1 333 ? -7.047 -27.188 -18.125 1 56.94 333 MET A C 1
ATOM 2484 O O . MET A 1 333 ? -6.34 -27.906 -18.844 1 56.94 333 MET A O 1
ATOM 2488 N N . GLY A 1 334 ? -8.445 -27.156 -18.281 1 50.09 334 GLY A N 1
ATOM 2489 C CA . GLY A 1 334 ? -9.102 -28 -19.25 1 50.09 334 GLY A CA 1
ATOM 2490 C C . GLY A 1 334 ? -9.445 -27.281 -20.547 1 50.09 334 GLY A C 1
ATOM 2491 O O . GLY A 1 334 ? -9.469 -26.047 -20.578 1 50.09 334 GLY A O 1
ATOM 2492 N N . MET B 1 1 ? 22.688 -45.438 34.156 1 18.92 1 MET B N 1
ATOM 2493 C CA . MET B 1 1 ? 22.828 -45.188 35.594 1 18.92 1 MET B CA 1
ATOM 2494 C C . MET B 1 1 ? 23.531 -43.875 35.844 1 18.92 1 MET B C 1
ATOM 2496 O O . MET B 1 1 ? 24.016 -43.25 34.906 1 18.92 1 MET B O 1
ATOM 2500 N N . GLU B 1 2 ? 24.766 -43.906 36.438 1 17.44 2 GLU B N 1
ATOM 2501 C CA . GLU B 1 2 ? 25.203 -43.125 37.594 1 17.44 2 GLU B CA 1
ATOM 2502 C C . GLU B 1 2 ? 25.641 -41.719 37.156 1 17.44 2 GLU B C 1
ATOM 2504 O O . GLU B 1 2 ? 25.625 -41.406 35.969 1 17.44 2 GLU B O 1
ATOM 2509 N N . SER B 1 3 ? 26.875 -41.25 37.469 1 16.84 3 SER B N 1
ATOM 2510 C CA . SER B 1 3 ? 27.438 -40.5 38.594 1 16.84 3 SER B CA 1
ATOM 2511 C C . SER B 1 3 ? 27.906 -39.094 38.156 1 16.84 3 SER B C 1
ATOM 2513 O O . SER B 1 3 ? 27.75 -38.125 38.875 1 16.84 3 SER B O 1
ATOM 2515 N N . LEU B 1 4 ? 28.953 -38.969 37.188 1 18.03 4 LEU B N 1
ATOM 2516 C CA . LEU B 1 4 ? 30.094 -38.25 37.75 1 18.03 4 LEU B CA 1
ATOM 2517 C C . LEU B 1 4 ? 29.797 -36.75 37.844 1 18.03 4 LEU B C 1
ATOM 2519 O O . LEU B 1 4 ? 29.156 -36.188 36.969 1 18.03 4 LEU B O 1
ATOM 2523 N N . SER B 1 5 ? 30.172 -35.906 38.969 1 18.69 5 SER B N 1
ATOM 2524 C CA . SER B 1 5 ? 30.234 -34.875 40.031 1 18.69 5 SER B CA 1
ATOM 2525 C C . SER B 1 5 ? 30.953 -33.656 39.531 1 18.69 5 SER B C 1
ATOM 2527 O O . SER B 1 5 ? 31.078 -32.656 40.25 1 18.69 5 SER B O 1
ATOM 2529 N N . LEU B 1 6 ? 31.594 -33.562 38.25 1 18.34 6 LEU B N 1
ATOM 2530 C CA . LEU B 1 6 ? 32.812 -32.781 38.469 1 18.34 6 LEU B CA 1
ATOM 2531 C C . LEU B 1 6 ? 32.469 -31.391 39 1 18.34 6 LEU B C 1
ATOM 2533 O O . LEU B 1 6 ? 31.562 -30.719 38.469 1 18.34 6 LEU B O 1
ATOM 2537 N N . SER B 1 7 ? 33.094 -30.828 40.125 1 17.98 7 SER B N 1
ATOM 2538 C CA . SER B 1 7 ? 33.312 -29.891 41.25 1 17.98 7 SER B CA 1
ATOM 2539 C C . SER B 1 7 ? 33.781 -28.531 40.75 1 17.98 7 SER B C 1
ATOM 2541 O O . SER B 1 7 ? 33.812 -27.578 41.531 1 17.98 7 SER B O 1
ATOM 2543 N N . SER B 1 8 ? 34.125 -28.203 39.469 1 18.72 8 SER B N 1
ATOM 2544 C CA . SER B 1 8 ? 35.312 -27.359 39.625 1 18.72 8 SER B CA 1
ATOM 2545 C C . SER B 1 8 ? 35 -26.094 40.406 1 18.72 8 SER B C 1
ATOM 2547 O O . SER B 1 8 ? 33.906 -25.531 40.281 1 18.72 8 SER B O 1
ATOM 2549 N N . PRO B 1 9 ? 35.938 -25.703 41.344 1 18.39 9 PRO B N 1
ATOM 2550 C CA . PRO B 1 9 ? 36.156 -24.906 42.531 1 18.39 9 PRO B CA 1
ATOM 2551 C C . PRO B 1 9 ? 35.844 -23.422 42.312 1 18.39 9 PRO B C 1
ATOM 2553 O O . PRO B 1 9 ? 34.906 -22.875 42.875 1 18.39 9 PRO B O 1
ATOM 2556 N N . SER B 1 10 ? 36.969 -22.594 42.219 1 16.59 10 SER B N 1
ATOM 2557 C CA . SER B 1 10 ? 37.594 -21.781 43.281 1 16.59 10 SER B CA 1
ATOM 2558 C C . SER B 1 10 ? 37.125 -20.328 43.188 1 16.59 10 SER B C 1
ATOM 2560 O O . SER B 1 10 ? 36.656 -19.75 44.188 1 16.59 10 SER B O 1
ATOM 2562 N N . GLN B 1 11 ? 37.906 -19.391 42.375 1 17.34 11 GLN B N 1
ATOM 2563 C CA . GLN B 1 11 ? 38.75 -18.328 42.938 1 17.34 11 GLN B CA 1
ATOM 2564 C C . GLN B 1 11 ? 37.938 -17.047 43.156 1 17.34 11 GLN B C 1
ATOM 2566 O O . GLN B 1 11 ? 37.062 -16.719 42.344 1 17.34 11 GLN B O 1
ATOM 2571 N N . THR B 1 12 ? 38.094 -16.203 44.344 1 18.2 12 THR B N 1
ATOM 2572 C CA . THR B 1 12 ? 37.719 -15.211 45.344 1 18.2 12 THR B CA 1
ATOM 2573 C C . THR B 1 12 ? 37.938 -13.789 44.812 1 18.2 12 THR B C 1
ATOM 2575 O O . THR B 1 12 ? 37.344 -12.836 45.312 1 18.2 12 THR B O 1
ATOM 2578 N N . LEU B 1 13 ? 38.75 -13.383 43.688 1 17.47 13 LEU B N 1
ATOM 2579 C CA . LEU B 1 13 ? 39.594 -12.266 44.125 1 17.47 13 LEU B CA 1
ATOM 2580 C C . LEU B 1 13 ? 38.75 -11.047 44.469 1 17.47 13 LEU B C 1
ATOM 2582 O O . LEU B 1 13 ? 37.844 -10.688 43.719 1 17.47 13 LEU B O 1
ATOM 2586 N N . ASP B 1 14 ? 38.844 -10.375 45.719 1 18.64 14 ASP B N 1
ATOM 2587 C CA . ASP B 1 14 ? 38.469 -9.344 46.688 1 18.64 14 ASP B CA 1
ATOM 2588 C C . ASP B 1 14 ? 38.812 -7.953 46.156 1 18.64 14 ASP B C 1
ATOM 2590 O O . ASP B 1 14 ? 38.656 -6.957 46.875 1 18.64 14 ASP B O 1
ATOM 2594 N N . LEU B 1 15 ? 39.438 -7.738 44.906 1 16.69 15 LEU B N 1
ATOM 2595 C CA . LEU B 1 15 ? 40.406 -6.66 45.094 1 16.69 15 LEU B CA 1
ATOM 2596 C C . LEU B 1 15 ? 39.75 -5.43 45.688 1 16.69 15 LEU B C 1
ATOM 2598 O O . LEU B 1 15 ? 38.531 -5.262 45.594 1 16.69 15 LEU B O 1
ATOM 2602 N N . PHE B 1 16 ? 40.562 -4.066 45.688 1 17.75 16 PHE B N 1
ATOM 2603 C CA . PHE B 1 16 ? 41.156 -2.979 46.469 1 17.75 16 PHE B CA 1
ATOM 2604 C C . PHE B 1 16 ? 40.156 -1.83 46.594 1 17.75 16 PHE B C 1
ATOM 2606 O O . PHE B 1 16 ? 39.25 -1.674 45.781 1 17.75 16 PHE B O 1
ATOM 2613 N N . SER B 1 17 ? 40.25 -0.977 47.812 1 17.5 17 SER B N 1
ATOM 2614 C CA . SER B 1 17 ? 39.875 -0.036 48.844 1 17.5 17 SER B CA 1
ATOM 2615 C C . SER B 1 17 ? 39.938 1.402 48.344 1 17.5 17 SER B C 1
ATOM 2617 O O . SER B 1 17 ? 39.281 2.285 48.938 1 17.5 17 SER B O 1
ATOM 2619 N N . SER B 1 18 ? 40.719 1.929 47.25 1 17.47 18 SER B N 1
ATOM 2620 C CA . SER B 1 18 ? 41.438 3.125 47.625 1 17.47 18 SER B CA 1
ATOM 2621 C C . SER B 1 18 ? 40.5 4.297 47.906 1 17.47 18 SER B C 1
ATOM 2623 O O . SER B 1 18 ? 39.438 4.395 47.281 1 17.47 18 SER B O 1
ATOM 2625 N N . THR B 1 19 ? 40.875 5.246 49 1 18.89 19 THR B N 1
ATOM 2626 C CA . THR B 1 19 ? 40.625 6.312 49.969 1 18.89 19 THR B CA 1
ATOM 2627 C C . THR B 1 19 ? 40.594 7.672 49.281 1 18.89 19 THR B C 1
ATOM 2629 O O . THR B 1 19 ? 41.656 8.219 48.938 1 18.89 19 THR B O 1
ATOM 2632 N N . ARG B 1 20 ? 40.031 8.023 48.062 1 19.14 20 ARG B N 1
ATOM 2633 C CA . ARG B 1 20 ? 40.438 9.336 47.562 1 19.14 20 ARG B CA 1
ATOM 2634 C C . ARG B 1 20 ? 39.969 10.438 48.5 1 19.14 20 ARG B C 1
ATOM 2636 O O . ARG B 1 20 ? 38.75 10.656 48.656 1 19.14 20 ARG B O 1
ATOM 2643 N N . THR B 1 21 ? 40.781 10.875 49.562 1 18.62 21 THR B N 1
ATOM 2644 C CA . THR B 1 21 ? 40.625 11.844 50.656 1 18.62 21 THR B CA 1
ATOM 2645 C C . THR B 1 21 ? 40.594 13.266 50.094 1 18.62 21 THR B C 1
ATOM 2647 O O . THR B 1 21 ? 40.344 14.227 50.812 1 18.62 21 THR B O 1
ATOM 2650 N N . MET B 1 22 ? 40.656 13.672 48.781 1 18.94 22 MET B N 1
ATOM 2651 C CA . MET B 1 22 ? 41.375 14.945 48.656 1 18.94 22 MET B CA 1
ATOM 2652 C C . MET B 1 22 ? 40.688 16.016 49.531 1 18.94 22 MET B C 1
ATOM 2654 O O . MET B 1 22 ? 39.5 15.953 49.781 1 18.94 22 MET B O 1
ATOM 2658 N N . ILE B 1 23 ? 41.531 17.141 49.812 1 19.08 23 ILE B N 1
ATOM 2659 C CA . ILE B 1 23 ? 41.969 18.188 50.75 1 19.08 23 ILE B CA 1
ATOM 2660 C C . ILE B 1 23 ? 41.031 19.375 50.688 1 19.08 23 ILE B C 1
ATOM 2662 O O . ILE B 1 23 ? 40.5 19.703 49.625 1 19.08 23 ILE B O 1
ATOM 2666 N N . SER B 1 24 ? 40.781 20.031 51.875 1 19.53 24 SER B N 1
ATOM 2667 C CA . SER B 1 24 ? 39.969 20.906 52.719 1 19.53 24 SER B CA 1
ATOM 2668 C C . SER B 1 24 ? 40.25 22.375 52.406 1 19.53 24 SER B C 1
ATOM 2670 O O . SER B 1 24 ? 39.531 23.266 52.875 1 19.53 24 SER B O 1
ATOM 2672 N N . ILE B 1 25 ? 41.156 22.844 51.375 1 19.73 25 ILE B N 1
ATOM 2673 C CA . ILE B 1 25 ? 41.812 24.047 51.875 1 19.73 25 ILE B CA 1
ATOM 2674 C C . ILE B 1 25 ? 40.812 25.188 52 1 19.73 25 ILE B C 1
ATOM 2676 O O . ILE B 1 25 ? 40 25.391 51.094 1 19.73 25 ILE B O 1
ATOM 2680 N N . ASN B 1 26 ? 40.75 25.938 53.188 1 19.83 26 ASN B N 1
ATOM 2681 C CA . ASN B 1 26 ? 40.062 26.875 54.031 1 19.83 26 ASN B CA 1
ATOM 2682 C C . ASN B 1 26 ? 40.188 28.312 53.531 1 19.83 26 ASN B C 1
ATOM 2684 O O . ASN B 1 26 ? 39.594 29.234 54.125 1 19.83 26 ASN B O 1
ATOM 2688 N N . PRO B 1 27 ? 40.812 28.734 52.312 1 20.34 27 PRO B N 1
ATOM 2689 C CA . PRO B 1 27 ? 41.5 30 52.594 1 20.34 27 PRO B CA 1
ATOM 2690 C C . PRO B 1 27 ? 40.531 31.141 52.844 1 20.34 27 PRO B C 1
ATOM 2692 O O . PRO B 1 27 ? 39.406 31.141 52.344 1 20.34 27 PRO B O 1
ATOM 2695 N N . SER B 1 28 ? 40.625 31.938 53.969 1 20.64 28 SER B N 1
ATOM 2696 C CA . SER B 1 28 ? 40 32.969 54.781 1 20.64 28 SER B CA 1
ATOM 2697 C C . SER B 1 28 ? 40.031 34.312 54.094 1 20.64 28 SER B C 1
ATOM 2699 O O . SER B 1 28 ? 39.594 35.312 54.688 1 20.64 28 SER B O 1
ATOM 2701 N N . ARG B 1 29 ? 40.594 34.531 52.844 1 21.42 29 ARG B N 1
ATOM 2702 C CA . ARG B 1 29 ? 41.219 35.844 52.75 1 21.42 29 ARG B CA 1
ATOM 2703 C C . ARG B 1 29 ? 40.188 36.938 52.906 1 21.42 29 ARG B C 1
ATOM 2705 O O . ARG B 1 29 ? 39.062 36.812 52.438 1 21.42 29 ARG B O 1
ATOM 2712 N N . LYS B 1 30 ? 40.594 37.969 53.719 1 22.12 30 LYS B N 1
ATOM 2713 C CA . LYS B 1 30 ? 40.312 39.219 54.406 1 22.12 30 LYS B CA 1
ATOM 2714 C C . LYS B 1 30 ? 39.844 40.281 53.406 1 22.12 30 LYS B C 1
ATOM 2716 O O . LYS B 1 30 ? 40.562 40.625 52.469 1 22.12 30 LYS B O 1
ATOM 2721 N N . LEU B 1 31 ? 38.531 40.438 53.188 1 20.39 31 LEU B N 1
ATOM 2722 C CA . LEU B 1 31 ? 37.688 41.25 52.312 1 20.39 31 LEU B CA 1
ATOM 2723 C C . LEU B 1 31 ? 37.906 42.75 52.594 1 20.39 31 LEU B C 1
ATOM 2725 O O . LEU B 1 31 ? 37.469 43.25 53.625 1 20.39 31 LEU B O 1
ATOM 2729 N N . LEU B 1 32 ? 39.281 43.156 52.5 1 20.42 32 LEU B N 1
ATOM 2730 C CA . LEU B 1 32 ? 39.562 44.531 52.969 1 20.42 32 LEU B CA 1
ATOM 2731 C C . LEU B 1 32 ? 38.656 45.531 52.281 1 20.42 32 LEU B C 1
ATOM 2733 O O . LEU B 1 32 ? 38.406 45.438 51.094 1 20.42 32 LEU B O 1
ATOM 2737 N N . GLN B 1 33 ? 37.875 46.312 53.062 1 22.27 33 GLN B N 1
ATOM 2738 C CA . GLN B 1 33 ? 36.719 47.188 53.031 1 22.27 33 GLN B CA 1
ATOM 2739 C C . GLN B 1 33 ? 37.062 48.531 52.375 1 22.27 33 GLN B C 1
ATOM 2741 O O . GLN B 1 33 ? 37.406 49.5 53.062 1 22.27 33 GLN B O 1
ATOM 2746 N N . TRP B 1 34 ? 38 48.531 51.281 1 22.91 34 TRP B N 1
ATOM 2747 C CA . TRP B 1 34 ? 38.594 49.844 51 1 22.91 34 TRP B CA 1
ATOM 2748 C C . TRP B 1 34 ? 37.531 50.875 50.688 1 22.91 34 TRP B C 1
ATOM 2750 O O . TRP B 1 34 ? 36.562 50.594 49.969 1 22.91 34 TRP B O 1
ATOM 2760 N N . LYS B 1 35 ? 37.469 51.938 51.5 1 24.77 35 LYS B N 1
ATOM 2761 C CA . LYS B 1 35 ? 36.688 53.094 51.812 1 24.77 35 LYS B CA 1
ATOM 2762 C C . LYS B 1 35 ? 36.625 54.062 50.625 1 24.77 35 LYS B C 1
ATOM 2764 O O . LYS B 1 35 ? 37.656 54.531 50.156 1 24.77 35 LYS B O 1
ATOM 2769 N N . PRO B 1 36 ? 35.562 53.906 49.75 1 23.41 36 PRO B N 1
ATOM 2770 C CA . PRO B 1 36 ? 35.344 54.562 48.469 1 23.41 36 PRO B CA 1
ATOM 2771 C C . PRO B 1 36 ? 35.25 56.094 48.594 1 23.41 36 PRO B C 1
ATOM 2773 O O . PRO B 1 36 ? 34.406 56.594 49.312 1 23.41 36 PRO B O 1
ATOM 2776 N N . ARG B 1 37 ? 36.5 56.625 48.719 1 23.11 37 ARG B N 1
ATOM 2777 C CA . ARG B 1 37 ? 36.594 58.062 49 1 23.11 37 ARG B CA 1
ATOM 2778 C C . ARG B 1 37 ? 35.688 58.875 48.094 1 23.11 37 ARG B C 1
ATOM 2780 O O . ARG B 1 37 ? 35.281 58.375 47.031 1 23.11 37 ARG B O 1
ATOM 2787 N N . SER B 1 38 ? 35.688 60.219 48.344 1 23.09 38 SER B N 1
ATOM 2788 C CA . SER B 1 38 ? 34.781 61.344 48.375 1 23.09 38 SER B CA 1
ATOM 2789 C C . SER B 1 38 ? 34.531 61.875 46.938 1 23.09 38 SER B C 1
ATOM 2791 O O . SER B 1 38 ? 35.375 61.719 46.062 1 23.09 38 SER B O 1
ATOM 2793 N N . PRO B 1 39 ? 33.281 62.312 46.656 1 25.17 39 PRO B N 1
ATOM 2794 C CA . PRO B 1 39 ? 32.438 62.562 45.469 1 25.17 39 PRO B CA 1
ATOM 2795 C C . PRO B 1 39 ? 32.906 63.781 44.656 1 25.17 39 PRO B C 1
ATOM 2797 O O . PRO B 1 39 ? 32.906 64.875 45.188 1 25.17 39 PRO B O 1
ATOM 2800 N N . ILE B 1 40 ? 34.25 63.719 44.219 1 25.88 40 ILE B N 1
ATOM 2801 C CA . ILE B 1 40 ? 34.75 65 43.75 1 25.88 40 ILE B CA 1
ATOM 2802 C C . ILE B 1 40 ? 33.75 65.688 42.812 1 25.88 40 ILE B C 1
ATOM 2804 O O . ILE B 1 40 ? 33.125 65 42 1 25.88 40 ILE B O 1
ATOM 2808 N N . ARG B 1 41 ? 33.594 66.875 43.031 1 24.81 41 ARG B N 1
ATOM 2809 C CA . ARG B 1 41 ? 32.719 68 42.656 1 24.81 41 ARG B CA 1
ATOM 2810 C C . ARG B 1 41 ? 32.719 68.188 41.125 1 24.81 41 ARG B C 1
ATOM 2812 O O . ARG B 1 41 ? 33.781 68.125 40.5 1 24.81 41 ARG B O 1
ATOM 2819 N N . SER B 1 42 ? 31.547 67.938 40.469 1 23.38 42 SER B N 1
ATOM 2820 C CA . SER B 1 42 ? 31.062 67.75 39.125 1 23.38 42 SER B CA 1
ATOM 2821 C C . SER B 1 42 ? 31.266 69 38.281 1 23.38 42 SER B C 1
ATOM 2823 O O . SER B 1 42 ? 30.719 70.062 38.594 1 23.38 42 SER B O 1
ATOM 2825 N N . PRO B 1 43 ? 32.594 69.312 37.938 1 27.41 43 PRO B N 1
ATOM 2826 C CA . PRO B 1 43 ? 32.75 70.625 37.375 1 27.41 43 PRO B CA 1
ATOM 2827 C C . PRO B 1 43 ? 31.781 70.938 36.219 1 27.41 43 PRO B C 1
ATOM 2829 O O . PRO B 1 43 ? 31.219 70 35.625 1 27.41 43 PRO B O 1
ATOM 2832 N N . SER B 1 44 ? 31.375 72.25 36.094 1 26.42 44 SER B N 1
ATOM 2833 C CA . SER B 1 44 ? 30.359 73 35.375 1 26.42 44 SER B CA 1
ATOM 2834 C C . SER B 1 44 ? 30.547 72.812 33.844 1 26.42 44 SER B C 1
ATOM 2836 O O . SER B 1 44 ? 31.641 73.062 33.312 1 26.42 44 SER B O 1
ATOM 2838 N N . SER B 1 45 ? 29.844 71.812 33.219 1 24.34 45 SER B N 1
ATOM 2839 C CA . SER B 1 45 ? 29.953 71.312 31.859 1 24.34 45 SER B CA 1
ATOM 2840 C C . SER B 1 45 ? 29.625 72.375 30.828 1 24.34 45 SER B C 1
ATOM 2842 O O . SER B 1 45 ? 28.516 72.938 30.828 1 24.34 45 SER B O 1
ATOM 2844 N N . ARG B 1 46 ? 30.625 73.188 30.516 1 29.53 46 ARG B N 1
ATOM 2845 C CA . ARG B 1 46 ? 30.469 74.25 29.516 1 29.53 46 ARG B CA 1
ATOM 2846 C C . ARG B 1 46 ? 29.812 73.75 28.25 1 29.53 46 ARG B C 1
ATOM 2848 O O . ARG B 1 46 ? 30.047 72.562 27.859 1 29.53 46 ARG B O 1
ATOM 2855 N N . PRO B 1 47 ? 28.672 74.375 27.766 1 28.95 47 PRO B N 1
ATOM 2856 C CA . PRO B 1 47 ? 27.688 74.062 26.734 1 28.95 47 PRO B CA 1
ATOM 2857 C C . PRO B 1 47 ? 28.312 73.875 25.359 1 28.95 47 PRO B C 1
ATOM 2859 O O . PRO B 1 47 ? 29 74.75 24.875 1 28.95 47 PRO B O 1
ATOM 2862 N N . LEU B 1 48 ? 29.062 72.75 25.109 1 25.39 48 LEU B N 1
ATOM 2863 C CA . LEU B 1 48 ? 29.828 72.625 23.859 1 25.39 48 LEU B CA 1
ATOM 2864 C C . LEU B 1 48 ? 28.906 72.812 22.656 1 25.39 48 LEU B C 1
ATOM 2866 O O . LEU B 1 48 ? 27.828 72.25 22.578 1 25.39 48 LEU B O 1
ATOM 2870 N N . LEU B 1 49 ? 28.922 74 22.016 1 26.88 49 LEU B N 1
ATOM 2871 C CA . LEU B 1 49 ? 28.328 74.5 20.797 1 26.88 49 LEU B CA 1
ATOM 2872 C C . LEU B 1 49 ? 28.469 73.5 19.641 1 26.88 49 LEU B C 1
ATOM 2874 O O . LEU B 1 49 ? 29.594 73.188 19.203 1 26.88 49 LEU B O 1
ATOM 2878 N N . CYS B 1 50 ? 27.812 72.312 19.703 1 24 50 CYS B N 1
ATOM 2879 C CA . CYS B 1 50 ? 27.938 71.25 18.688 1 24 50 CYS B CA 1
ATOM 2880 C C . CYS B 1 50 ? 27.547 71.812 17.312 1 24 50 CYS B C 1
ATOM 2882 O O . CYS B 1 50 ? 26.406 72.25 17.094 1 24 50 CYS B O 1
ATOM 2884 N N . LEU B 1 51 ? 28.453 72.562 16.672 1 24.58 51 LEU B N 1
ATOM 2885 C CA . LEU B 1 51 ? 28.344 73.062 15.281 1 24.58 51 LEU B CA 1
ATOM 2886 C C . LEU B 1 51 ? 27.938 71.875 14.367 1 24.58 51 LEU B C 1
ATOM 2888 O O . LEU B 1 51 ? 28.688 70.938 14.203 1 24.58 51 LEU B O 1
ATOM 2892 N N . HIS B 1 52 ? 26.641 71.5 14.297 1 25.8 52 HIS B N 1
ATOM 2893 C CA . HIS B 1 52 ? 25.984 70.5 13.469 1 25.8 52 HIS B CA 1
ATOM 2894 C C . HIS B 1 52 ? 26.219 70.75 11.984 1 25.8 52 HIS B C 1
ATOM 2896 O O . HIS B 1 52 ? 25.547 71.625 11.391 1 25.8 52 HIS B O 1
ATOM 2902 N N . GLU B 1 53 ? 27.516 71.062 11.562 1 26.84 53 GLU B N 1
ATOM 2903 C CA . GLU B 1 53 ? 27.656 71.312 10.133 1 26.84 53 GLU B CA 1
ATOM 2904 C C . GLU B 1 53 ? 27.062 70.125 9.32 1 26.84 53 GLU B C 1
ATOM 2906 O O . GLU B 1 53 ? 27.344 69 9.586 1 26.84 53 GLU B O 1
ATOM 2911 N N . ARG B 1 54 ? 25.891 70.438 8.656 1 28.47 54 ARG B N 1
ATOM 2912 C CA . ARG B 1 54 ? 25.094 69.625 7.719 1 28.47 54 ARG B CA 1
ATOM 2913 C C . ARG B 1 54 ? 25.969 69.062 6.582 1 28.47 54 ARG B C 1
ATOM 2915 O O . ARG B 1 54 ? 26.328 69.812 5.672 1 28.47 54 ARG B O 1
ATOM 2922 N N . ILE B 1 55 ? 27.156 68.5 6.793 1 28.95 55 ILE B N 1
ATOM 2923 C CA . ILE B 1 55 ? 27.922 68 5.645 1 28.95 55 ILE B CA 1
ATOM 2924 C C . ILE B 1 55 ? 27.062 67.125 4.75 1 28.95 55 ILE B C 1
ATOM 2926 O O . ILE B 1 55 ? 26.547 66.125 5.191 1 28.95 55 ILE B O 1
ATOM 2930 N N . SER B 1 56 ? 26.328 67.688 3.713 1 28.33 56 SER B N 1
ATOM 2931 C CA . SER B 1 56 ? 25.578 67.125 2.609 1 28.33 56 SER B CA 1
ATOM 2932 C C . SER B 1 56 ? 26.406 66.062 1.889 1 28.33 56 SER B C 1
ATOM 2934 O O . SER B 1 56 ? 27.312 66.375 1.121 1 28.33 56 SER B O 1
ATOM 2936 N N . ASN B 1 57 ? 27.094 65.125 2.559 1 26.86 57 ASN B N 1
ATOM 2937 C CA . ASN B 1 57 ? 27.891 64.125 1.831 1 26.86 57 ASN B CA 1
ATOM 2938 C C . ASN B 1 57 ? 27.078 63.438 0.753 1 26.86 57 ASN B C 1
ATOM 2940 O O . ASN B 1 57 ? 26.156 62.688 1.062 1 26.86 57 ASN B O 1
ATOM 2944 N N . ASN B 1 58 ? 26.781 64.062 -0.412 1 29.08 58 ASN B N 1
ATOM 2945 C CA . ASN B 1 58 ? 26.219 63.594 -1.666 1 29.08 58 ASN B CA 1
ATOM 2946 C C . ASN B 1 58 ? 26.906 62.312 -2.117 1 29.08 58 ASN B C 1
ATOM 2948 O O . ASN B 1 58 ? 27.688 62.312 -3.08 1 29.08 58 ASN B O 1
ATOM 2952 N N . ALA B 1 59 ? 27.594 61.562 -1.326 1 33.19 59 ALA B N 1
ATOM 2953 C CA . ALA B 1 59 ? 28.266 60.438 -1.949 1 33.19 59 ALA B CA 1
ATOM 2954 C C . ALA B 1 59 ? 27.266 59.594 -2.746 1 33.19 59 ALA B C 1
ATOM 2956 O O . ALA B 1 59 ? 26.172 59.312 -2.271 1 33.19 59 ALA B O 1
ATOM 2957 N N . PRO B 1 60 ? 27.406 59.625 -4.074 1 34.03 60 PRO B N 1
ATOM 2958 C CA . PRO B 1 60 ? 26.5 58.844 -4.93 1 34.03 60 PRO B CA 1
ATOM 2959 C C . PRO B 1 60 ? 26.234 57.438 -4.406 1 34.03 60 PRO B C 1
ATOM 2961 O O . PRO B 1 60 ? 27.109 56.844 -3.781 1 34.03 60 PRO B O 1
ATOM 2964 N N . GLU B 1 61 ? 25.047 57.156 -3.936 1 33.84 61 GLU B N 1
ATOM 2965 C CA . GLU B 1 61 ? 24.688 55.844 -3.41 1 33.84 61 GLU B CA 1
ATOM 2966 C C . GLU B 1 61 ? 25.188 54.719 -4.32 1 33.84 61 GLU B C 1
ATOM 2968 O O . GLU B 1 61 ? 25.016 54.781 -5.543 1 33.84 61 GLU B O 1
ATOM 2973 N N . PRO B 1 62 ? 26.312 54.062 -3.988 1 34.59 62 PRO B N 1
ATOM 2974 C CA . PRO B 1 62 ? 26.75 53.031 -4.922 1 34.59 62 PRO B CA 1
ATOM 2975 C C . PRO B 1 62 ? 25.594 52.25 -5.543 1 34.59 62 PRO B C 1
ATOM 2977 O O . PRO B 1 62 ? 24.531 52.094 -4.914 1 34.59 62 PRO B O 1
ATOM 2980 N N . ALA B 1 63 ? 25.359 52.344 -6.867 1 34.97 63 ALA B N 1
ATOM 2981 C CA . ALA B 1 63 ? 24.422 51.562 -7.668 1 34.97 63 ALA B CA 1
ATOM 2982 C C . ALA B 1 63 ? 24.391 50.094 -7.199 1 34.97 63 ALA B C 1
ATOM 2984 O O . ALA B 1 63 ? 25.391 49.406 -7.25 1 34.97 63 ALA B O 1
ATOM 2985 N N . THR B 1 64 ? 23.703 49.875 -6.102 1 34.53 64 THR B N 1
ATOM 2986 C CA . THR B 1 64 ? 23.547 48.469 -5.707 1 34.53 64 THR B CA 1
ATOM 2987 C C . THR B 1 64 ? 23.266 47.594 -6.918 1 34.53 64 THR B C 1
ATOM 2989 O O . THR B 1 64 ? 22.25 47.812 -7.605 1 34.53 64 THR B O 1
ATOM 2992 N N . THR B 1 65 ? 24.25 47.281 -7.738 1 34.69 65 THR B N 1
ATOM 2993 C CA . THR B 1 65 ? 24.078 46.281 -8.789 1 34.69 65 THR B CA 1
ATOM 2994 C C . THR B 1 65 ? 23.109 45.219 -8.344 1 34.69 65 THR B C 1
ATOM 2996 O O . THR B 1 65 ? 23.25 44.656 -7.258 1 34.69 65 THR B O 1
ATOM 2999 N N . PRO B 1 66 ? 21.922 45.2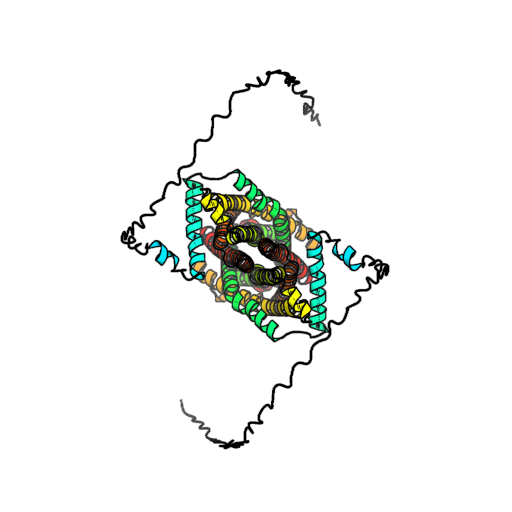81 -8.906 1 35.88 66 PRO B N 1
ATOM 3000 C CA . PRO B 1 66 ? 21 44.219 -8.523 1 35.88 66 PRO B CA 1
ATOM 3001 C C . PRO B 1 66 ? 21.688 42.844 -8.445 1 35.88 66 PRO B C 1
ATOM 3003 O O . PRO B 1 66 ? 22.328 42.438 -9.406 1 35.88 66 PRO B O 1
ATOM 3006 N N . THR B 1 67 ? 22.328 42.531 -7.402 1 33.28 67 THR B N 1
ATOM 3007 C CA . THR B 1 67 ? 23.016 41.25 -7.262 1 33.28 67 THR B CA 1
ATOM 3008 C C . THR B 1 67 ? 22.203 40.125 -7.887 1 33.28 67 THR B C 1
ATOM 3010 O O . THR B 1 67 ? 20.984 40.062 -7.703 1 33.28 67 THR B O 1
ATOM 3013 N N . VAL B 1 68 ? 22.766 39.438 -8.875 1 38.12 68 VAL B N 1
ATOM 3014 C CA . VAL B 1 68 ? 22.328 38.188 -9.492 1 38.12 68 VAL B CA 1
ATOM 3015 C C . VAL B 1 68 ? 21.625 37.312 -8.453 1 38.12 68 VAL B C 1
ATOM 3017 O O . VAL B 1 68 ? 20.922 36.375 -8.812 1 38.12 68 VAL B O 1
ATOM 3020 N N . ALA B 1 69 ? 21.969 37.5 -7.246 1 39.25 69 ALA B N 1
ATOM 3021 C CA . ALA B 1 69 ? 21.297 36.75 -6.18 1 39.25 69 ALA B CA 1
ATOM 3022 C C . ALA B 1 69 ? 19.812 37.156 -6.094 1 39.25 69 ALA B C 1
ATOM 3024 O O . ALA B 1 69 ? 18.953 36.312 -5.812 1 39.25 69 ALA B O 1
ATOM 3025 N N . ALA B 1 70 ? 19.438 38.344 -6.238 1 40.91 70 ALA B N 1
ATOM 3026 C CA . ALA B 1 70 ? 18.047 38.75 -6.168 1 40.91 70 ALA B CA 1
ATOM 3027 C C . ALA B 1 70 ? 17.25 38.219 -7.355 1 40.91 70 ALA B C 1
ATOM 3029 O O . ALA B 1 70 ? 16.078 37.844 -7.219 1 40.91 70 ALA B O 1
ATOM 3030 N N . ALA B 1 71 ? 17.734 38.438 -8.555 1 37.97 71 ALA B N 1
ATOM 3031 C CA . ALA B 1 71 ? 17 37.906 -9.703 1 37.97 71 ALA B CA 1
ATOM 3032 C C . ALA B 1 71 ? 16.906 36.375 -9.594 1 37.97 71 ALA B C 1
ATOM 3034 O O . ALA B 1 71 ? 15.977 35.781 -10.148 1 37.97 71 ALA B O 1
ATOM 3035 N N . ALA B 1 72 ? 17.938 35.688 -9.258 1 37.22 72 ALA B N 1
ATOM 3036 C CA . ALA B 1 72 ? 17.859 34.25 -8.977 1 37.22 72 ALA B CA 1
ATOM 3037 C C . ALA B 1 72 ? 16.859 33.969 -7.852 1 37.22 72 ALA B C 1
ATOM 3039 O O . ALA B 1 72 ? 16.359 32.875 -7.734 1 37.22 72 ALA B O 1
ATOM 3040 N N . ALA B 1 73 ? 16.641 34.781 -6.953 1 38.69 73 ALA B N 1
ATOM 3041 C CA . ALA B 1 73 ? 15.625 34.656 -5.918 1 38.69 73 ALA B CA 1
ATOM 3042 C C . ALA B 1 73 ? 14.219 34.75 -6.516 1 38.69 73 ALA B C 1
ATOM 3044 O O . ALA B 1 73 ? 13.258 34.219 -5.938 1 38.69 73 ALA B O 1
ATOM 3045 N N . ALA B 1 74 ? 13.992 35.594 -7.473 1 37.5 74 ALA B N 1
ATOM 3046 C CA . ALA B 1 74 ? 12.648 35.781 -8.008 1 37.5 74 ALA B CA 1
ATOM 3047 C C . ALA B 1 74 ? 12.211 34.594 -8.844 1 37.5 74 ALA B C 1
ATOM 3049 O O . ALA B 1 74 ? 11.062 34.531 -9.281 1 37.5 74 ALA B O 1
ATOM 3050 N N . TRP B 1 75 ? 13.07 34 -9.633 1 33.31 75 TRP B N 1
ATOM 3051 C CA . TRP B 1 75 ? 12.578 32.875 -10.398 1 33.31 75 TRP B CA 1
ATOM 3052 C C . TRP B 1 75 ? 12.133 31.734 -9.469 1 33.31 75 TRP B C 1
ATOM 3054 O O . TRP B 1 75 ? 12.961 31.109 -8.797 1 33.31 75 TRP B O 1
ATOM 3064 N N . THR B 1 76 ? 11.094 31.891 -8.727 1 35.91 76 THR B N 1
ATOM 3065 C CA . THR B 1 76 ? 10.492 30.703 -8.125 1 35.91 76 THR B CA 1
ATOM 3066 C C . THR B 1 76 ? 10.297 29.609 -9.164 1 35.91 76 THR B C 1
ATOM 3068 O O . THR B 1 76 ? 9.492 29.766 -10.086 1 35.91 76 THR B O 1
ATOM 3071 N N . PRO B 1 77 ? 11.273 28.969 -9.703 1 39.34 77 PRO B N 1
ATOM 3072 C CA . PRO B 1 77 ? 11.008 27.875 -10.648 1 39.34 77 PRO B CA 1
ATOM 3073 C C . PRO B 1 77 ? 9.648 27.219 -10.414 1 39.34 77 PRO B C 1
ATOM 3075 O O . PRO B 1 77 ? 9.125 27.25 -9.297 1 39.34 77 PRO B O 1
ATOM 3078 N N . PRO B 1 78 ? 8.789 27.016 -11.414 1 42.12 78 PRO B N 1
ATOM 3079 C CA . PRO B 1 78 ? 7.508 26.312 -11.266 1 42.12 78 PRO B CA 1
ATOM 3080 C C . PRO B 1 78 ? 7.598 25.094 -10.352 1 42.12 78 PRO B C 1
ATOM 3082 O O . PRO B 1 78 ? 8.594 24.375 -10.375 1 42.12 78 PRO B O 1
ATOM 3085 N N . PHE B 1 79 ? 7.043 25.141 -9.258 1 48.5 79 PHE B N 1
ATOM 3086 C CA . PHE B 1 79 ? 6.988 24.359 -8.023 1 48.5 79 PHE B CA 1
ATOM 3087 C C . PHE B 1 79 ? 6.922 22.875 -8.328 1 48.5 79 PHE B C 1
ATOM 3089 O O . PHE B 1 79 ? 7.656 22.078 -7.734 1 48.5 79 PHE B O 1
ATOM 3096 N N . PRO B 1 80 ? 5.977 22.453 -9.312 1 52.19 80 PRO B N 1
ATOM 3097 C CA . PRO B 1 80 ? 5.727 21 -9.336 1 52.19 80 PRO B CA 1
ATOM 3098 C C . PRO B 1 80 ? 6.883 20.219 -9.938 1 52.19 80 PRO B C 1
ATOM 3100 O O . PRO B 1 80 ? 7.121 19.062 -9.547 1 52.19 80 PRO B O 1
ATOM 3103 N N . LEU B 1 81 ? 7.609 20.797 -10.953 1 54.66 81 LEU B N 1
ATOM 3104 C CA . LEU B 1 81 ? 8.602 20 -11.656 1 54.66 81 LEU B CA 1
ATOM 3105 C C . LEU B 1 81 ? 9.883 19.859 -10.836 1 54.66 81 LEU B C 1
ATOM 3107 O O . LEU B 1 81 ? 10.664 18.938 -11.039 1 54.66 81 LEU B O 1
ATOM 3111 N N . TRP B 1 82 ? 9.992 20.672 -9.883 1 60.22 82 TRP B N 1
ATOM 3112 C CA . TRP B 1 82 ? 11.258 20.672 -9.148 1 60.22 82 TRP B CA 1
ATOM 3113 C C . TRP B 1 82 ? 11.273 19.547 -8.109 1 60.22 82 TRP B C 1
ATOM 3115 O O . TRP B 1 82 ? 12.336 19.016 -7.789 1 60.22 82 TRP B O 1
ATOM 3125 N N . ARG B 1 83 ? 10.18 19.188 -7.762 1 75.06 83 ARG B N 1
ATOM 3126 C CA . ARG B 1 83 ? 10.148 18.234 -6.656 1 75.06 83 ARG B CA 1
ATOM 3127 C C . ARG B 1 83 ? 10.617 16.859 -7.105 1 75.06 83 ARG B C 1
ATOM 3129 O O . ARG B 1 83 ? 11.445 16.234 -6.441 1 75.06 83 ARG B O 1
ATOM 3136 N N . PRO B 1 84 ? 10.211 16.516 -8.383 1 74 84 PRO B N 1
ATOM 3137 C CA . PRO B 1 84 ? 10.727 15.211 -8.805 1 74 84 PRO B CA 1
ATOM 3138 C C . PRO B 1 84 ? 12.227 15.242 -9.109 1 74 84 PRO B C 1
ATOM 3140 O O . PRO B 1 84 ? 12.914 14.227 -8.961 1 74 84 PRO B O 1
ATOM 3143 N N . LEU B 1 85 ? 12.695 16.375 -9.469 1 75.31 85 LEU B N 1
ATOM 3144 C CA . LEU B 1 85 ? 14.109 16.5 -9.781 1 75.31 85 LEU B CA 1
ATOM 3145 C C . LEU B 1 85 ? 14.953 16.453 -8.508 1 75.31 85 LEU B C 1
ATOM 3147 O O . LEU B 1 85 ? 16.141 16.094 -8.555 1 75.31 85 LEU B O 1
ATOM 3151 N N . SER B 1 86 ? 14.336 16.781 -7.43 1 79.5 86 SER B N 1
ATOM 3152 C CA . SER B 1 86 ? 15.062 16.797 -6.164 1 79.5 86 SER B CA 1
ATOM 3153 C C . SER B 1 86 ? 15.367 15.375 -5.688 1 79.5 86 SER B C 1
ATOM 3155 O O . SER B 1 86 ? 16.312 15.164 -4.914 1 79.5 86 SER B O 1
ATOM 3157 N N . VAL B 1 87 ? 14.672 14.477 -6.164 1 81.12 87 VAL B N 1
ATOM 3158 C CA . VAL B 1 87 ? 14.797 13.109 -5.66 1 81.12 87 VAL B CA 1
ATOM 3159 C C . VAL B 1 87 ? 16.125 12.508 -6.113 1 81.12 87 VAL B C 1
ATOM 3161 O O . VAL B 1 87 ? 16.922 12.062 -5.285 1 81.12 87 VAL B O 1
ATOM 3164 N N . PRO B 1 88 ? 16.391 12.57 -7.426 1 81.69 88 PRO B N 1
ATOM 3165 C CA . PRO B 1 88 ? 17.688 12.008 -7.816 1 81.69 88 PRO B CA 1
ATOM 3166 C C . PRO B 1 88 ? 18.859 12.805 -7.27 1 81.69 88 PRO B C 1
ATOM 3168 O O . PRO B 1 88 ? 19.922 12.234 -6.969 1 81.69 88 PRO B O 1
ATOM 3171 N N . ILE B 1 89 ? 18.719 14.062 -7.09 1 79.75 89 ILE B N 1
ATOM 3172 C CA . ILE B 1 89 ? 19.781 14.898 -6.543 1 79.75 89 ILE B CA 1
ATOM 3173 C C . ILE B 1 89 ? 20.047 14.516 -5.086 1 79.75 89 ILE B C 1
ATOM 3175 O O . ILE B 1 89 ? 21.188 14.32 -4.688 1 79.75 89 ILE B O 1
ATOM 3179 N N . LEU B 1 90 ? 19.016 14.43 -4.414 1 82.38 90 LEU B N 1
ATOM 3180 C CA . LEU B 1 90 ? 19.141 14.062 -3.01 1 82.38 90 LEU B CA 1
ATOM 3181 C C . LEU B 1 90 ? 19.719 12.648 -2.869 1 82.38 90 LEU B C 1
ATOM 3183 O O . LEU B 1 90 ? 20.547 12.398 -1.995 1 82.38 90 LEU B O 1
ATOM 3187 N N . ALA B 1 91 ? 19.234 11.828 -3.678 1 83.31 91 ALA B N 1
ATOM 3188 C CA . ALA B 1 91 ? 19.766 10.469 -3.676 1 83.31 91 ALA B CA 1
ATOM 3189 C C . ALA B 1 91 ? 21.266 10.461 -3.928 1 83.31 91 ALA B C 1
ATOM 3191 O O . ALA B 1 91 ? 22.016 9.75 -3.25 1 83.31 91 ALA B O 1
ATOM 3192 N N . GLY B 1 92 ? 21.688 11.219 -4.898 1 82.25 92 GLY B N 1
ATOM 3193 C CA . GLY B 1 92 ? 23.109 11.336 -5.195 1 82.25 92 GLY B CA 1
ATOM 3194 C C . GLY B 1 92 ? 23.906 11.922 -4.051 1 82.25 92 GLY B C 1
ATOM 3195 O O . GLY B 1 92 ? 25 11.453 -3.744 1 82.25 92 GLY B O 1
ATOM 3196 N N . GLN B 1 93 ? 23.359 12.852 -3.453 1 78.81 93 GLN B N 1
ATOM 3197 C CA . GLN B 1 93 ? 24.047 13.484 -2.332 1 78.81 93 GLN B CA 1
ATOM 3198 C C . GLN B 1 93 ? 24.188 12.523 -1.157 1 78.81 93 GLN B C 1
ATOM 3200 O O . GLN B 1 93 ? 25.25 12.461 -0.525 1 78.81 93 GLN B O 1
ATOM 3205 N N . VAL B 1 94 ? 23.172 11.906 -0.911 1 80.69 94 VAL B N 1
ATOM 3206 C CA . VAL B 1 94 ? 23.203 10.961 0.205 1 80.69 94 VAL B CA 1
ATOM 3207 C C . VAL B 1 94 ? 24.203 9.852 -0.08 1 80.69 94 VAL B C 1
ATOM 3209 O O . VAL B 1 94 ? 24.969 9.453 0.805 1 80.69 94 VAL B O 1
ATOM 3212 N N . PHE B 1 95 ? 24.078 9.398 -1.297 1 80.62 95 PHE B N 1
ATOM 3213 C CA . PHE B 1 95 ? 25.016 8.367 -1.695 1 80.62 95 PHE B CA 1
ATOM 3214 C C . PHE B 1 95 ? 26.453 8.859 -1.547 1 80.62 95 PHE B C 1
ATOM 3216 O O . PHE B 1 95 ? 27.312 8.141 -1.013 1 80.62 95 PHE B O 1
ATOM 3223 N N . TYR B 1 96 ? 26.766 10.016 -1.979 1 75.88 96 TYR B N 1
ATOM 3224 C CA . TYR B 1 96 ? 28.109 10.602 -1.915 1 75.88 96 TYR B CA 1
ATOM 3225 C C . TYR B 1 96 ? 28.531 10.828 -0.47 1 75.88 96 TYR B C 1
ATOM 3227 O O . TYR B 1 96 ? 29.641 10.445 -0.074 1 75.88 96 TYR B O 1
ATOM 3235 N N . ARG B 1 97 ? 27.688 11.305 0.272 1 76.38 97 ARG B N 1
ATOM 3236 C CA . ARG B 1 97 ? 28.047 11.688 1.635 1 76.38 97 ARG B CA 1
ATOM 3237 C C . ARG B 1 97 ? 28.109 10.469 2.549 1 76.38 97 ARG B C 1
ATOM 3239 O O . ARG B 1 97 ? 28.938 10.414 3.459 1 76.38 97 ARG B O 1
ATOM 3246 N N . ALA B 1 98 ? 27.203 9.641 2.357 1 72.44 98 ALA B N 1
ATOM 3247 C CA . ALA B 1 98 ? 27.156 8.453 3.203 1 72.44 98 ALA B CA 1
ATOM 3248 C C . ALA B 1 98 ? 28.297 7.5 2.867 1 72.44 98 ALA B C 1
ATOM 3250 O O . ALA B 1 98 ? 28.906 6.922 3.764 1 72.44 98 ALA B O 1
ATOM 3251 N N . ILE B 1 99 ? 28.547 7.328 1.654 1 69.94 99 ILE B N 1
ATOM 3252 C CA . ILE B 1 99 ? 29.5 6.305 1.236 1 69.94 99 ILE B CA 1
ATOM 3253 C C . ILE B 1 99 ? 30.906 6.914 1.129 1 69.94 99 ILE B C 1
ATOM 3255 O O . ILE B 1 99 ? 31.891 6.312 1.571 1 69.94 99 ILE B O 1
ATOM 3259 N N . ILE B 1 100 ? 31 8.125 0.709 1 70 100 ILE B N 1
ATOM 3260 C CA . ILE B 1 100 ? 32.312 8.672 0.387 1 70 100 ILE B CA 1
ATOM 3261 C C . ILE B 1 100 ? 32.812 9.531 1.544 1 70 100 ILE B C 1
ATOM 3263 O O . ILE B 1 100 ? 33.969 9.375 1.999 1 70 100 ILE B O 1
ATOM 3267 N N . ALA B 1 101 ? 31.984 10.359 2.049 1 69.75 101 ALA B N 1
ATOM 3268 C CA . ALA B 1 101 ? 32.469 11.344 3.016 1 69.75 101 ALA B CA 1
ATOM 3269 C C . ALA B 1 101 ? 32.344 10.812 4.441 1 69.75 101 ALA B C 1
ATOM 3271 O O . ALA B 1 101 ? 32.969 11.344 5.359 1 69.75 101 ALA B O 1
ATOM 3272 N N . HIS B 1 102 ? 31.703 9.656 4.613 1 67.06 102 HIS B N 1
ATOM 3273 C CA . HIS B 1 102 ? 31.547 9.008 5.91 1 67.06 102 HIS B CA 1
ATOM 3274 C C . HIS B 1 102 ? 31.047 9.984 6.969 1 67.06 102 HIS B C 1
ATOM 3276 O O . HIS B 1 102 ? 31.531 9.969 8.102 1 67.06 102 HIS B O 1
ATOM 3282 N N . LYS B 1 103 ? 30.359 10.961 6.582 1 69.19 103 LYS B N 1
ATOM 3283 C CA . LYS B 1 103 ? 29.766 11.898 7.539 1 69.19 103 LYS B CA 1
ATOM 3284 C C . LYS B 1 103 ? 28.422 11.406 8.039 1 69.19 103 LYS B C 1
ATOM 3286 O O . LYS B 1 103 ? 27.375 11.992 7.723 1 69.19 103 LYS B O 1
ATOM 3291 N N . VAL B 1 104 ? 28.516 10.266 8.664 1 72.12 104 VAL B N 1
ATOM 3292 C CA . VAL B 1 104 ? 27.266 9.68 9.156 1 72.12 104 VAL B CA 1
ATOM 3293 C C . VAL B 1 104 ? 27.156 9.883 10.672 1 72.12 104 VAL B C 1
ATOM 3295 O O . VAL B 1 104 ? 28.109 9.602 11.406 1 72.12 104 VAL B O 1
ATOM 3298 N N . HIS B 1 105 ? 26.109 10.578 11.008 1 80 105 HIS B N 1
ATOM 3299 C CA . HIS B 1 105 ? 25.797 10.711 12.43 1 80 105 HIS B CA 1
ATOM 3300 C C . HIS B 1 105 ? 25.156 9.438 12.977 1 80 105 HIS B C 1
ATOM 3302 O O . HIS B 1 105 ? 23.938 9.25 12.859 1 80 105 HIS B O 1
ATOM 3308 N N . TRP B 1 106 ? 25.906 8.656 13.641 1 82.62 106 TRP B N 1
ATOM 3309 C CA . TRP B 1 106 ? 25.5 7.309 14.047 1 82.62 106 TRP B CA 1
ATOM 3310 C C . TRP B 1 106 ? 24.391 7.363 15.094 1 82.62 106 TRP B C 1
ATOM 3312 O O . TRP B 1 106 ? 23.5 6.516 15.109 1 82.62 106 TRP B O 1
ATOM 3322 N N . ARG B 1 107 ? 24.438 8.352 15.906 1 82.5 107 ARG B N 1
ATOM 3323 C CA . ARG B 1 107 ? 23.406 8.461 16.922 1 82.5 107 ARG B CA 1
ATOM 3324 C C . ARG B 1 107 ? 22.031 8.711 16.297 1 82.5 107 ARG B C 1
ATOM 3326 O O . ARG B 1 107 ? 21.047 8.055 16.656 1 82.5 107 ARG B O 1
ATOM 3333 N N . ASN B 1 108 ? 22.094 9.578 15.375 1 86.19 108 ASN B N 1
ATOM 3334 C CA . ASN B 1 108 ? 20.844 9.883 14.672 1 86.19 108 ASN B CA 1
ATOM 3335 C C . ASN B 1 108 ? 20.375 8.703 13.836 1 86.19 108 ASN B C 1
ATOM 3337 O O . ASN B 1 108 ? 19.172 8.445 13.727 1 86.19 108 ASN B O 1
ATOM 3341 N N . THR B 1 109 ? 21.312 8.008 13.352 1 86.81 109 THR B N 1
ATOM 3342 C CA . THR B 1 109 ? 20.984 6.844 12.531 1 86.81 109 THR B CA 1
ATOM 3343 C C . THR B 1 109 ? 20.328 5.754 13.375 1 86.81 109 THR B C 1
ATOM 3345 O O . THR B 1 109 ? 19.359 5.121 12.953 1 86.81 109 THR B O 1
ATOM 3348 N N . LEU B 1 110 ? 20.766 5.582 14.508 1 85.5 110 LEU B N 1
ATOM 3349 C CA . LEU B 1 110 ? 20.219 4.566 15.406 1 85.5 110 LEU B CA 1
ATOM 3350 C C . LEU B 1 110 ? 18.812 4.945 15.859 1 85.5 110 LEU B C 1
ATOM 3352 O O . LEU B 1 110 ? 17.953 4.078 16 1 85.5 110 LEU B O 1
ATOM 3356 N N . GLN B 1 111 ? 18.625 6.188 16.062 1 86.12 111 GLN B N 1
ATOM 3357 C CA . GLN B 1 111 ? 17.281 6.656 16.438 1 86.12 111 GLN B CA 1
ATOM 3358 C C . GLN B 1 111 ? 16.297 6.434 15.289 1 86.12 111 GLN B C 1
ATOM 3360 O O . GLN B 1 111 ? 15.164 6.012 15.523 1 86.12 111 GLN B O 1
ATOM 3365 N N . GLN B 1 112 ? 16.766 6.688 14.164 1 87.19 112 GLN B N 1
ATOM 3366 C CA . GLN B 1 112 ? 15.906 6.48 13 1 87.19 112 GLN B CA 1
ATOM 3367 C C . GLN B 1 112 ? 15.695 4.996 12.727 1 87.19 112 GLN B C 1
ATOM 3369 O O . GLN B 1 112 ? 14.633 4.594 12.25 1 87.19 112 GLN B O 1
ATOM 3374 N N . LEU B 1 113 ? 16.656 4.211 13.047 1 87.25 113 LEU B N 1
ATOM 3375 C CA . LEU B 1 113 ? 16.547 2.764 12.898 1 87.25 113 LEU B CA 1
ATOM 3376 C C . LEU B 1 113 ? 15.469 2.203 13.828 1 87.25 113 LEU B C 1
ATOM 3378 O O . LEU B 1 113 ? 14.727 1.3 13.445 1 87.25 113 LEU B O 1
ATOM 3382 N N . GLU B 1 114 ? 15.406 2.736 14.945 1 87.5 114 GLU B N 1
ATOM 3383 C CA . GLU B 1 114 ? 14.375 2.311 15.891 1 87.5 114 GLU B CA 1
ATOM 3384 C C . GLU B 1 114 ? 12.984 2.676 15.391 1 87.5 114 GLU B C 1
ATOM 3386 O O . GLU B 1 114 ? 12.023 1.931 15.602 1 87.5 114 GLU B O 1
ATOM 3391 N N . ARG B 1 115 ? 12.922 3.719 14.766 1 84.25 115 ARG B N 1
ATOM 3392 C CA . ARG B 1 115 ? 11.641 4.172 14.242 1 84.25 115 ARG B CA 1
ATOM 3393 C C . ARG B 1 115 ? 11.242 3.371 13.008 1 84.25 115 ARG B C 1
ATOM 3395 O O . ARG B 1 115 ? 10.086 2.98 12.859 1 84.25 115 ARG B O 1
ATOM 3402 N N . ALA B 1 116 ? 12.141 3.131 12.211 1 85.62 116 ALA B N 1
ATOM 3403 C CA . ALA B 1 116 ? 11.867 2.451 10.953 1 85.62 116 ALA B CA 1
ATOM 3404 C C . ALA B 1 116 ? 11.727 0.946 11.156 1 85.62 116 ALA B C 1
ATOM 3406 O O . ALA B 1 116 ? 11.031 0.271 10.398 1 85.62 116 ALA B O 1
ATOM 3407 N N . GLY B 1 117 ? 12.352 0.457 12.148 1 88.62 117 GLY B N 1
ATOM 3408 C CA . GLY B 1 117 ? 12.375 -0.986 12.328 1 88.62 117 GLY B CA 1
ATOM 3409 C C . GLY B 1 117 ? 11.43 -1.467 13.414 1 88.62 117 GLY B C 1
ATOM 3410 O O . GLY B 1 117 ? 10.281 -1.821 13.133 1 88.62 117 GLY B O 1
ATOM 3411 N N . PRO B 1 118 ? 11.789 -1.3 14.672 1 84.25 118 PRO B N 1
ATOM 3412 C CA . PRO B 1 118 ? 11.016 -1.872 15.773 1 84.25 118 PRO B CA 1
ATOM 3413 C C . PRO B 1 118 ? 9.625 -1.252 15.906 1 84.25 118 PRO B C 1
ATOM 3415 O O . PRO B 1 118 ? 8.656 -1.953 16.219 1 84.25 118 PRO B O 1
ATOM 3418 N N . ARG B 1 119 ? 9.531 -0.036 15.664 1 89.19 119 ARG B N 1
ATOM 3419 C CA . ARG B 1 119 ? 8.242 0.631 15.828 1 89.19 119 ARG B CA 1
ATOM 3420 C C . ARG B 1 119 ? 7.305 0.283 14.68 1 89.19 119 ARG B C 1
ATOM 3422 O O . ARG B 1 119 ? 6.09 0.475 14.781 1 89.19 119 ARG B O 1
ATOM 3429 N N . SER B 1 120 ? 7.852 -0.152 13.625 1 91.31 120 SER B N 1
ATOM 3430 C CA . SER B 1 120 ? 7.027 -0.541 12.484 1 91.31 120 SER B CA 1
ATOM 3431 C C . SER B 1 120 ? 6.789 -2.047 12.461 1 91.31 120 SER B C 1
ATOM 3433 O O . SER B 1 120 ? 6.062 -2.555 11.609 1 91.31 120 SER B O 1
ATOM 3435 N N . LEU B 1 121 ? 7.379 -2.762 13.367 1 93.31 121 LEU B N 1
ATOM 3436 C CA . LEU B 1 121 ? 7.348 -4.219 13.375 1 93.31 121 LEU B CA 1
ATOM 3437 C C . LEU B 1 121 ? 5.926 -4.73 13.586 1 93.31 121 LEU B C 1
ATOM 3439 O O . LEU B 1 121 ? 5.465 -5.613 12.859 1 93.31 121 LEU B O 1
ATOM 3443 N N . GLY B 1 122 ? 5.281 -4.203 14.578 1 93.5 122 GLY B N 1
ATOM 3444 C CA . GLY B 1 122 ? 3.938 -4.664 14.891 1 93.5 122 GLY B CA 1
ATOM 3445 C C . GLY B 1 122 ? 2.98 -4.551 13.727 1 93.5 122 GLY B C 1
ATOM 3446 O O . GLY B 1 122 ? 2.314 -5.523 13.359 1 93.5 122 GLY B O 1
ATOM 3447 N N . VAL B 1 123 ? 2.932 -3.4 13.07 1 93.5 123 VAL B N 1
ATOM 3448 C CA . VAL B 1 123 ? 2.008 -3.139 11.977 1 93.5 123 VAL B CA 1
ATOM 3449 C C . VAL B 1 123 ? 2.398 -3.977 10.758 1 93.5 123 VAL B C 1
ATOM 3451 O O . VAL B 1 123 ? 1.535 -4.516 10.062 1 93.5 123 VAL B O 1
ATOM 3454 N N . SER B 1 124 ? 3.662 -4.117 10.508 1 96.06 124 SER B N 1
ATOM 3455 C CA . SER B 1 124 ? 4.141 -4.879 9.359 1 96.06 124 SER B CA 1
ATOM 3456 C C . SER B 1 124 ? 3.85 -6.363 9.523 1 96.06 124 SER B C 1
ATOM 3458 O O . SER B 1 124 ? 3.408 -7.023 8.578 1 96.06 124 SER B O 1
ATOM 3460 N N . LEU B 1 125 ? 4.113 -6.887 10.695 1 96.19 125 LEU B N 1
ATOM 3461 C CA . LEU B 1 125 ? 3.879 -8.305 10.938 1 96.19 125 LEU B CA 1
ATOM 3462 C C . LEU B 1 125 ? 2.391 -8.633 10.875 1 96.19 125 LEU B C 1
ATOM 3464 O O . LEU B 1 125 ? 1.997 -9.672 10.344 1 96.19 125 LEU B O 1
ATOM 3468 N N . LEU B 1 126 ? 1.62 -7.77 11.414 1 95.75 126 LEU B N 1
ATOM 3469 C CA . LEU B 1 126 ? 0.176 -7.969 11.367 1 95.75 126 LEU B CA 1
ATOM 3470 C C . LEU B 1 126 ? -0.332 -7.98 9.93 1 95.75 126 LEU B C 1
ATOM 3472 O O . LEU B 1 126 ? -1.121 -8.852 9.555 1 95.75 126 LEU B O 1
ATOM 3476 N N . THR B 1 127 ? 0.119 -7.035 9.203 1 95.62 127 THR B N 1
ATOM 3477 C CA . THR B 1 127 ? -0.285 -6.945 7.805 1 95.62 127 THR B CA 1
ATOM 3478 C C . THR B 1 127 ? 0.172 -8.18 7.027 1 95.62 127 THR B C 1
ATOM 3480 O O . THR B 1 127 ? -0.591 -8.742 6.242 1 95.62 127 THR B O 1
ATOM 3483 N N . ALA B 1 128 ? 1.381 -8.586 7.281 1 96.5 128 ALA B N 1
ATOM 3484 C CA . ALA B 1 128 ? 1.926 -9.758 6.594 1 96.5 128 ALA B CA 1
ATOM 3485 C C . ALA B 1 128 ? 1.137 -11.016 6.941 1 96.5 128 ALA B C 1
ATOM 3487 O O . ALA B 1 128 ? 0.917 -11.875 6.086 1 96.5 128 ALA B O 1
ATOM 3488 N N . ALA B 1 129 ? 0.756 -11.117 8.156 1 96.5 129 ALA B N 1
ATOM 3489 C CA . ALA B 1 129 ? -0.013 -12.281 8.586 1 96.5 129 ALA B CA 1
ATOM 3490 C C . ALA B 1 129 ? -1.348 -12.359 7.852 1 96.5 129 ALA B C 1
ATOM 3492 O O . ALA B 1 129 ? -1.72 -13.422 7.34 1 96.5 129 ALA B O 1
ATOM 3493 N N . PHE B 1 130 ? -2.008 -11.297 7.719 1 95.5 130 PHE B N 1
ATOM 3494 C CA . PHE B 1 130 ? -3.328 -11.305 7.098 1 95.5 130 PHE B CA 1
ATOM 3495 C C . PHE B 1 130 ? -3.213 -11.43 5.582 1 95.5 130 PHE B C 1
ATOM 3497 O O . PHE B 1 130 ? -4.066 -12.047 4.938 1 95.5 130 PHE B O 1
ATOM 3504 N N . VAL B 1 131 ? -2.199 -10.828 5.051 1 93.94 131 VAL B N 1
ATOM 3505 C CA . VAL B 1 131 ? -1.955 -11 3.621 1 93.94 131 VAL B CA 1
ATOM 3506 C C . VAL B 1 131 ? -1.67 -12.469 3.318 1 93.94 131 VAL B C 1
ATOM 3508 O O . VAL B 1 131 ? -2.197 -13.023 2.35 1 93.94 131 VAL B O 1
ATOM 3511 N N . GLY B 1 132 ? -0.808 -13.062 4.18 1 93.12 132 GLY B N 1
ATOM 3512 C CA . GLY B 1 132 ? -0.521 -14.477 4.016 1 93.12 132 GLY B CA 1
ATOM 3513 C C . GLY B 1 132 ? -1.756 -15.352 4.109 1 93.12 132 GLY B C 1
ATOM 3514 O O . GLY B 1 132 ? -1.941 -16.266 3.303 1 93.12 132 GLY B O 1
ATOM 3515 N N . MET B 1 133 ? -2.584 -15.07 5.023 1 93.38 133 MET B N 1
ATOM 3516 C CA . MET B 1 133 ? -3.795 -15.867 5.207 1 93.38 133 MET B CA 1
ATOM 3517 C C . MET B 1 133 ? -4.758 -15.672 4.039 1 93.38 133 MET B C 1
ATOM 3519 O O . MET B 1 133 ? -5.367 -16.625 3.568 1 93.38 133 MET B O 1
ATOM 3523 N N . ALA B 1 134 ? -4.887 -14.445 3.594 1 90.81 134 ALA B N 1
ATOM 3524 C CA . ALA B 1 134 ? -5.777 -14.164 2.469 1 90.81 134 ALA B CA 1
ATOM 3525 C C . ALA B 1 134 ? -5.309 -14.891 1.21 1 90.81 134 ALA B C 1
ATOM 3527 O O . ALA B 1 134 ? -6.125 -15.453 0.475 1 90.81 134 ALA B O 1
ATOM 3528 N N . PHE B 1 135 ? -4.055 -14.898 0.975 1 87.94 135 PHE B N 1
ATOM 3529 C CA . PHE B 1 135 ? -3.51 -15.594 -0.187 1 87.94 135 PHE B CA 1
ATOM 3530 C C . PHE B 1 135 ? -3.65 -17.109 -0.034 1 87.94 135 PHE B C 1
ATOM 3532 O O . PHE B 1 135 ? -3.865 -17.812 -1.018 1 87.94 135 PHE B O 1
ATOM 3539 N N . THR B 1 136 ? -3.473 -17.531 1.147 1 88.12 136 THR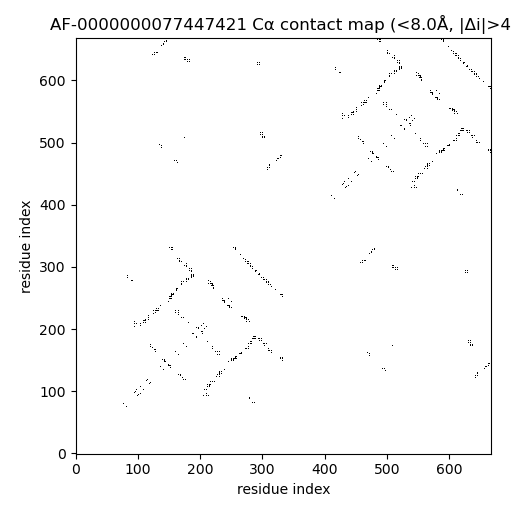 B N 1
ATOM 3540 C CA . THR B 1 136 ? -3.604 -18.953 1.404 1 88.12 136 THR B CA 1
ATOM 3541 C C . THR B 1 136 ? -5.012 -19.438 1.073 1 88.12 136 THR B C 1
ATOM 3543 O O . THR B 1 136 ? -5.188 -20.516 0.495 1 88.12 136 THR B O 1
ATOM 3546 N N . ILE B 1 137 ? -5.992 -18.719 1.403 1 86.69 137 ILE B N 1
ATOM 3547 C CA . ILE B 1 137 ? -7.375 -19.094 1.119 1 86.69 137 ILE B CA 1
ATOM 3548 C C . ILE B 1 137 ? -7.559 -19.297 -0.384 1 86.69 137 ILE B C 1
ATOM 3550 O O . ILE B 1 137 ? -8.133 -20.297 -0.82 1 86.69 137 ILE B O 1
ATOM 3554 N N . GLN B 1 138 ? -6.941 -18.453 -1.146 1 81.69 138 GLN B N 1
ATOM 3555 C CA . GLN B 1 138 ? -7.141 -18.5 -2.59 1 81.69 138 GLN B CA 1
ATOM 3556 C C . GLN B 1 138 ? -6.301 -19.609 -3.225 1 81.69 138 GLN B C 1
ATOM 3558 O O . GLN B 1 138 ? -6.746 -20.281 -4.156 1 81.69 138 GLN B O 1
ATOM 3563 N N . PHE B 1 139 ? -5.137 -19.859 -2.732 1 77.94 139 PHE B N 1
ATOM 3564 C CA . PHE B 1 139 ? -4.227 -20.812 -3.352 1 77.94 139 PHE B CA 1
ATOM 3565 C C . PHE B 1 139 ? -4.535 -22.234 -2.889 1 77.94 139 PHE B C 1
ATOM 3567 O O . PHE B 1 139 ? -4.547 -23.172 -3.693 1 77.94 139 PHE B O 1
ATOM 3574 N N . VAL B 1 140 ? -4.848 -22.391 -1.641 1 78.62 140 VAL B N 1
ATOM 3575 C CA . VAL B 1 140 ? -5.086 -23.719 -1.115 1 78.62 140 VAL B CA 1
ATOM 3576 C C . VAL B 1 140 ? -6.395 -24.281 -1.681 1 78.62 140 VAL B C 1
ATOM 3578 O O . VAL B 1 140 ? -6.473 -25.453 -2.051 1 78.62 140 VAL B O 1
ATOM 3581 N N . ARG B 1 141 ? -7.344 -23.453 -1.81 1 77.69 141 ARG B N 1
ATOM 3582 C CA . ARG B 1 141 ? -8.633 -23.891 -2.334 1 77.69 141 ARG B CA 1
ATOM 3583 C C . ARG B 1 141 ? -8.508 -24.344 -3.781 1 77.69 141 ARG B C 1
ATOM 3585 O O . ARG B 1 141 ? -9.086 -25.375 -4.164 1 77.69 141 ARG B O 1
ATOM 3592 N N . GLU B 1 142 ? -7.754 -23.656 -4.539 1 74.31 142 GLU B N 1
ATOM 3593 C CA . GLU B 1 142 ? -7.625 -23.969 -5.957 1 74.31 142 GLU B CA 1
ATOM 3594 C C . GLU B 1 142 ? -6.684 -25.141 -6.18 1 74.31 142 GLU B C 1
ATOM 3596 O O . GLU B 1 142 ? -6.941 -26 -7.023 1 74.31 142 GLU B O 1
ATOM 3601 N N . PHE B 1 143 ? -5.672 -25.328 -5.402 1 76.06 143 PHE B N 1
ATOM 3602 C CA . PHE B 1 143 ? -4.676 -26.375 -5.594 1 76.06 143 PHE B CA 1
ATOM 3603 C C . PHE B 1 143 ? -5.152 -27.703 -5.008 1 76.06 143 PHE B C 1
ATOM 3605 O O . PHE B 1 143 ? -4.801 -28.766 -5.508 1 76.06 143 PHE B O 1
ATOM 3612 N N . THR B 1 144 ? -5.895 -27.594 -3.994 1 73.69 144 THR B N 1
ATOM 3613 C CA . THR B 1 144 ? -6.465 -28.812 -3.434 1 73.69 144 THR B CA 1
ATOM 3614 C C . THR B 1 144 ? -7.441 -29.453 -4.414 1 73.69 144 THR B C 1
ATOM 3616 O O . THR B 1 144 ? -7.496 -30.688 -4.535 1 73.69 144 THR B O 1
ATOM 3619 N N . ARG B 1 145 ? -8.039 -28.688 -5.113 1 73.44 145 ARG B N 1
ATOM 3620 C CA . ARG B 1 145 ? -8.984 -29.203 -6.102 1 73.44 145 ARG B CA 1
ATOM 3621 C C . ARG B 1 145 ? -8.258 -29.859 -7.266 1 73.44 145 ARG B C 1
ATOM 3623 O O . ARG B 1 145 ? -8.766 -30.812 -7.875 1 73.44 145 ARG B O 1
ATOM 3630 N N . LEU B 1 146 ? -7.098 -29.406 -7.527 1 73.06 146 LEU B N 1
ATOM 3631 C CA . LEU B 1 146 ? -6.301 -29.969 -8.609 1 73.06 146 LEU B CA 1
ATOM 3632 C C . LEU B 1 146 ? -5.5 -31.172 -8.117 1 73.06 146 LEU B C 1
ATOM 3634 O O . LEU B 1 146 ? -4.785 -31.812 -8.898 1 73.06 146 LEU B O 1
ATOM 3638 N N . GLY B 1 147 ? -5.652 -31.422 -6.789 1 74.31 147 GLY B N 1
ATOM 3639 C CA . GLY B 1 147 ? -4.906 -32.531 -6.219 1 74.31 147 GLY B CA 1
ATOM 3640 C C . GLY B 1 147 ? -3.451 -32.219 -5.949 1 74.31 147 GLY B C 1
ATOM 3641 O O . GLY B 1 147 ? -2.615 -33.094 -5.84 1 74.31 147 GLY B O 1
ATOM 3642 N N . LEU B 1 148 ? -3.139 -30.969 -5.891 1 76.19 148 LEU B N 1
ATOM 3643 C CA . LEU B 1 148 ? -1.758 -30.516 -5.715 1 76.19 148 LEU B CA 1
ATOM 3644 C C . LEU B 1 148 ? -1.523 -30.016 -4.293 1 76.19 148 LEU B C 1
ATOM 3646 O O . LEU B 1 148 ? -0.913 -28.969 -4.098 1 76.19 148 LEU B O 1
ATOM 3650 N N . HIS B 1 149 ? -1.964 -30.797 -3.322 1 78.94 149 HIS B N 1
ATOM 3651 C CA . HIS B 1 149 ? -1.849 -30.391 -1.923 1 78.94 149 HIS B CA 1
ATOM 3652 C C . HIS B 1 149 ? -0.388 -30.312 -1.492 1 78.94 149 HIS B C 1
ATOM 3654 O O . HIS B 1 149 ? -0.028 -29.484 -0.656 1 78.94 149 HIS B O 1
ATOM 3660 N N . ARG B 1 150 ? 0.396 -31.094 -2.186 1 80.12 150 ARG B N 1
ATOM 3661 C CA . ARG B 1 150 ? 1.787 -31.203 -1.759 1 80.12 150 ARG B CA 1
ATOM 3662 C C . ARG B 1 150 ? 2.627 -30.062 -2.328 1 80.12 150 ARG B C 1
ATOM 3664 O O . ARG B 1 150 ? 3.75 -29.828 -1.878 1 80.12 150 ARG B O 1
ATOM 3671 N N . SER B 1 151 ? 2.074 -29.359 -3.195 1 83.12 151 SER B N 1
ATOM 3672 C CA . SER B 1 151 ? 2.855 -28.297 -3.842 1 83.12 151 SER B CA 1
ATOM 3673 C C . SER B 1 151 ? 2.426 -26.922 -3.363 1 83.12 151 SER B C 1
ATOM 3675 O O . SER B 1 151 ? 3.062 -25.922 -3.691 1 83.12 151 SER B O 1
ATOM 3677 N N . VAL B 1 152 ? 1.416 -26.875 -2.555 1 83.25 152 VAL B N 1
ATOM 3678 C CA . VAL B 1 152 ? 0.817 -25.609 -2.158 1 83.25 152 VAL B CA 1
ATOM 3679 C C . VAL B 1 152 ? 1.82 -24.797 -1.34 1 83.25 152 VAL B C 1
ATOM 3681 O O . VAL B 1 152 ? 1.978 -23.594 -1.556 1 83.25 152 VAL B O 1
ATOM 3684 N N . GLY B 1 153 ? 2.545 -25.5 -0.484 1 86.94 153 GLY B N 1
ATOM 3685 C CA . GLY B 1 153 ? 3.516 -24.812 0.356 1 86.94 153 GLY B CA 1
ATOM 3686 C C . GLY B 1 153 ? 4.652 -24.188 -0.432 1 86.94 153 GLY B C 1
ATOM 3687 O O . GLY B 1 153 ? 5.098 -23.094 -0.117 1 86.94 153 GLY B O 1
ATOM 3688 N N . GLY B 1 154 ? 5.09 -24.891 -1.46 1 88.12 154 GLY B N 1
ATOM 3689 C CA . GLY B 1 154 ? 6.16 -24.375 -2.303 1 88.12 154 GLY B CA 1
ATOM 3690 C C . GLY B 1 154 ? 5.754 -23.156 -3.102 1 88.12 154 GLY B C 1
ATOM 3691 O O . GLY B 1 154 ? 6.508 -22.188 -3.182 1 88.12 154 GLY B O 1
ATOM 3692 N N . VAL B 1 155 ? 4.566 -23.219 -3.615 1 83.62 155 VAL B N 1
ATOM 3693 C CA . VAL B 1 155 ? 4.066 -22.125 -4.426 1 83.62 155 VAL B CA 1
ATOM 3694 C C . VAL B 1 155 ? 3.893 -20.875 -3.553 1 83.62 155 VAL B C 1
ATOM 3696 O O . VAL B 1 155 ? 4.254 -19.766 -3.959 1 83.62 155 VAL B O 1
ATOM 3699 N N . LEU B 1 156 ? 3.385 -21.047 -2.385 1 88.38 156 LEU B N 1
ATOM 3700 C CA . LEU B 1 156 ? 3.188 -19.938 -1.455 1 88.38 156 LEU B CA 1
ATOM 3701 C C . LEU B 1 156 ? 4.523 -19.344 -1.024 1 88.38 156 LEU B C 1
ATOM 3703 O O . LEU B 1 156 ? 4.688 -18.125 -1.006 1 88.38 156 LEU B O 1
ATOM 3707 N N . ALA B 1 157 ? 5.441 -20.203 -0.732 1 91.94 157 ALA B N 1
ATOM 3708 C CA . ALA B 1 157 ? 6.75 -19.75 -0.274 1 91.94 157 ALA B CA 1
ATOM 3709 C C . ALA B 1 157 ? 7.461 -18.938 -1.357 1 91.94 157 ALA B C 1
ATOM 3711 O O . ALA B 1 157 ? 8.094 -17.922 -1.066 1 91.94 157 ALA B O 1
ATOM 3712 N N . LEU B 1 158 ? 7.352 -19.359 -2.533 1 88.69 158 LEU B N 1
ATOM 3713 C CA . LEU B 1 158 ? 7.977 -18.656 -3.645 1 88.69 158 LEU B CA 1
ATOM 3714 C C . LEU B 1 158 ? 7.297 -17.312 -3.887 1 88.69 158 LEU B C 1
ATOM 3716 O O . LEU B 1 158 ? 7.969 -16.297 -4.078 1 88.69 158 LEU B O 1
ATOM 3720 N N . ALA B 1 159 ? 5.973 -17.359 -3.873 1 87.62 159 ALA B N 1
ATOM 3721 C CA . ALA B 1 159 ? 5.219 -16.125 -4.066 1 87.62 159 ALA B CA 1
ATOM 3722 C C . ALA B 1 159 ? 5.543 -15.102 -2.98 1 87.62 159 ALA B C 1
ATOM 3724 O O . ALA B 1 159 ? 5.723 -13.914 -3.268 1 87.62 159 ALA B O 1
ATOM 3725 N N . PHE B 1 160 ? 5.664 -15.539 -1.747 1 92.81 160 PHE B N 1
ATOM 3726 C CA . PHE B 1 160 ? 5.941 -14.656 -0.62 1 92.81 160 PHE B CA 1
ATOM 3727 C C . PHE B 1 160 ? 7.363 -14.109 -0.699 1 92.81 160 PHE B C 1
ATOM 3729 O O . PHE B 1 160 ? 7.574 -12.906 -0.556 1 92.81 160 PHE B O 1
ATOM 3736 N N . SER B 1 161 ? 8.266 -14.938 -0.941 1 92.38 161 SER B N 1
ATOM 3737 C CA . SER B 1 161 ? 9.664 -14.539 -0.877 1 92.38 161 SER B CA 1
ATOM 3738 C C . SER B 1 161 ? 10.039 -13.641 -2.051 1 92.38 161 SER B C 1
ATOM 3740 O O . SER B 1 161 ? 10.75 -12.648 -1.878 1 92.38 161 SER B O 1
ATOM 3742 N N . ARG B 1 162 ? 9.492 -13.898 -3.203 1 89.31 162 ARG B N 1
ATOM 3743 C CA . ARG B 1 162 ? 9.945 -13.195 -4.402 1 89.31 162 ARG B CA 1
ATOM 3744 C C . ARG B 1 162 ? 9.172 -11.898 -4.605 1 89.31 162 ARG B C 1
ATOM 3746 O O . ARG B 1 162 ? 9.695 -10.945 -5.188 1 89.31 162 ARG B O 1
ATOM 3753 N N . GLU B 1 163 ? 7.953 -11.883 -4.117 1 89 163 GLU B N 1
ATOM 3754 C CA . GLU B 1 163 ? 7.16 -10.727 -4.52 1 89 163 GLU B CA 1
ATOM 3755 C C . GLU B 1 163 ? 6.371 -10.156 -3.338 1 89 163 GLU B C 1
ATOM 3757 O O . GLU B 1 163 ? 6.539 -8.992 -2.977 1 89 163 GLU B O 1
ATOM 3762 N N . LEU B 1 164 ? 5.613 -10.945 -2.656 1 92.31 164 LEU B N 1
ATOM 3763 C CA . LEU B 1 164 ? 4.586 -10.438 -1.76 1 92.31 164 LEU B CA 1
ATOM 3764 C C . LEU B 1 164 ? 5.207 -9.844 -0.499 1 92.31 164 LEU B C 1
ATOM 3766 O O . LEU B 1 164 ? 4.852 -8.734 -0.09 1 92.31 164 LEU B O 1
ATOM 3770 N N . SER B 1 165 ? 6.094 -10.578 0.114 1 95.5 165 SER B N 1
ATOM 3771 C CA . SER B 1 165 ? 6.633 -10.117 1.388 1 95.5 165 SER B CA 1
ATOM 3772 C C . SER B 1 165 ? 7.391 -8.805 1.223 1 95.5 165 SER B C 1
ATOM 3774 O O . SER B 1 165 ? 7.145 -7.844 1.955 1 95.5 165 SER B O 1
ATOM 3776 N N . PRO B 1 166 ? 8.352 -8.719 0.231 1 96.25 166 PRO B N 1
ATOM 3777 C CA . PRO B 1 166 ? 9.062 -7.449 0.074 1 96.25 166 PRO B CA 1
ATOM 3778 C C . PRO B 1 166 ? 8.125 -6.293 -0.28 1 96.25 166 PRO B C 1
ATOM 3780 O O . PRO B 1 166 ? 8.312 -5.172 0.201 1 96.25 166 PRO B O 1
ATOM 3783 N N . VAL B 1 167 ? 7.164 -6.551 -1.077 1 95.19 167 VAL B N 1
ATOM 3784 C CA . VAL B 1 167 ? 6.27 -5.492 -1.541 1 95.19 167 VAL B CA 1
ATOM 3785 C C . VAL B 1 167 ? 5.355 -5.051 -0.401 1 95.19 167 VAL B C 1
ATOM 3787 O O . VAL B 1 167 ? 5.191 -3.854 -0.158 1 95.19 167 VAL B O 1
ATOM 3790 N N . VAL B 1 168 ? 4.785 -6.008 0.297 1 94.94 168 VAL B N 1
ATOM 3791 C CA . VAL B 1 168 ? 3.885 -5.676 1.396 1 94.94 168 VAL B CA 1
ATOM 3792 C C . VAL B 1 168 ? 4.641 -4.891 2.467 1 94.94 168 VAL B C 1
ATOM 3794 O O . VAL B 1 168 ? 4.125 -3.906 3.002 1 94.94 168 VAL B O 1
ATOM 3797 N N . THR B 1 169 ? 5.781 -5.316 2.787 1 96.81 169 THR B N 1
ATOM 3798 C CA . THR B 1 169 ? 6.598 -4.625 3.781 1 96.81 169 THR B CA 1
ATOM 3799 C C . THR B 1 169 ? 6.914 -3.203 3.332 1 96.81 169 THR B C 1
ATOM 3801 O O . THR B 1 169 ? 6.859 -2.268 4.133 1 96.81 169 THR B O 1
ATOM 3804 N N . ALA B 1 170 ? 7.254 -3.084 2.098 1 97.5 170 ALA B N 1
ATOM 3805 C CA . ALA B 1 170 ? 7.594 -1.771 1.558 1 97.5 170 ALA B CA 1
ATOM 3806 C C . ALA B 1 170 ? 6.379 -0.846 1.562 1 97.5 170 ALA B C 1
ATOM 3808 O O . ALA B 1 170 ? 6.504 0.351 1.832 1 97.5 170 ALA B O 1
ATOM 3809 N N . VAL B 1 171 ? 5.27 -1.39 1.254 1 96.06 171 VAL B N 1
ATOM 3810 C CA . VAL B 1 171 ? 4.039 -0.604 1.218 1 96.06 171 VAL B CA 1
ATOM 3811 C C . VAL B 1 171 ? 3.721 -0.08 2.615 1 96.06 171 VAL B C 1
ATOM 3813 O O . VAL B 1 171 ? 3.404 1.101 2.785 1 96.06 171 VAL B O 1
ATOM 3816 N N . VAL B 1 172 ? 3.824 -0.918 3.562 1 95.69 172 VAL B N 1
ATOM 3817 C CA . VAL B 1 172 ? 3.557 -0.522 4.941 1 95.69 172 VAL B CA 1
ATOM 3818 C C . VAL B 1 172 ? 4.602 0.491 5.402 1 95.69 172 VAL B C 1
ATOM 3820 O O . VAL B 1 172 ? 4.27 1.483 6.051 1 95.69 172 VAL B O 1
ATOM 3823 N N . ALA B 1 173 ? 5.812 0.229 5.035 1 96.81 173 ALA B N 1
ATOM 3824 C CA . ALA B 1 173 ? 6.891 1.143 5.406 1 96.81 173 ALA B CA 1
ATOM 3825 C C . ALA B 1 173 ? 6.703 2.508 4.75 1 96.81 173 ALA B C 1
ATOM 3827 O O . ALA B 1 173 ? 7.004 3.539 5.355 1 96.81 173 ALA B O 1
ATOM 3828 N N . ALA B 1 174 ? 6.285 2.516 3.518 1 96.81 174 ALA B N 1
ATOM 3829 C CA . ALA B 1 174 ? 6.016 3.779 2.838 1 96.81 174 ALA B CA 1
ATOM 3830 C C . ALA B 1 174 ? 4.926 4.566 3.561 1 96.81 174 ALA B C 1
ATOM 3832 O O . ALA B 1 174 ? 5.012 5.789 3.686 1 96.81 174 ALA B O 1
ATOM 3833 N N . GLY B 1 175 ? 3.949 3.871 4.023 1 94.06 175 GLY B N 1
ATOM 3834 C CA . GLY B 1 175 ? 2.846 4.516 4.719 1 94.06 175 GLY B CA 1
ATOM 3835 C C . GLY B 1 175 ? 3.211 4.973 6.117 1 94.06 175 GLY B C 1
ATOM 3836 O O . GLY B 1 175 ? 2.748 6.02 6.574 1 94.06 175 GLY B O 1
ATOM 3837 N N . ARG B 1 176 ? 3.992 4.234 6.738 1 93.69 176 ARG B N 1
ATOM 3838 C CA . ARG B 1 176 ? 4.281 4.543 8.133 1 93.69 176 ARG B CA 1
ATOM 3839 C C . ARG B 1 176 ? 5.566 5.355 8.266 1 93.69 176 ARG B C 1
ATOM 3841 O O . ARG B 1 176 ? 5.539 6.496 8.727 1 93.69 176 ARG B O 1
ATOM 3848 N N . VAL B 1 177 ? 6.617 4.828 7.82 1 95.75 177 VAL B N 1
ATOM 3849 C CA . VAL B 1 177 ? 7.934 5.43 7.984 1 95.75 177 VAL B CA 1
ATOM 3850 C C . VAL B 1 177 ? 8.109 6.574 6.992 1 95.75 177 VAL B C 1
ATOM 3852 O O . VAL B 1 177 ? 8.531 7.672 7.363 1 95.75 177 VAL B O 1
ATOM 3855 N N . GLY B 1 178 ? 7.801 6.309 5.758 1 95.81 178 GLY B N 1
ATOM 3856 C CA . GLY B 1 178 ? 7.918 7.348 4.746 1 95.81 178 GLY B CA 1
ATOM 3857 C C . GLY B 1 178 ? 7.07 8.57 5.047 1 95.81 178 GLY B C 1
ATOM 3858 O O . GLY B 1 178 ? 7.551 9.703 4.961 1 95.81 178 GLY B O 1
ATOM 3859 N N . SER B 1 179 ? 5.859 8.297 5.387 1 94.69 179 SER B N 1
ATOM 3860 C CA . SER B 1 179 ? 4.969 9.398 5.715 1 94.69 179 SER B CA 1
ATOM 3861 C C . SER B 1 179 ? 5.477 10.18 6.926 1 94.69 179 SER B C 1
ATOM 3863 O O . SER B 1 179 ? 5.387 11.406 6.961 1 94.69 179 SER B O 1
ATOM 3865 N N . ALA B 1 180 ? 5.961 9.516 7.879 1 93.94 180 ALA B N 1
ATOM 3866 C CA . ALA B 1 180 ? 6.492 10.156 9.078 1 93.94 180 ALA B CA 1
ATOM 3867 C C . ALA B 1 180 ? 7.707 11.016 8.75 1 93.94 180 ALA B C 1
ATOM 3869 O O . ALA B 1 180 ? 7.855 12.125 9.273 1 93.94 180 ALA B O 1
ATOM 3870 N N . PHE B 1 181 ? 8.57 10.492 7.926 1 95.81 181 PHE B N 1
ATOM 3871 C CA . PHE B 1 181 ? 9.742 11.258 7.5 1 95.81 181 PHE B CA 1
ATOM 3872 C C . PHE B 1 181 ? 9.312 12.547 6.809 1 95.81 181 PHE B C 1
ATOM 3874 O O . PHE B 1 181 ? 9.836 13.625 7.109 1 95.81 181 PHE B O 1
ATOM 3881 N N . ALA B 1 182 ? 8.367 12.438 5.918 1 95.88 182 ALA B N 1
ATOM 3882 C CA . ALA B 1 182 ? 7.895 13.602 5.176 1 95.88 182 ALA B CA 1
ATOM 3883 C C . ALA B 1 182 ? 7.207 14.602 6.105 1 95.88 182 ALA B C 1
ATOM 3885 O O . ALA B 1 182 ? 7.406 15.812 5.977 1 95.88 182 ALA B O 1
ATOM 3886 N N . ALA B 1 183 ? 6.449 14.109 6.996 1 94.62 183 ALA B N 1
ATOM 3887 C CA . ALA B 1 183 ? 5.734 14.969 7.938 1 94.62 183 ALA B CA 1
ATOM 3888 C C . ALA B 1 183 ? 6.703 15.703 8.852 1 94.62 183 ALA B C 1
ATOM 3890 O O . ALA B 1 183 ? 6.555 16.906 9.086 1 94.62 183 ALA B O 1
ATOM 3891 N N . GLU B 1 184 ? 7.617 15.039 9.391 1 93.94 184 GLU B N 1
ATOM 3892 C CA . GLU B 1 184 ? 8.586 15.633 10.312 1 93.94 184 GLU B CA 1
ATOM 3893 C C . GLU B 1 184 ? 9.453 16.672 9.602 1 93.94 184 GLU B C 1
ATOM 3895 O O . GLU B 1 184 ? 9.625 17.781 10.102 1 93.94 184 GLU B O 1
ATOM 3900 N N . LEU B 1 185 ? 10.023 16.281 8.516 1 94.62 185 LEU B N 1
ATOM 3901 C CA . LEU B 1 185 ? 10.875 17.203 7.777 1 94.62 185 LEU B CA 1
ATOM 3902 C C . LEU B 1 185 ? 10.062 18.375 7.219 1 94.62 185 LEU B C 1
ATOM 3904 O O . LEU B 1 185 ? 10.547 19.5 7.141 1 94.62 185 LEU B O 1
ATOM 3908 N N . GLY B 1 186 ? 8.859 18.031 6.789 1 94.31 186 GLY B N 1
ATOM 3909 C CA . GLY B 1 186 ? 7.977 19.109 6.352 1 94.31 186 GLY B CA 1
ATOM 3910 C C . GLY B 1 186 ? 7.664 20.109 7.449 1 94.31 186 GLY B C 1
ATOM 3911 O O . GLY B 1 186 ? 7.668 21.312 7.211 1 94.31 186 GLY B O 1
ATOM 3912 N N . THR B 1 187 ? 7.375 19.609 8.617 1 93.5 187 THR B N 1
ATOM 3913 C CA . THR B 1 187 ? 7.109 20.469 9.766 1 93.5 187 THR B CA 1
ATOM 3914 C C . THR B 1 187 ? 8.328 21.328 10.094 1 93.5 187 THR B C 1
ATOM 3916 O O . THR B 1 187 ? 8.203 22.516 10.383 1 93.5 187 THR B O 1
ATOM 3919 N N . MET B 1 188 ? 9.484 20.703 10.062 1 93 188 MET B N 1
ATOM 3920 C CA . MET B 1 188 ? 10.719 21.422 10.32 1 93 188 MET B CA 1
ATOM 3921 C C . MET B 1 188 ? 10.953 22.516 9.273 1 93 188 MET B C 1
ATOM 3923 O O . MET B 1 188 ? 11.469 23.578 9.586 1 93 188 MET B O 1
ATOM 3927 N N . GLN B 1 189 ? 10.594 22.234 8.109 1 92.25 189 GLN B N 1
ATOM 3928 C CA . GLN B 1 189 ? 10.773 23.188 7.02 1 92.25 189 GLN B CA 1
ATOM 3929 C C . GLN B 1 189 ? 9.836 24.375 7.168 1 92.25 189 GLN B C 1
ATOM 3931 O O . GLN B 1 189 ? 10.258 25.531 7.008 1 92.25 189 GLN B O 1
ATOM 3936 N N . VAL B 1 190 ? 8.617 24.125 7.48 1 90.88 190 VAL B N 1
ATOM 3937 C CA . VAL B 1 190 ? 7.633 25.203 7.543 1 90.88 190 VAL B CA 1
ATOM 3938 C C . VAL B 1 190 ? 7.844 26.016 8.812 1 90.88 190 VAL B C 1
ATOM 3940 O O . VAL B 1 190 ? 7.457 27.188 8.875 1 90.88 190 VAL B O 1
ATOM 3943 N N . SER B 1 191 ? 8.422 25.438 9.859 1 90 191 SER B N 1
ATOM 3944 C CA . SER B 1 191 ? 8.742 26.156 11.086 1 90 191 SER B CA 1
ATOM 3945 C C . SER B 1 191 ? 10.125 26.797 11.008 1 90 191 SER B C 1
ATOM 3947 O O . SER B 1 191 ? 10.633 27.312 12.008 1 90 191 SER B O 1
ATOM 3949 N N . GLU B 1 192 ? 10.859 26.594 9.922 1 87.25 192 GLU B N 1
ATOM 3950 C CA . GLU B 1 192 ? 12.148 27.203 9.617 1 87.25 192 GLU B CA 1
ATOM 3951 C C . GLU B 1 192 ? 13.258 26.594 10.477 1 87.25 192 GLU B C 1
ATOM 3953 O O . GLU B 1 192 ? 14.266 27.266 10.75 1 87.25 192 GLU B O 1
ATOM 3958 N N . GLN B 1 193 ? 13 25.5 10.891 1 84.62 193 GLN B N 1
ATOM 3959 C CA . GLN B 1 193 ? 14.023 24.812 11.672 1 84.62 193 GLN B CA 1
ATOM 3960 C C . GLN B 1 193 ? 15.18 24.359 10.789 1 84.62 193 GLN B C 1
ATOM 3962 O O . GLN B 1 193 ? 16.328 24.281 11.242 1 84.62 193 GLN B O 1
ATOM 3967 N N . THR B 1 194 ? 14.906 24.078 9.586 1 83.44 194 THR B N 1
ATOM 3968 C CA . THR B 1 194 ? 15.961 23.672 8.672 1 83.44 194 THR B CA 1
ATOM 3969 C C . THR B 1 194 ? 16.906 24.828 8.375 1 83.44 194 THR B C 1
ATOM 3971 O O . THR B 1 194 ? 18.125 24.625 8.273 1 83.44 194 THR B O 1
ATOM 3974 N N . ASP B 1 195 ? 16.359 25.938 8.266 1 83.19 195 ASP B N 1
ATOM 3975 C CA . ASP B 1 195 ? 17.188 27.125 8.062 1 83.19 195 ASP B CA 1
ATOM 3976 C C . ASP B 1 195 ? 18.047 27.422 9.289 1 83.19 195 ASP B C 1
ATOM 3978 O O . ASP B 1 195 ? 19.188 27.875 9.156 1 83.19 195 ASP B O 1
ATOM 3982 N N . THR B 1 196 ? 17.453 27.125 10.422 1 83.88 196 THR B N 1
ATOM 3983 C CA . THR B 1 196 ? 18.203 27.312 11.656 1 83.88 196 THR B CA 1
ATOM 3984 C C . THR B 1 196 ? 19.406 26.375 11.703 1 83.88 196 THR B C 1
ATOM 3986 O O . THR B 1 196 ? 20.484 26.766 12.156 1 83.88 196 THR B O 1
ATOM 3989 N N . LEU B 1 197 ? 19.281 25.172 11.125 1 84.06 197 LEU B N 1
ATOM 3990 C CA . LEU B 1 197 ? 20.391 24.219 11.055 1 84.06 197 LEU B CA 1
ATOM 3991 C C . LEU B 1 197 ? 21.484 24.719 10.117 1 84.06 197 LEU B C 1
ATOM 3993 O O . LEU B 1 197 ? 22.672 24.578 10.406 1 84.06 197 LEU B O 1
ATOM 3997 N N . ARG B 1 198 ? 21.125 25.375 9.141 1 81.81 198 ARG B N 1
ATOM 3998 C CA . ARG B 1 198 ? 22.078 25.906 8.188 1 81.81 198 ARG B CA 1
ATOM 3999 C C . ARG B 1 198 ? 22.875 27.062 8.797 1 81.81 198 ARG B C 1
ATOM 4001 O O . ARG B 1 198 ? 24.078 27.188 8.578 1 81.81 198 ARG B O 1
ATOM 4008 N N . VAL B 1 199 ? 22.188 27.828 9.57 1 86.06 199 VAL B N 1
ATOM 4009 C CA . VAL B 1 199 ? 22.812 28.984 10.195 1 86.06 199 VAL B CA 1
ATOM 4010 C C . VAL B 1 199 ? 23.812 28.516 11.258 1 86.06 199 VAL B C 1
ATOM 4012 O O . VAL B 1 199 ? 24.859 29.141 11.453 1 86.06 199 VAL B O 1
ATOM 4015 N N . LEU B 1 200 ? 23.547 27.391 11.836 1 85.56 200 LEU B N 1
ATOM 4016 C CA . LEU B 1 200 ? 24.438 26.828 12.852 1 85.56 200 LEU B CA 1
ATOM 4017 C C . LEU B 1 200 ? 25.594 26.078 12.211 1 85.56 200 LEU B C 1
ATOM 4019 O O . LEU B 1 200 ? 26.453 25.531 12.906 1 85.56 200 LEU B O 1
ATOM 4023 N N . GLY B 1 201 ? 25.609 26.016 10.922 1 78.62 201 GLY B N 1
ATOM 4024 C CA . GLY B 1 201 ? 26.734 25.453 10.195 1 78.62 201 GLY B CA 1
ATOM 4025 C C . GLY B 1 201 ? 26.594 23.969 9.938 1 78.62 201 GLY B C 1
ATOM 4026 O O . GLY B 1 201 ? 27.562 23.312 9.539 1 78.62 201 GLY B O 1
ATOM 4027 N N . ALA B 1 202 ? 25.484 23.516 10.312 1 78.19 202 ALA B N 1
ATOM 4028 C CA . ALA B 1 202 ? 25.266 22.094 10.047 1 78.19 202 ALA B CA 1
ATOM 4029 C C . ALA B 1 202 ? 24.547 21.891 8.719 1 78.19 202 ALA B C 1
ATOM 4031 O O . ALA B 1 202 ? 23.672 22.672 8.344 1 78.19 202 ALA B O 1
ATOM 4032 N N . ASN B 1 203 ? 25.031 20.969 7.941 1 81.88 203 ASN B N 1
ATOM 4033 C CA . ASN B 1 203 ? 24.344 20.625 6.695 1 81.88 203 ASN B CA 1
ATOM 4034 C C . ASN B 1 203 ? 23.094 19.797 6.949 1 81.88 203 ASN B C 1
ATOM 4036 O O . ASN B 1 203 ? 23.188 18.656 7.414 1 81.88 203 ASN B O 1
ATOM 4040 N N . PRO B 1 204 ? 22 20.344 6.617 1 82.88 204 PRO B N 1
ATOM 4041 C CA . PRO B 1 204 ? 20.734 19.656 6.926 1 82.88 204 PRO B CA 1
ATOM 4042 C C . PRO B 1 204 ? 20.609 18.297 6.223 1 82.88 204 PRO B C 1
ATOM 4044 O O . PRO B 1 204 ? 19.984 17.375 6.75 1 82.88 204 PRO B O 1
ATOM 4047 N N . VAL B 1 205 ? 21.125 18.188 5.121 1 81.25 205 VAL B N 1
ATOM 4048 C CA . VAL B 1 205 ? 21.047 16.922 4.395 1 81.25 205 VAL B CA 1
ATOM 4049 C C . VAL B 1 205 ? 21.828 15.844 5.141 1 81.25 205 VAL B C 1
ATOM 4051 O O . VAL B 1 205 ? 21.344 14.711 5.273 1 81.25 205 VAL B O 1
ATOM 4054 N N . ASP B 1 206 ? 22.938 16.125 5.68 1 81.81 206 ASP B N 1
ATOM 4055 C CA . ASP B 1 206 ? 23.766 15.172 6.391 1 81.81 206 ASP B CA 1
ATOM 4056 C C . ASP B 1 206 ? 23.141 14.781 7.727 1 81.81 206 ASP B C 1
ATOM 4058 O O . ASP B 1 206 ? 23.234 13.617 8.141 1 81.81 206 ASP B O 1
ATOM 4062 N N . TYR B 1 207 ? 22.5 15.75 8.25 1 84 207 TYR B N 1
ATOM 4063 C CA . TYR B 1 207 ? 22 15.531 9.602 1 84 207 TYR B CA 1
ATOM 4064 C C . TYR B 1 207 ? 20.609 14.922 9.578 1 84 207 TYR B C 1
ATOM 4066 O O . TYR B 1 207 ? 20.234 14.141 10.461 1 84 207 TYR B O 1
ATOM 4074 N N . LEU B 1 208 ? 19.859 15.242 8.609 1 87.69 208 LEU B N 1
ATOM 4075 C CA . LEU B 1 208 ? 18.453 14.852 8.648 1 87.69 208 LEU B CA 1
ATOM 4076 C C . LEU B 1 208 ? 18.156 13.758 7.625 1 87.69 208 LEU B C 1
ATOM 4078 O O . LEU B 1 208 ? 17.391 12.828 7.906 1 87.69 208 LEU B O 1
ATOM 4082 N N . VAL B 1 209 ? 18.734 13.789 6.469 1 90.44 209 VAL B N 1
ATOM 4083 C CA . VAL B 1 209 ? 18.344 12.93 5.359 1 90.44 209 VAL B CA 1
ATOM 4084 C C . VAL B 1 209 ? 19.203 11.664 5.363 1 90.44 209 VAL B C 1
ATOM 4086 O O . VAL B 1 209 ? 18.672 10.555 5.293 1 90.44 209 VAL B O 1
ATOM 4089 N N . THR B 1 210 ? 20.5 11.781 5.543 1 89.75 210 THR B N 1
ATOM 4090 C CA . THR B 1 210 ? 21.422 10.664 5.414 1 89.75 210 THR B CA 1
ATOM 4091 C C . THR B 1 210 ? 21.141 9.602 6.469 1 89.75 210 THR B C 1
ATOM 4093 O O . THR B 1 210 ? 21.047 8.414 6.148 1 89.75 210 THR B O 1
ATOM 4096 N N . PRO B 1 211 ? 20.938 10 7.707 1 90.94 211 PRO B N 1
ATOM 4097 C CA . PRO B 1 211 ? 20.641 8.969 8.703 1 90.94 211 PRO B CA 1
ATOM 4098 C C . PRO B 1 211 ? 19.328 8.227 8.422 1 90.94 211 PRO B C 1
ATOM 4100 O O . PRO B 1 211 ? 19.234 7.031 8.695 1 90.94 211 PRO B O 1
ATOM 4103 N N . ARG B 1 212 ? 18.375 8.898 7.918 1 93.69 212 ARG B N 1
ATOM 4104 C CA . ARG B 1 212 ? 17.078 8.289 7.613 1 93.69 212 ARG B CA 1
ATOM 4105 C C . ARG B 1 212 ? 17.219 7.277 6.484 1 93.69 212 ARG B C 1
ATOM 4107 O O . ARG B 1 212 ? 16.609 6.199 6.539 1 93.69 212 ARG B O 1
ATOM 4114 N N . VAL B 1 213 ? 17.984 7.594 5.512 1 94 213 VAL B N 1
ATOM 4115 C CA . VAL B 1 213 ? 18.156 6.719 4.359 1 94 213 VAL B CA 1
ATOM 4116 C C . VAL B 1 213 ? 18.922 5.457 4.773 1 94 213 VAL B C 1
ATOM 4118 O O . VAL B 1 213 ? 18.516 4.344 4.426 1 94 213 VAL B O 1
ATOM 4121 N N . ILE B 1 214 ? 19.906 5.566 5.555 1 92.56 214 ILE B N 1
ATOM 4122 C CA . ILE B 1 214 ? 20.703 4.426 6.012 1 92.56 214 ILE B CA 1
ATOM 4123 C C . ILE B 1 214 ? 19.844 3.541 6.918 1 92.56 214 ILE B C 1
ATOM 4125 O O . ILE B 1 214 ? 19.859 2.314 6.785 1 92.56 214 ILE B O 1
ATOM 4129 N N . ALA B 1 215 ? 19.141 4.18 7.777 1 94.12 215 ALA B N 1
ATOM 4130 C CA . ALA B 1 215 ? 18.297 3.439 8.703 1 94.12 215 ALA B CA 1
ATOM 4131 C C . ALA B 1 215 ? 17.234 2.648 7.957 1 94.12 215 ALA B C 1
ATOM 4133 O O . ALA B 1 215 ? 16.984 1.478 8.266 1 94.12 215 ALA B O 1
ATOM 4134 N N . CYS B 1 216 ? 16.625 3.273 6.977 1 95.31 216 CYS B N 1
ATOM 4135 C CA . CYS B 1 216 ? 15.547 2.617 6.238 1 95.31 216 CYS B CA 1
ATOM 4136 C C . CYS B 1 216 ? 16.094 1.49 5.367 1 95.31 216 CYS B C 1
ATOM 4138 O O . CYS B 1 216 ? 15.461 0.44 5.238 1 95.31 216 CYS B O 1
ATOM 4140 N N . CYS B 1 217 ? 17.266 1.675 4.812 1 94.94 217 CYS B N 1
ATOM 4141 C CA . CYS B 1 217 ? 17.891 0.658 3.982 1 94.94 217 CYS B CA 1
ATOM 4142 C C . CYS B 1 217 ? 18.266 -0.566 4.809 1 94.94 217 CYS B C 1
ATOM 4144 O O . CYS B 1 217 ? 18.234 -1.692 4.312 1 94.94 217 CYS B O 1
ATOM 4146 N N . ALA B 1 218 ? 18.578 -0.345 5.957 1 94.31 218 ALA B N 1
ATOM 4147 C CA . ALA B 1 218 ? 18.984 -1.441 6.832 1 94.31 218 ALA B CA 1
ATOM 4148 C C . ALA B 1 218 ? 17.766 -2.119 7.465 1 94.31 218 ALA B C 1
ATOM 4150 O O . ALA B 1 218 ? 17.766 -3.334 7.668 1 94.31 218 ALA B O 1
ATOM 4151 N N . ALA B 1 219 ? 16.797 -1.396 7.809 1 96.62 219 ALA B N 1
ATOM 4152 C CA . ALA B 1 219 ? 15.648 -1.906 8.555 1 96.62 219 ALA B CA 1
ATOM 4153 C C . ALA B 1 219 ? 14.727 -2.725 7.656 1 96.62 219 ALA B C 1
ATOM 4155 O O . ALA B 1 219 ? 14.164 -3.73 8.094 1 96.62 219 ALA B O 1
ATOM 4156 N N . LEU B 1 220 ? 14.578 -2.361 6.414 1 97.56 220 LEU B N 1
ATOM 4157 C CA . LEU B 1 220 ? 13.539 -2.947 5.57 1 97.56 220 LEU B CA 1
ATOM 4158 C C . LEU B 1 220 ? 13.867 -4.402 5.242 1 97.56 220 LEU B C 1
ATOM 4160 O O . LEU B 1 220 ? 12.977 -5.254 5.223 1 97.56 220 LEU B O 1
ATOM 4164 N N . PRO B 1 221 ? 15.148 -4.754 4.988 1 97.44 221 PRO B N 1
ATOM 4165 C CA . PRO B 1 221 ? 15.445 -6.168 4.762 1 97.44 221 PRO B CA 1
ATOM 4166 C C . PRO B 1 221 ? 15.141 -7.043 5.977 1 97.44 221 PRO B C 1
ATOM 4168 O O . PRO B 1 221 ? 14.617 -8.148 5.828 1 97.44 221 PRO B O 1
ATOM 4171 N N . VAL B 1 222 ? 15.438 -6.555 7.094 1 96.81 222 VAL B N 1
ATOM 4172 C CA . VAL B 1 222 ? 15.164 -7.305 8.312 1 96.81 222 VAL B CA 1
ATOM 4173 C C . VAL B 1 222 ? 13.656 -7.449 8.508 1 96.81 222 VAL B C 1
ATOM 4175 O O . VAL B 1 222 ? 13.164 -8.531 8.836 1 96.81 222 VAL B O 1
ATOM 4178 N N . LEU B 1 223 ? 12.969 -6.387 8.32 1 97 223 LEU B N 1
ATOM 4179 C CA . LEU B 1 223 ? 11.516 -6.418 8.438 1 97 223 LEU B CA 1
ATOM 4180 C C . LEU B 1 223 ? 10.914 -7.371 7.41 1 97 223 LEU B C 1
ATOM 4182 O O . LEU B 1 223 ? 9.953 -8.086 7.707 1 97 223 LEU B O 1
ATOM 4186 N N . THR B 1 224 ? 11.43 -7.34 6.238 1 97.75 224 THR B N 1
ATOM 4187 C CA . THR B 1 224 ? 10.922 -8.188 5.164 1 97.75 224 THR B CA 1
ATOM 4188 C C . THR B 1 224 ? 11.117 -9.664 5.504 1 97.75 224 THR B C 1
ATOM 4190 O O . THR B 1 224 ? 10.234 -10.484 5.25 1 97.75 224 THR B O 1
ATOM 4193 N N . LEU B 1 225 ? 12.266 -9.969 6.035 1 97.12 225 LEU B N 1
ATOM 4194 C CA . LEU B 1 225 ? 12.531 -11.352 6.438 1 97.12 225 LEU B CA 1
ATOM 4195 C C . LEU B 1 225 ? 11.539 -11.797 7.512 1 97.12 225 LEU B C 1
ATOM 4197 O O . LEU B 1 225 ? 11.031 -12.922 7.461 1 97.12 225 LEU B O 1
ATOM 4201 N N . MET B 1 226 ? 11.289 -10.977 8.414 1 97.44 226 MET B N 1
ATOM 4202 C CA . MET B 1 226 ? 10.336 -11.297 9.477 1 97.44 226 MET B CA 1
ATOM 4203 C C . MET B 1 226 ? 8.922 -11.414 8.922 1 97.44 226 MET B C 1
ATOM 4205 O O . MET B 1 226 ? 8.148 -12.281 9.344 1 97.44 226 MET B O 1
ATOM 4209 N N . CYS B 1 227 ? 8.609 -10.523 8.031 1 97.12 227 CYS B N 1
ATOM 4210 C CA . CYS B 1 227 ? 7.297 -10.57 7.398 1 97.12 227 CYS B CA 1
ATOM 4211 C C . CYS B 1 227 ? 7.133 -11.852 6.582 1 97.12 227 CYS B C 1
ATOM 4213 O O . CYS B 1 227 ? 6.047 -12.43 6.535 1 97.12 227 CYS B O 1
ATOM 4215 N N . PHE B 1 228 ? 8.234 -12.266 5.902 1 97.5 228 PHE B N 1
ATOM 4216 C CA . PHE B 1 228 ? 8.203 -13.531 5.168 1 97.5 228 PHE B CA 1
ATOM 4217 C C . PHE B 1 228 ? 7.918 -14.695 6.102 1 97.5 228 PHE B C 1
ATOM 4219 O O . PHE B 1 228 ? 7.066 -15.539 5.812 1 97.5 228 PHE B O 1
ATOM 4226 N N . ALA B 1 229 ? 8.578 -14.711 7.184 1 96.5 229 ALA B N 1
ATOM 4227 C CA . ALA B 1 229 ? 8.43 -15.797 8.148 1 96.5 229 ALA B CA 1
ATOM 4228 C C . ALA B 1 229 ? 7.02 -15.828 8.727 1 96.5 229 ALA B C 1
ATOM 4230 O O . ALA B 1 229 ? 6.398 -16.891 8.805 1 96.5 229 ALA B O 1
ATOM 4231 N N . ILE B 1 230 ? 6.5 -14.734 9.117 1 96.81 230 ILE B N 1
ATOM 4232 C CA . ILE B 1 230 ? 5.176 -14.672 9.719 1 96.81 230 ILE B CA 1
ATOM 4233 C C . ILE B 1 230 ? 4.109 -14.961 8.664 1 96.81 230 ILE B C 1
ATOM 4235 O O . ILE B 1 230 ? 3.078 -15.562 8.969 1 96.81 230 ILE B O 1
ATOM 4239 N N . GLY B 1 231 ? 4.328 -14.438 7.488 1 95.81 231 GLY B N 1
ATOM 4240 C CA . GLY B 1 231 ? 3.4 -14.742 6.406 1 95.81 231 GLY B CA 1
ATOM 4241 C C . GLY B 1 231 ? 3.285 -16.219 6.121 1 95.81 231 GLY B C 1
ATOM 4242 O O . GLY B 1 231 ? 2.178 -16.75 5.977 1 95.81 231 GLY B O 1
ATOM 4243 N N . LEU B 1 232 ? 4.398 -16.891 6.055 1 95.44 232 LEU B N 1
ATOM 4244 C CA . LEU B 1 232 ? 4.402 -18.328 5.801 1 95.44 232 LEU B CA 1
ATOM 4245 C C . LEU B 1 232 ? 3.801 -19.094 6.98 1 95.44 232 LEU B C 1
ATOM 4247 O O . LEU B 1 232 ? 3.033 -20.047 6.785 1 95.44 232 LEU B O 1
ATOM 4251 N N . ALA B 1 233 ? 4.141 -18.656 8.148 1 95.94 233 ALA B N 1
ATOM 4252 C CA . ALA B 1 233 ? 3.621 -19.312 9.352 1 95.94 233 ALA B CA 1
ATOM 4253 C C . ALA B 1 233 ? 2.102 -19.188 9.422 1 95.94 233 ALA B C 1
ATOM 4255 O O . ALA B 1 233 ? 1.41 -20.156 9.758 1 95.94 233 ALA B O 1
ATOM 4256 N N . SER B 1 234 ? 1.633 -18.047 9.164 1 95.94 234 SER B N 1
ATOM 4257 C CA . SER B 1 234 ? 0.19 -17.828 9.203 1 95.94 234 SER B CA 1
ATOM 4258 C C . SER B 1 234 ? -0.515 -18.641 8.117 1 95.94 234 SER B C 1
ATOM 4260 O O . SER B 1 234 ? -1.624 -19.125 8.328 1 95.94 234 SER B O 1
ATOM 4262 N N . SER B 1 235 ? 0.121 -18.719 7.016 1 94 235 SER B N 1
ATOM 4263 C CA . SER B 1 235 ? -0.425 -19.531 5.93 1 94 235 SER B CA 1
ATOM 4264 C C . SER B 1 235 ? -0.504 -21 6.32 1 94 235 SER B C 1
ATOM 4266 O O . SER B 1 235 ? -1.514 -21.672 6.066 1 94 235 SER B O 1
ATOM 4268 N N . ALA B 1 236 ? 0.562 -21.516 6.902 1 94.44 236 ALA B N 1
ATOM 4269 C CA . ALA B 1 236 ? 0.593 -22.906 7.332 1 94.44 236 ALA B CA 1
ATOM 4270 C C . ALA B 1 236 ? -0.468 -23.188 8.391 1 94.44 236 ALA B C 1
ATOM 4272 O O . ALA B 1 236 ? -1.131 -24.219 8.359 1 94.44 236 ALA B O 1
ATOM 4273 N N . LEU B 1 237 ? -0.64 -22.281 9.25 1 94.19 237 LEU B N 1
ATOM 4274 C CA . LEU B 1 237 ? -1.612 -22.438 10.32 1 94.19 237 LEU B CA 1
ATOM 4275 C C . LEU B 1 237 ? -3.035 -22.453 9.773 1 94.19 237 LEU B C 1
ATOM 4277 O O . LEU B 1 237 ? -3.857 -23.266 10.188 1 94.19 237 LEU B O 1
ATOM 4281 N N . LEU B 1 238 ? -3.26 -21.594 8.875 1 92.44 238 LEU B N 1
ATOM 4282 C CA . LEU B 1 238 ? -4.598 -21.516 8.297 1 92.44 238 LEU B CA 1
ATOM 4283 C C . LEU B 1 238 ? -4.898 -22.75 7.449 1 92.44 238 LEU B C 1
ATOM 4285 O O . LEU B 1 238 ? -6.016 -23.266 7.477 1 92.44 238 LEU B O 1
ATOM 4289 N N . ALA B 1 239 ? -3.949 -23.156 6.699 1 90.69 239 ALA B N 1
ATOM 4290 C CA . ALA B 1 239 ? -4.133 -24.328 5.848 1 90.69 239 ALA B CA 1
ATOM 4291 C C . ALA B 1 239 ? -4.453 -25.562 6.68 1 90.69 239 ALA B C 1
ATOM 4293 O O . ALA B 1 239 ? -5.289 -26.391 6.289 1 90.69 239 ALA B O 1
ATOM 4294 N N . ASP B 1 240 ? -3.795 -25.688 7.762 1 91.88 240 ASP B N 1
ATOM 4295 C CA . ASP B 1 240 ? -4.023 -26.828 8.648 1 91.88 240 ASP B CA 1
ATOM 4296 C C . ASP B 1 240 ? -5.371 -26.703 9.359 1 91.88 240 ASP B C 1
ATOM 4298 O O . ASP B 1 240 ? -6.145 -27.656 9.383 1 91.88 240 ASP B O 1
ATOM 4302 N N . ALA B 1 241 ? -5.699 -25.547 9.844 1 89.56 241 ALA B N 1
ATOM 4303 C CA . ALA B 1 241 ? -6.879 -25.328 10.672 1 89.56 241 ALA B CA 1
ATOM 4304 C C . ALA B 1 241 ? -8.156 -25.375 9.836 1 89.56 241 ALA B C 1
ATOM 4306 O O . ALA B 1 241 ? -9.188 -25.875 10.289 1 89.56 241 ALA B O 1
ATOM 4307 N N . VAL B 1 242 ? -8.094 -25 8.602 1 86.19 242 VAL B N 1
ATOM 4308 C CA . VAL B 1 242 ? -9.336 -24.812 7.848 1 86.19 242 VAL B CA 1
ATOM 4309 C C . VAL B 1 242 ? -9.406 -25.812 6.703 1 86.19 242 VAL B C 1
ATOM 4311 O O . VAL B 1 242 ? -10.484 -26.312 6.367 1 86.19 242 VAL B O 1
ATOM 4314 N N . TYR B 1 243 ? -8.266 -26.25 6.148 1 84.5 243 TYR B N 1
ATOM 4315 C CA . TYR B 1 243 ? -8.312 -27.062 4.934 1 84.5 243 TYR B CA 1
ATOM 4316 C C . TYR B 1 243 ? -7.734 -28.453 5.176 1 84.5 243 TYR B C 1
ATOM 4318 O O . TYR B 1 243 ? -7.668 -29.266 4.254 1 84.5 243 TYR B O 1
ATOM 4326 N N . GLY B 1 244 ? -7.219 -28.703 6.301 1 84.75 244 GLY B N 1
ATOM 4327 C CA . GLY B 1 244 ? -6.746 -30.031 6.668 1 84.75 244 GLY B CA 1
ATOM 4328 C C . GLY B 1 244 ? -5.402 -30.375 6.055 1 84.75 244 GLY B C 1
ATOM 4329 O O . GLY B 1 244 ? -5.055 -31.547 5.93 1 84.75 244 GLY B O 1
ATOM 4330 N N . VAL B 1 245 ? -4.727 -29.469 5.516 1 86.44 245 VAL B N 1
ATOM 4331 C CA . VAL B 1 245 ? -3.371 -29.688 5.027 1 86.44 245 VAL B CA 1
ATOM 4332 C C . VAL B 1 245 ? -2.377 -29.531 6.176 1 86.44 245 VAL B C 1
ATOM 4334 O O . VAL B 1 245 ? -2.246 -28.438 6.738 1 86.44 245 VAL B O 1
ATOM 4337 N N . SER B 1 246 ? -1.691 -30.531 6.457 1 91.56 246 SER B N 1
ATOM 4338 C CA . SER B 1 246 ? -0.794 -30.531 7.605 1 91.56 246 SER B CA 1
ATOM 4339 C C . SER B 1 246 ? 0.291 -29.469 7.461 1 91.56 246 SER B C 1
ATOM 4341 O O . SER B 1 246 ? 0.773 -29.219 6.355 1 91.56 246 SER B O 1
ATOM 4343 N N . ILE B 1 247 ? 0.688 -28.938 8.516 1 92.62 247 ILE B N 1
ATOM 4344 C CA . ILE B 1 247 ? 1.723 -27.906 8.578 1 92.62 247 ILE B CA 1
ATOM 4345 C C . ILE B 1 247 ? 3.037 -28.469 8.039 1 92.62 247 ILE B C 1
ATOM 4347 O O . ILE B 1 247 ? 3.787 -27.766 7.359 1 92.62 247 ILE B O 1
ATOM 4351 N N . ASN B 1 248 ? 3.297 -29.719 8.273 1 92.19 248 ASN B N 1
ATOM 4352 C CA . ASN B 1 248 ? 4.543 -30.344 7.84 1 92.19 248 ASN B CA 1
ATOM 4353 C C . ASN B 1 248 ? 4.621 -30.438 6.32 1 92.19 248 ASN B C 1
ATOM 4355 O O . ASN B 1 248 ? 5.695 -30.25 5.738 1 92.19 248 ASN B O 1
ATOM 4359 N N . ILE B 1 249 ? 3.523 -30.703 5.715 1 89.62 249 ILE B N 1
ATOM 4360 C CA . ILE B 1 249 ? 3.484 -30.797 4.262 1 89.62 249 ILE B CA 1
ATOM 4361 C C . ILE B 1 249 ? 3.781 -29.438 3.643 1 89.62 249 ILE B C 1
ATOM 4363 O O . ILE B 1 249 ? 4.551 -29.328 2.684 1 89.62 249 ILE B O 1
ATOM 4367 N N . ILE B 1 250 ? 3.209 -28.453 4.25 1 89.94 250 ILE B N 1
ATOM 4368 C CA . ILE B 1 250 ? 3.381 -27.109 3.725 1 89.94 250 ILE B CA 1
ATOM 4369 C C . ILE B 1 250 ? 4.832 -26.672 3.906 1 89.94 250 ILE B C 1
ATOM 4371 O O . ILE B 1 250 ? 5.449 -26.156 2.973 1 89.94 250 ILE B O 1
ATOM 4375 N N . LEU B 1 251 ? 5.387 -26.922 5.031 1 91.62 251 LEU B N 1
ATOM 4376 C CA . LEU B 1 251 ? 6.742 -26.469 5.328 1 91.62 251 LEU B CA 1
ATOM 4377 C C . LEU B 1 251 ? 7.77 -27.281 4.543 1 91.62 251 LEU B C 1
ATOM 4379 O O . LEU B 1 251 ? 8.797 -26.75 4.121 1 91.62 251 LEU B O 1
ATOM 4383 N N . ASP B 1 252 ? 7.535 -28.547 4.367 1 91.38 252 ASP B N 1
ATOM 4384 C CA . ASP B 1 252 ? 8.43 -29.375 3.574 1 91.38 252 ASP B CA 1
ATOM 4385 C C . ASP B 1 252 ? 8.422 -28.953 2.107 1 91.38 252 ASP B C 1
ATOM 4387 O O . ASP B 1 252 ? 9.469 -28.906 1.465 1 91.38 252 ASP B O 1
ATOM 4391 N N . SER B 1 253 ? 7.246 -28.719 1.637 1 90.44 253 SER B N 1
ATOM 4392 C CA . SER B 1 253 ? 7.117 -28.234 0.264 1 90.44 253 SER B CA 1
ATOM 4393 C C . SER B 1 253 ? 7.809 -26.891 0.081 1 90.44 253 SER B C 1
ATOM 4395 O O . SER B 1 253 ? 8.422 -26.641 -0.956 1 90.44 253 SER B O 1
ATOM 4397 N N . ALA B 1 254 ? 7.637 -26.047 1.039 1 91.75 254 ALA B N 1
ATOM 4398 C CA . ALA B 1 254 ? 8.258 -24.734 0.996 1 91.75 254 ALA B CA 1
ATOM 4399 C C . ALA B 1 254 ? 9.781 -24.844 1.001 1 91.75 254 ALA B C 1
ATOM 4401 O O . ALA B 1 254 ? 10.461 -24.141 0.249 1 91.75 254 ALA B O 1
ATOM 4402 N N . ARG B 1 255 ? 10.297 -25.703 1.84 1 91.44 255 ARG B N 1
ATOM 4403 C CA . ARG B 1 255 ? 11.742 -25.891 1.941 1 91.44 255 ARG B CA 1
ATOM 4404 C C . ARG B 1 255 ? 12.32 -26.422 0.638 1 91.44 255 ARG B C 1
ATOM 4406 O O . ARG B 1 255 ? 13.43 -26.062 0.243 1 91.44 255 ARG B O 1
ATOM 4413 N N . ARG B 1 256 ? 11.578 -27.219 -0.061 1 89.44 256 ARG B N 1
ATOM 4414 C CA . ARG B 1 256 ? 12.023 -27.812 -1.314 1 89.44 256 ARG B CA 1
ATOM 4415 C C . ARG B 1 256 ? 11.984 -26.797 -2.449 1 89.44 256 ARG B C 1
ATOM 4417 O O . ARG B 1 256 ? 12.805 -26.844 -3.369 1 89.44 256 ARG B O 1
ATOM 4424 N N . ALA B 1 257 ? 11.117 -25.969 -2.359 1 87.94 257 ALA B N 1
ATOM 4425 C CA . ALA B 1 257 ? 10.906 -25.016 -3.449 1 87.94 257 ALA B CA 1
ATOM 4426 C C . ALA B 1 257 ? 11.828 -23.812 -3.307 1 87.94 257 ALA B C 1
ATOM 4428 O O . ALA B 1 257 ? 12.242 -23.219 -4.305 1 87.94 257 ALA B O 1
ATOM 4429 N N . LEU B 1 258 ? 12.172 -23.5 -2.109 1 90.62 258 LEU B N 1
ATOM 4430 C CA . LEU B 1 258 ? 12.906 -22.266 -1.846 1 90.62 258 LEU B CA 1
ATOM 4431 C C . LEU B 1 258 ? 14.398 -22.453 -2.094 1 90.62 258 LEU B C 1
ATOM 4433 O O . LEU B 1 258 ? 14.992 -23.438 -1.623 1 90.62 258 LEU B O 1
ATOM 4437 N N . ARG B 1 259 ? 14.945 -21.578 -2.859 1 89.88 259 ARG B N 1
ATOM 4438 C CA . ARG B 1 259 ? 16.391 -21.484 -3.088 1 89.88 259 ARG B CA 1
ATOM 4439 C C . ARG B 1 259 ? 16.969 -20.266 -2.377 1 89.88 259 ARG B C 1
ATOM 4441 O O . ARG B 1 259 ? 16.266 -19.297 -2.131 1 89.88 259 ARG B O 1
ATOM 4448 N N . PRO B 1 260 ? 18.188 -20.312 -1.991 1 90.56 260 PRO B N 1
ATOM 4449 C CA . PRO B 1 260 ? 18.812 -19.172 -1.321 1 90.56 260 PRO B CA 1
ATOM 4450 C C . PRO B 1 260 ? 18.719 -17.891 -2.139 1 90.56 260 PRO B C 1
ATOM 4452 O O . PRO B 1 260 ? 18.625 -16.797 -1.571 1 90.56 260 PRO B O 1
ATOM 4455 N N . TRP B 1 261 ? 18.703 -18.047 -3.375 1 90.5 261 TRP B N 1
ATOM 4456 C CA . TRP B 1 261 ? 18.641 -16.875 -4.246 1 90.5 261 TRP B CA 1
ATOM 4457 C C . TRP B 1 261 ? 17.297 -16.156 -4.098 1 90.5 261 TRP B C 1
ATOM 4459 O O . TRP B 1 261 ? 17.203 -14.945 -4.266 1 90.5 261 TRP B O 1
ATOM 4469 N N . ASP B 1 262 ? 16.25 -16.906 -3.797 1 91.06 262 ASP B N 1
ATOM 4470 C CA . ASP B 1 262 ? 14.938 -16.297 -3.613 1 91.06 262 ASP B CA 1
ATOM 4471 C C . ASP B 1 262 ? 14.93 -15.352 -2.41 1 91.06 262 ASP B C 1
ATOM 4473 O O . ASP B 1 262 ? 14.367 -14.258 -2.477 1 91.06 262 ASP B O 1
ATOM 4477 N N . ILE B 1 263 ? 15.617 -15.727 -1.396 1 92.12 263 ILE B N 1
ATOM 4478 C CA . ILE B 1 263 ? 15.672 -14.93 -0.18 1 92.12 263 ILE B CA 1
ATOM 4479 C C . ILE B 1 263 ? 16.625 -13.75 -0.38 1 92.12 263 ILE B C 1
ATOM 4481 O O . ILE B 1 263 ? 16.312 -12.617 0.014 1 92.12 263 ILE B O 1
ATOM 4485 N N . ILE B 1 264 ? 17.734 -13.977 -1.022 1 93.31 264 ILE B N 1
ATOM 4486 C CA . ILE B 1 264 ? 18.719 -12.93 -1.252 1 93.31 264 ILE B CA 1
ATOM 4487 C C . ILE B 1 264 ? 18.125 -11.859 -2.162 1 93.31 264 ILE B C 1
ATOM 4489 O O . ILE B 1 264 ? 18.312 -10.664 -1.921 1 93.31 264 ILE B O 1
ATOM 4493 N N . SER B 1 265 ? 17.484 -12.305 -3.195 1 92.38 265 SER B N 1
ATOM 4494 C CA . SER B 1 265 ? 16.859 -11.352 -4.102 1 92.38 265 SER B CA 1
ATOM 4495 C C . SER B 1 265 ? 15.797 -10.523 -3.385 1 92.38 265 SER B C 1
ATOM 4497 O O . SER B 1 265 ? 15.633 -9.336 -3.664 1 92.38 265 SER B O 1
ATOM 4499 N N . ALA B 1 266 ? 15.094 -11.164 -2.471 1 94.12 266 ALA B N 1
ATOM 4500 C CA . ALA B 1 266 ? 14.086 -10.445 -1.688 1 94.12 266 ALA B CA 1
ATOM 4501 C C . ALA B 1 266 ? 14.734 -9.383 -0.804 1 94.12 266 ALA B C 1
ATOM 4503 O O . ALA B 1 266 ? 14.195 -8.281 -0.652 1 94.12 266 ALA B O 1
ATOM 4504 N N . MET B 1 267 ? 15.852 -9.719 -0.289 1 95.69 267 MET B N 1
ATOM 4505 C CA . MET B 1 267 ? 16.562 -8.781 0.577 1 95.69 267 MET B CA 1
ATOM 4506 C C . MET B 1 267 ? 17.109 -7.605 -0.226 1 95.69 267 MET B C 1
ATOM 4508 O O . MET B 1 267 ? 17.109 -6.469 0.247 1 95.69 267 MET B O 1
ATOM 4512 N N . ILE B 1 268 ? 17.531 -7.875 -1.361 1 95.88 268 ILE B N 1
ATOM 4513 C CA . ILE B 1 268 ? 18.031 -6.809 -2.225 1 95.88 268 ILE B CA 1
ATOM 4514 C C . ILE B 1 268 ? 16.891 -5.879 -2.613 1 95.88 268 ILE B C 1
ATOM 4516 O O . ILE B 1 268 ? 17.031 -4.652 -2.568 1 95.88 268 ILE B O 1
ATOM 4520 N N . LYS B 1 269 ? 15.812 -6.48 -3.02 1 96.38 269 LYS B N 1
ATOM 4521 C CA . LYS B 1 269 ? 14.641 -5.664 -3.332 1 96.38 269 LYS B CA 1
ATOM 4522 C C . LYS B 1 269 ? 14.258 -4.777 -2.152 1 96.38 269 LYS B C 1
ATOM 4524 O O . LYS B 1 269 ? 14.008 -3.582 -2.324 1 96.38 269 LYS B O 1
ATOM 4529 N N . ALA B 1 270 ? 14.242 -5.414 -0.986 1 97.69 270 ALA B N 1
ATOM 4530 C CA . ALA B 1 270 ? 13.859 -4.676 0.215 1 97.69 270 ALA B CA 1
ATOM 4531 C C . ALA B 1 270 ? 14.828 -3.529 0.486 1 97.69 270 ALA B C 1
ATOM 4533 O O . ALA B 1 270 ? 14.414 -2.447 0.913 1 97.69 270 ALA B O 1
ATOM 4534 N N . HIS B 1 271 ? 16.062 -3.771 0.284 1 96.94 271 HIS B N 1
ATOM 4535 C CA . HIS B 1 271 ? 17.094 -2.75 0.461 1 96.94 271 HIS B CA 1
ATOM 4536 C C . HIS B 1 271 ? 16.859 -1.571 -0.479 1 96.94 271 HIS B C 1
ATOM 4538 O O . HIS B 1 271 ? 16.922 -0.415 -0.057 1 96.94 271 HIS B O 1
ATOM 4544 N N . VAL B 1 272 ? 16.625 -1.848 -1.656 1 97 272 VAL B N 1
ATOM 4545 C CA . VAL B 1 272 ? 16.375 -0.823 -2.666 1 97 272 VAL B CA 1
ATOM 4546 C C . VAL B 1 272 ? 15.094 -0.071 -2.344 1 97 272 VAL B C 1
ATOM 4548 O O . VAL B 1 272 ? 15.039 1.157 -2.438 1 97 272 VAL B O 1
ATOM 4551 N N . PHE B 1 273 ? 14.039 -0.796 -1.959 1 98.06 273 PHE B N 1
ATOM 4552 C CA . PHE B 1 273 ? 12.773 -0.175 -1.595 1 98.06 273 PHE B CA 1
ATOM 4553 C C . PHE B 1 273 ? 12.953 0.785 -0.425 1 98.06 273 PHE B C 1
ATOM 4555 O O . PHE B 1 273 ? 12.383 1.877 -0.417 1 98.06 273 PHE B O 1
ATOM 4562 N N . GLY B 1 274 ? 13.766 0.335 0.548 1 97 274 GLY B N 1
ATOM 4563 C CA . GLY B 1 274 ? 14.039 1.212 1.674 1 97 274 GLY B CA 1
ATOM 4564 C C . GLY B 1 274 ? 14.703 2.516 1.266 1 97 274 GLY B C 1
ATOM 4565 O O . GLY B 1 274 ? 14.344 3.582 1.772 1 97 274 GLY B O 1
ATOM 4566 N N . GLY B 1 275 ? 15.625 2.434 0.403 1 96.06 275 GLY B N 1
ATOM 4567 C CA . GLY B 1 275 ? 16.266 3.629 -0.122 1 96.06 275 GLY B CA 1
ATOM 4568 C C . GLY B 1 275 ? 15.305 4.547 -0.856 1 96.06 275 GLY B C 1
ATOM 4569 O O . GLY B 1 275 ? 15.336 5.762 -0.667 1 96.06 275 GLY B O 1
ATOM 4570 N N . ILE B 1 276 ? 14.453 4.004 -1.632 1 96.62 276 ILE B N 1
ATOM 4571 C CA . ILE B 1 276 ? 13.477 4.77 -2.402 1 96.62 276 ILE B CA 1
ATOM 4572 C C . ILE B 1 276 ? 12.531 5.492 -1.454 1 96.62 276 ILE B C 1
ATOM 4574 O O . ILE B 1 276 ? 12.289 6.695 -1.603 1 96.62 276 ILE B O 1
ATOM 4578 N N . ILE B 1 277 ? 12.016 4.785 -0.499 1 97.31 277 ILE B N 1
ATOM 4579 C CA . ILE B 1 277 ? 11.055 5.344 0.447 1 97.31 277 ILE B CA 1
ATOM 4580 C C . ILE B 1 277 ? 11.688 6.531 1.178 1 97.31 277 ILE B C 1
ATOM 4582 O O . ILE B 1 277 ? 11.086 7.605 1.257 1 97.31 277 ILE B O 1
ATOM 4586 N N . ALA B 1 278 ? 12.875 6.336 1.659 1 96.44 278 ALA B N 1
ATOM 4587 C CA . ALA B 1 278 ? 13.523 7.371 2.459 1 96.44 278 ALA B CA 1
ATOM 4588 C C . ALA B 1 278 ? 13.883 8.578 1.603 1 96.44 278 ALA B C 1
ATOM 4590 O O . ALA B 1 278 ? 13.617 9.719 1.988 1 96.44 278 ALA B O 1
ATOM 4591 N N . VAL B 1 279 ? 14.414 8.375 0.452 1 95.38 279 VAL B N 1
ATOM 4592 C CA . VAL B 1 279 ? 14.867 9.469 -0.401 1 95.38 279 VAL B CA 1
ATOM 4593 C C . VAL B 1 279 ? 13.672 10.273 -0.89 1 95.38 279 VAL B C 1
ATOM 4595 O O . VAL B 1 279 ? 13.68 11.508 -0.849 1 95.38 279 VAL B O 1
ATOM 4598 N N . VAL B 1 280 ? 12.688 9.609 -1.334 1 95.75 280 VAL B N 1
ATOM 4599 C CA . VAL B 1 280 ? 11.5 10.273 -1.85 1 95.75 280 VAL B CA 1
ATOM 4600 C C . VAL B 1 280 ? 10.82 11.062 -0.73 1 95.75 280 VAL B C 1
ATOM 4602 O O . VAL B 1 280 ? 10.461 12.227 -0.91 1 95.75 280 VAL B O 1
ATOM 4605 N N . SER B 1 281 ? 10.633 10.445 0.359 1 96.25 281 SER B N 1
ATOM 4606 C CA . SER B 1 281 ? 9.938 11.078 1.476 1 96.25 281 SER B CA 1
ATOM 4607 C C . SER B 1 281 ? 10.727 12.273 2.006 1 96.25 281 SER B C 1
ATOM 4609 O O . SER B 1 281 ? 10.141 13.312 2.33 1 96.25 281 SER B O 1
ATOM 4611 N N . CYS B 1 282 ? 11.992 12.125 2.135 1 94.31 282 CYS B N 1
ATOM 4612 C CA . CYS B 1 282 ? 12.812 13.242 2.605 1 94.31 282 CYS B CA 1
ATOM 4613 C C . CYS B 1 282 ? 12.812 14.383 1.599 1 94.31 282 CYS B C 1
ATOM 4615 O O . CYS B 1 282 ? 12.789 15.555 1.983 1 94.31 282 CYS B O 1
ATOM 4617 N N . ALA B 1 283 ? 12.883 14.055 0.334 1 93.81 283 ALA B N 1
ATOM 4618 C CA . ALA B 1 283 ? 12.859 15.078 -0.707 1 93.81 283 ALA B CA 1
ATOM 4619 C C . ALA B 1 283 ? 11.57 15.891 -0.649 1 93.81 283 ALA B C 1
ATOM 4621 O O . ALA B 1 283 ? 11.602 17.125 -0.741 1 93.81 283 ALA B O 1
ATOM 4622 N N . TRP B 1 284 ? 10.5 15.242 -0.476 1 94.19 284 TRP B N 1
ATOM 4623 C CA . TRP B 1 284 ? 9.219 15.945 -0.4 1 94.19 284 TRP B CA 1
ATOM 4624 C C . TRP B 1 284 ? 9.086 16.688 0.925 1 94.19 284 TRP B C 1
ATOM 4626 O O . TRP B 1 284 ? 8.445 17.734 0.992 1 94.19 284 TRP B O 1
ATOM 4636 N N . GLY B 1 285 ? 9.648 16.109 1.918 1 93.38 285 GLY B N 1
ATOM 4637 C CA . GLY B 1 285 ? 9.609 16.781 3.209 1 93.38 285 GLY B CA 1
ATOM 4638 C C . GLY B 1 285 ? 10.398 18.078 3.23 1 93.38 285 GLY B C 1
ATOM 4639 O O . GLY B 1 285 ? 9.875 19.125 3.637 1 93.38 285 GLY B O 1
ATOM 4640 N N . VAL B 1 286 ? 11.578 18.094 2.715 1 91 286 VAL B N 1
ATOM 4641 C CA . VAL B 1 286 ? 12.484 19.25 2.799 1 91 286 VAL B CA 1
ATOM 4642 C C . VAL B 1 286 ? 12.016 20.344 1.844 1 91 286 VAL B C 1
ATOM 4644 O O . VAL B 1 286 ? 12.391 21.5 1.997 1 91 286 VAL B O 1
ATOM 4647 N N . THR B 1 287 ? 11.227 20.016 0.871 1 90.75 287 THR B N 1
ATOM 4648 C CA . THR B 1 287 ? 10.781 21 -0.109 1 90.75 287 THR B CA 1
ATOM 4649 C C . THR B 1 287 ? 9.359 21.469 0.199 1 90.75 287 THR B C 1
ATOM 4651 O O . THR B 1 287 ? 8.695 22.062 -0.652 1 90.75 287 THR B O 1
ATOM 4654 N N . THR B 1 288 ? 8.922 21.141 1.361 1 92.06 288 THR B N 1
ATOM 4655 C CA . THR B 1 288 ? 7.555 21.469 1.735 1 92.06 288 THR B CA 1
ATOM 4656 C C . THR B 1 288 ? 7.387 22.984 1.861 1 92.06 288 THR B C 1
ATOM 4658 O O . THR B 1 288 ? 8.266 23.672 2.389 1 92.06 288 THR B O 1
ATOM 4661 N N . LEU B 1 289 ? 6.211 23.438 1.267 1 88.75 289 LEU B N 1
ATOM 4662 C CA . LEU B 1 289 ? 5.816 24.844 1.406 1 88.75 289 LEU B CA 1
ATOM 4663 C C . LEU B 1 289 ? 4.348 24.953 1.81 1 88.75 289 LEU B C 1
ATOM 4665 O O . LEU B 1 289 ? 3.568 24.031 1.59 1 88.75 289 LEU B O 1
ATOM 4669 N N . GLY B 1 290 ? 3.928 26.016 2.533 1 88.62 290 GLY B N 1
ATOM 4670 C CA . GLY B 1 290 ? 2.506 26.297 2.678 1 88.62 290 GLY B CA 1
ATOM 4671 C C . GLY B 1 290 ? 1.958 25.891 4.035 1 88.62 290 GLY B C 1
ATOM 4672 O O . GLY B 1 290 ? 0.777 25.562 4.156 1 88.62 290 GLY B O 1
ATOM 4673 N N . GLY B 1 291 ? 2.734 25.859 5.078 1 90.06 291 GLY B N 1
ATOM 4674 C CA . GLY B 1 291 ? 2.273 25.625 6.434 1 90.06 291 GLY B CA 1
ATOM 4675 C C . GLY B 1 291 ? 1.708 24.234 6.637 1 90.06 291 GLY B C 1
ATOM 4676 O O . GLY B 1 291 ? 2.248 23.25 6.113 1 90.06 291 GLY B O 1
ATOM 4677 N N . ALA B 1 292 ? 0.55 24.219 7.387 1 90.94 292 ALA B N 1
ATOM 4678 C CA . ALA B 1 292 ? -0.052 22.938 7.73 1 90.94 292 ALA B CA 1
ATOM 4679 C C . ALA B 1 292 ? -0.588 22.234 6.484 1 90.94 292 ALA B C 1
ATOM 4681 O O . ALA B 1 292 ? -0.452 21.016 6.344 1 90.94 292 ALA B O 1
ATOM 4682 N N . LYS B 1 293 ? -1.19 22.969 5.645 1 92.12 293 LYS B N 1
ATOM 4683 C CA . LYS B 1 293 ? -1.684 22.406 4.391 1 92.12 293 LYS B CA 1
ATOM 4684 C C . LYS B 1 293 ? -0.54 21.828 3.559 1 92.12 293 LYS B C 1
ATOM 4686 O O . LYS B 1 293 ? -0.659 20.75 2.992 1 92.12 293 LYS B O 1
ATOM 4691 N N . GLY B 1 294 ? 0.497 22.516 3.48 1 92.88 294 GLY B N 1
ATOM 4692 C CA . GLY B 1 294 ? 1.669 22.062 2.748 1 92.88 294 GLY B CA 1
ATOM 4693 C C . GLY B 1 294 ? 2.254 20.766 3.297 1 92.88 294 GLY B C 1
ATOM 4694 O O . GLY B 1 294 ? 2.652 19.891 2.533 1 92.88 294 GLY B O 1
ATOM 4695 N N . VAL B 1 295 ? 2.318 20.719 4.645 1 94.31 295 VAL B N 1
ATOM 4696 C CA . VAL B 1 295 ? 2.842 19.516 5.289 1 94.31 295 VAL B CA 1
ATOM 4697 C C . VAL B 1 295 ? 1.96 18.312 4.941 1 94.31 295 VAL B C 1
ATOM 4699 O O . VAL B 1 295 ? 2.465 17.25 4.602 1 94.31 295 VAL B O 1
ATOM 4702 N N . GLY B 1 296 ? 0.683 18.5 4.953 1 92.75 296 GLY B N 1
ATOM 4703 C CA . GLY B 1 296 ? -0.245 17.438 4.586 1 92.75 296 GLY B CA 1
ATOM 4704 C C . GLY B 1 296 ? -0.103 17 3.141 1 92.75 296 GLY B C 1
ATOM 4705 O O . GLY B 1 296 ? -0.092 15.797 2.852 1 92.75 296 GLY B O 1
ATOM 4706 N N . GLU B 1 297 ? 0.021 17.891 2.295 1 93.12 297 GLU B N 1
ATOM 4707 C CA . GLU B 1 297 ? 0.15 17.594 0.873 1 93.12 297 GLU B CA 1
ATOM 4708 C C . GLU B 1 297 ? 1.474 16.891 0.575 1 93.12 297 GLU B C 1
ATOM 4710 O O . GLU B 1 297 ? 1.523 15.977 -0.241 1 93.12 297 GLU B O 1
ATOM 4715 N N . SER B 1 298 ? 2.488 17.359 1.187 1 93.88 298 SER B N 1
ATOM 4716 C CA . SER B 1 298 ? 3.793 16.734 0.991 1 93.88 298 SER B CA 1
ATOM 4717 C C . SER B 1 298 ? 3.803 15.305 1.512 1 93.88 298 SER B C 1
ATOM 4719 O O . SER B 1 298 ? 4.414 14.422 0.904 1 93.88 298 SER B O 1
ATOM 4721 N N . THR B 1 299 ? 3.182 15.086 2.672 1 94.75 299 THR B N 1
ATOM 4722 C CA . THR B 1 299 ? 3.09 13.742 3.229 1 94.75 299 THR B CA 1
ATOM 4723 C C . THR B 1 299 ? 2.33 12.812 2.285 1 94.75 299 THR B C 1
ATOM 4725 O O . THR B 1 299 ? 2.758 11.688 2.037 1 94.75 299 THR B O 1
ATOM 4728 N N . THR B 1 300 ? 1.252 13.266 1.689 1 93 300 THR B N 1
ATOM 4729 C CA . THR B 1 300 ? 0.458 12.5 0.732 1 93 300 THR B CA 1
ATOM 4730 C C . THR B 1 300 ? 1.276 12.18 -0.515 1 93 300 THR B C 1
ATOM 4732 O O . THR B 1 300 ? 1.33 11.023 -0.947 1 93 300 THR B O 1
ATOM 4735 N N . SER B 1 301 ? 1.906 13.188 -1.02 1 94.06 301 SER B N 1
ATOM 4736 C CA . SER B 1 301 ? 2.686 13.008 -2.24 1 94.06 301 SER B CA 1
ATOM 4737 C C . SER B 1 301 ? 3.852 12.047 -2.018 1 94.06 301 SER B C 1
ATOM 4739 O O . SER B 1 301 ? 4.176 11.242 -2.893 1 94.06 301 SER B O 1
ATOM 4741 N N . ALA B 1 302 ? 4.453 12.211 -0.86 1 95.19 302 ALA B N 1
ATOM 4742 C CA . ALA B 1 302 ? 5.562 11.32 -0.537 1 95.19 302 ALA B CA 1
ATOM 4743 C C . ALA B 1 302 ? 5.125 9.859 -0.56 1 95.19 302 ALA B C 1
ATOM 4745 O O . ALA B 1 302 ? 5.82 9 -1.11 1 95.19 302 ALA B O 1
ATOM 4746 N N . VAL B 1 303 ? 4.012 9.555 0.003 1 95.25 303 VAL B N 1
ATOM 4747 C CA . VAL B 1 303 ? 3.518 8.18 0.065 1 95.25 303 VAL B CA 1
ATOM 4748 C C . VAL B 1 303 ? 3.172 7.695 -1.34 1 95.25 303 VAL B C 1
ATOM 4750 O O . VAL B 1 303 ? 3.602 6.613 -1.752 1 95.25 303 VAL B O 1
ATOM 4753 N N . VAL B 1 304 ? 2.467 8.492 -2.121 1 94.38 304 VAL B N 1
ATOM 4754 C CA . VAL B 1 304 ? 1.999 8.109 -3.449 1 94.38 304 VAL B CA 1
ATOM 4755 C C . VAL B 1 304 ? 3.195 7.852 -4.363 1 94.38 304 VAL B C 1
ATOM 4757 O O . VAL B 1 304 ? 3.25 6.824 -5.047 1 94.38 304 VAL B O 1
ATOM 4760 N N . ILE B 1 305 ? 4.109 8.711 -4.312 1 94.81 305 ILE B N 1
ATOM 4761 C CA . ILE B 1 305 ? 5.27 8.602 -5.188 1 94.81 305 ILE B CA 1
ATOM 4762 C C . ILE B 1 305 ? 6.141 7.43 -4.738 1 94.81 305 ILE B C 1
ATOM 4764 O O . ILE B 1 305 ? 6.719 6.723 -5.57 1 94.81 305 ILE B O 1
ATOM 4768 N N . SER B 1 306 ? 6.254 7.281 -3.438 1 96.69 306 SER B N 1
ATOM 4769 C CA . SER B 1 306 ? 6.992 6.121 -2.947 1 96.69 306 SER B CA 1
ATOM 4770 C C . SER B 1 306 ? 6.352 4.82 -3.418 1 96.69 306 SER B C 1
ATOM 4772 O O . SER B 1 306 ? 7.047 3.906 -3.873 1 96.69 306 SER B O 1
ATOM 4774 N N . LEU B 1 307 ? 5.047 4.711 -3.355 1 95.56 307 LEU B N 1
ATOM 4775 C CA . LEU B 1 307 ? 4.336 3.502 -3.758 1 95.56 307 LEU B CA 1
ATOM 4776 C C . LEU B 1 307 ? 4.539 3.219 -5.242 1 95.56 307 LEU B C 1
ATOM 4778 O O . LEU B 1 307 ? 4.887 2.1 -5.625 1 95.56 307 LEU B O 1
ATOM 4782 N N . VAL B 1 308 ? 4.383 4.199 -6.02 1 94.75 308 VAL B N 1
ATOM 4783 C CA . VAL B 1 308 ? 4.539 4.031 -7.461 1 94.75 308 VAL B CA 1
ATOM 4784 C C . VAL B 1 308 ? 5.977 3.633 -7.781 1 94.75 308 VAL B C 1
ATOM 4786 O O . VAL B 1 308 ? 6.211 2.721 -8.578 1 94.75 308 VAL B O 1
ATOM 4789 N N . SER B 1 309 ? 6.898 4.289 -7.168 1 96.31 309 SER B N 1
ATOM 4790 C CA . SER B 1 309 ? 8.312 4.016 -7.406 1 96.31 309 SER B CA 1
ATOM 4791 C C . SER B 1 309 ? 8.68 2.598 -6.977 1 96.31 309 SER B C 1
ATOM 4793 O O . SER B 1 309 ? 9.5 1.94 -7.625 1 96.31 309 SER B O 1
ATOM 4795 N N . ILE B 1 310 ? 8.133 2.156 -5.91 1 97 310 ILE B N 1
ATOM 4796 C CA . ILE B 1 310 ? 8.398 0.815 -5.402 1 97 310 ILE B CA 1
ATOM 4797 C C . ILE B 1 310 ? 7.922 -0.225 -6.414 1 97 310 ILE B C 1
ATOM 4799 O O . ILE B 1 310 ? 8.625 -1.201 -6.691 1 97 310 ILE B O 1
ATOM 4803 N N . PHE B 1 311 ? 6.785 -0.059 -6.988 1 95.94 311 PHE B N 1
ATOM 4804 C CA . PHE B 1 311 ? 6.246 -1.037 -7.926 1 95.94 311 PHE B CA 1
ATOM 4805 C C . PHE B 1 311 ? 7.02 -1.015 -9.234 1 95.94 311 PHE B C 1
ATOM 4807 O O . PHE B 1 311 ? 7.211 -2.057 -9.867 1 95.94 311 PHE B O 1
ATOM 4814 N N . ILE B 1 312 ? 7.43 0.152 -9.609 1 96 312 ILE B N 1
ATOM 4815 C CA . ILE B 1 312 ? 8.281 0.242 -10.789 1 96 312 ILE B CA 1
ATOM 4816 C C . ILE B 1 312 ? 9.609 -0.478 -10.531 1 96 312 ILE B C 1
ATOM 4818 O O . ILE B 1 312 ? 10.07 -1.255 -11.367 1 96 312 ILE B O 1
ATOM 4822 N N . ALA B 1 313 ? 10.172 -0.197 -9.406 1 96.5 313 ALA B N 1
ATOM 4823 C CA . ALA B 1 313 ? 11.438 -0.825 -9.031 1 96.5 313 ALA B CA 1
ATOM 4824 C C . ALA B 1 313 ? 11.281 -2.338 -8.898 1 96.5 313 ALA B C 1
ATOM 4826 O O . ALA B 1 313 ? 12.188 -3.096 -9.266 1 96.5 313 ALA B O 1
ATOM 4827 N N . ASP B 1 314 ? 10.195 -2.74 -8.32 1 95.62 314 ASP B N 1
ATOM 4828 C CA . ASP B 1 314 ? 9.938 -4.172 -8.18 1 95.62 314 ASP B CA 1
ATOM 4829 C C . ASP B 1 314 ? 9.922 -4.863 -9.539 1 95.62 314 ASP B C 1
ATOM 4831 O O . ASP B 1 314 ? 10.508 -5.934 -9.711 1 95.62 314 ASP B O 1
ATOM 4835 N N . PHE B 1 315 ? 9.234 -4.277 -10.445 1 93.81 315 PHE B N 1
ATOM 4836 C CA . PHE B 1 315 ? 9.195 -4.832 -11.797 1 93.81 315 PHE B CA 1
ATOM 4837 C C . PHE B 1 315 ? 10.594 -4.871 -12.406 1 93.81 315 PHE B C 1
ATOM 4839 O O . PHE B 1 315 ? 10.992 -5.887 -12.984 1 93.81 315 PHE B O 1
ATOM 4846 N N . ALA B 1 316 ? 11.305 -3.803 -12.297 1 94.12 316 ALA B N 1
ATOM 4847 C CA . ALA B 1 316 ? 12.641 -3.707 -12.883 1 94.12 316 ALA B CA 1
ATOM 4848 C C . ALA B 1 316 ? 13.578 -4.742 -12.273 1 94.12 316 ALA B C 1
ATOM 4850 O O . ALA B 1 316 ? 14.305 -5.43 -13 1 94.12 316 ALA B O 1
ATOM 4851 N N . LEU B 1 317 ? 13.555 -4.867 -11 1 93.44 317 LEU B N 1
ATOM 4852 C CA . LEU B 1 317 ? 14.438 -5.805 -10.32 1 93.44 317 LEU B CA 1
ATOM 4853 C C . LEU B 1 317 ? 14.023 -7.246 -10.609 1 93.44 317 LEU B C 1
ATOM 4855 O O . LEU B 1 317 ? 14.883 -8.117 -10.781 1 93.44 317 LEU B O 1
ATOM 4859 N N . SER B 1 318 ? 12.703 -7.488 -10.641 1 90.12 318 SER B N 1
ATOM 4860 C CA . SER B 1 318 ? 12.234 -8.828 -10.977 1 90.12 318 SER B CA 1
ATOM 4861 C C . SER B 1 318 ? 12.641 -9.219 -12.391 1 90.12 318 SER B C 1
ATOM 4863 O O . SER B 1 318 ? 13.008 -10.367 -12.648 1 90.12 318 SER B O 1
ATOM 4865 N N . TYR B 1 319 ? 12.555 -8.289 -13.242 1 87.44 319 TYR B N 1
ATOM 4866 C CA . TYR B 1 319 ? 12.938 -8.539 -14.625 1 87.44 319 TYR B CA 1
ATOM 4867 C C . TYR B 1 319 ? 14.438 -8.805 -14.734 1 87.44 319 TYR B C 1
ATOM 4869 O O . TYR B 1 319 ? 14.867 -9.656 -15.523 1 87.44 319 TYR B O 1
ATOM 4877 N N . CYS B 1 320 ? 15.242 -8.148 -13.914 1 86.56 320 CYS B N 1
ATOM 4878 C CA . CYS B 1 320 ? 16.688 -8.297 -13.945 1 86.56 320 CYS B CA 1
ATOM 4879 C C . CYS B 1 320 ? 17.125 -9.594 -13.273 1 86.56 320 CYS B C 1
ATOM 4881 O O . CYS B 1 320 ? 18.047 -10.258 -13.742 1 86.56 320 CYS B O 1
ATOM 4883 N N . PHE B 1 321 ? 16.469 -9.906 -12.203 1 81.31 321 PHE B N 1
ATOM 4884 C CA . PHE B 1 321 ? 16.891 -11.047 -11.398 1 81.31 321 PHE B CA 1
ATOM 4885 C C . PHE B 1 321 ? 16.406 -12.359 -12.016 1 81.31 321 PHE B C 1
ATOM 4887 O O . PHE B 1 321 ? 17.047 -13.398 -11.867 1 81.31 321 PHE B O 1
ATOM 4894 N N . PHE B 1 322 ? 15.297 -12.32 -12.625 1 67.19 322 PHE B N 1
ATOM 4895 C CA . PHE B 1 322 ? 14.688 -13.586 -13.016 1 67.19 322 PHE B CA 1
ATOM 4896 C C . PHE B 1 322 ? 14.555 -13.672 -14.531 1 67.19 322 PHE B C 1
ATOM 4898 O O . PHE B 1 322 ? 13.453 -13.586 -15.078 1 67.19 322 PHE B O 1
ATOM 4905 N N . GLN B 1 323 ? 15.82 -13.648 -15.016 1 64.06 323 GLN B N 1
ATOM 4906 C CA . GLN B 1 323 ? 15.914 -13.844 -16.469 1 64.06 323 GLN B CA 1
ATOM 4907 C C . GLN B 1 323 ? 16.016 -15.32 -16.812 1 64.06 323 GLN B C 1
ATOM 4909 O O . GLN B 1 323 ? 16.625 -16.109 -16.078 1 64.06 323 GLN B O 1
ATOM 4914 N N . GLY B 1 324 ? 14.93 -15.805 -17.422 1 61.5 324 GLY B N 1
ATOM 4915 C CA . GLY B 1 324 ? 15 -17.188 -17.875 1 61.5 324 GLY B CA 1
ATOM 4916 C C . GLY B 1 324 ? 13.875 -18.047 -17.328 1 61.5 324 GLY B C 1
ATOM 4917 O O . GLY B 1 324 ? 12.859 -17.531 -16.859 1 61.5 324 GLY B O 1
ATOM 4918 N N . VAL B 1 325 ? 14.109 -19.359 -17.453 1 57.06 325 VAL B N 1
ATOM 4919 C CA . VAL B 1 325 ? 13.086 -20.344 -17.078 1 57.06 325 VAL B CA 1
ATOM 4920 C C . VAL B 1 325 ? 13.258 -20.734 -15.617 1 57.06 325 VAL B C 1
ATOM 4922 O O . VAL B 1 325 ? 14.383 -20.875 -15.133 1 57.06 325 VAL B O 1
ATOM 4925 N N . GLY B 1 326 ? 12.172 -20.562 -14.805 1 59.91 326 GLY B N 1
ATOM 4926 C CA . GLY B 1 326 ? 12.219 -20.875 -13.383 1 59.91 326 GLY B CA 1
ATOM 4927 C C . GLY B 1 326 ? 12.102 -22.344 -13.078 1 59.91 326 GLY B C 1
ATOM 4928 O O . GLY B 1 326 ? 11.367 -23.062 -13.758 1 59.91 326 GLY B O 1
ATOM 4929 N N . ASP B 1 327 ? 12.969 -22.875 -12.242 1 63.5 327 ASP B N 1
ATOM 4930 C CA . ASP B 1 327 ? 12.961 -24.297 -11.906 1 63.5 327 ASP B CA 1
ATOM 4931 C C . ASP B 1 327 ? 12.445 -24.516 -10.484 1 63.5 327 ASP B C 1
ATOM 4933 O O . ASP B 1 327 ? 12.391 -25.656 -10.008 1 63.5 327 ASP B O 1
ATOM 4937 N N . SER B 1 328 ? 12 -23.594 -9.906 1 65.44 328 SER B N 1
ATOM 4938 C CA . SER B 1 328 ? 11.742 -23.719 -8.477 1 65.44 328 SER B CA 1
ATOM 4939 C C . SER B 1 328 ? 10.445 -24.484 -8.219 1 65.44 328 SER B C 1
ATOM 4941 O O . SER B 1 328 ? 10.375 -25.312 -7.301 1 65.44 328 SER B O 1
ATOM 4943 N N . LEU B 1 329 ? 9.484 -24.312 -9.008 1 63.41 329 LEU B N 1
ATOM 4944 C CA . LEU B 1 329 ? 8.188 -24.953 -8.789 1 63.41 329 LEU B CA 1
ATOM 4945 C C . LEU B 1 329 ? 8.258 -26.438 -9.117 1 63.41 329 LEU B C 1
ATOM 4947 O O . LEU B 1 329 ? 7.566 -27.25 -8.492 1 63.41 329 LEU B O 1
ATOM 4951 N N . LYS B 1 330 ? 9.055 -26.812 -10.047 1 65.38 330 LYS B N 1
ATOM 4952 C CA . LYS B 1 330 ? 9.242 -28.219 -10.352 1 65.38 330 LYS B CA 1
ATOM 4953 C C . LYS B 1 330 ? 9.766 -28.984 -9.141 1 65.38 330 LYS B C 1
ATOM 4955 O O . LYS B 1 330 ? 9.344 -30.109 -8.883 1 65.38 330 LYS B O 1
ATOM 4960 N N . SER B 1 331 ? 10.602 -28.297 -8.438 1 60.81 331 SER B N 1
ATOM 4961 C CA . SER B 1 331 ? 11.164 -28.938 -7.254 1 60.81 331 SER B CA 1
ATOM 4962 C C . SER B 1 331 ? 10.117 -29.109 -6.164 1 60.81 331 SER B C 1
ATOM 4964 O O . SER B 1 331 ? 10.195 -30.031 -5.359 1 60.81 331 SER B O 1
ATOM 4966 N N . ALA B 1 332 ? 9.094 -28.281 -6.156 1 54.09 332 ALA B N 1
ATOM 4967 C CA . ALA B 1 332 ? 8.047 -28.344 -5.137 1 54.09 332 ALA B CA 1
ATOM 4968 C C . ALA B 1 332 ? 7.043 -29.453 -5.453 1 54.09 332 ALA B C 1
ATOM 4970 O O . ALA B 1 332 ? 6.371 -29.953 -4.555 1 54.09 332 ALA B O 1
ATOM 4971 N N . MET B 1 333 ? 6.855 -29.766 -6.684 1 57.25 333 MET B N 1
ATOM 4972 C CA . MET B 1 333 ? 5.875 -30.75 -7.125 1 57.25 333 MET B CA 1
ATOM 4973 C C . MET B 1 333 ? 6.457 -32.156 -7.059 1 57.25 333 MET B C 1
ATOM 4975 O O . MET B 1 333 ? 5.715 -33.156 -7.066 1 57.25 333 MET B O 1
ATOM 4979 N N . GLY B 1 334 ? 7.848 -32.281 -6.941 1 49.59 334 GLY B N 1
ATOM 4980 C CA . GLY B 1 334 ? 8.453 -33.625 -6.879 1 49.59 334 GLY B CA 1
ATOM 4981 C C . GLY B 1 334 ? 8.781 -34.062 -5.465 1 49.59 334 GLY B C 1
ATOM 4982 O O . GLY B 1 334 ? 8.805 -33.25 -4.543 1 49.59 334 GLY B O 1
#

Solvent-accessible surface area (backbone atoms only — not comparable to full-atom values): 34789 Å² total; per-residue (Å²): 135,88,84,83,75,80,80,77,87,80,83,72,88,79,77,88,75,84,74,82,80,76,79,77,85,74,83,74,84,76,80,77,77,81,72,82,85,79,85,77,81,79,74,82,78,72,79,73,78,75,76,74,71,77,72,77,75,76,64,75,70,75,76,73,63,79,50,70,64,56,63,62,60,62,57,66,65,72,67,76,68,48,55,66,57,38,29,63,52,49,44,50,48,37,50,46,35,55,68,70,64,59,57,65,51,61,69,57,18,53,56,35,25,45,51,48,26,68,68,37,40,65,63,39,41,51,38,26,26,30,47,25,36,39,50,35,58,59,49,47,23,33,29,47,63,72,68,36,61,56,27,45,21,12,54,50,44,48,46,30,37,64,45,48,24,34,49,53,41,43,52,48,38,22,29,42,44,20,12,45,44,5,13,53,37,8,36,33,36,57,70,43,47,51,59,50,35,46,74,73,68,42,58,54,58,46,68,58,43,35,20,41,28,53,16,27,28,58,25,33,28,55,50,21,53,52,20,34,52,41,14,52,50,36,24,33,51,46,36,31,75,74,68,68,41,53,47,65,50,27,52,51,12,20,60,52,21,56,50,73,62,42,53,52,54,24,36,50,51,16,26,52,39,18,37,47,24,31,36,39,5,39,40,32,3,63,65,29,56,69,52,38,53,18,15,18,50,25,20,21,48,22,24,40,52,29,51,46,48,42,34,50,48,48,26,53,50,48,55,67,72,58,70,65,81,39,64,39,54,59,44,12,71,100,133,90,75,93,70,92,68,90,82,84,92,74,90,76,83,91,79,88,78,86,71,87,85,78,86,70,85,74,85,78,81,77,76,78,75,82,75,80,83,74,79,78,74,84,77,73,81,74,81,76,79,77,74,80,75,78,76,75,65,76,72,75,77,74,63,80,49,67,64,56,62,61,61,64,58,66,66,71,66,78,68,48,55,67,56,38,29,61,51,49,42,49,48,38,51,44,35,53,70,69,61,60,58,65,50,61,68,58,18,51,56,35,26,45,51,48,26,66,68,38,40,65,62,37,40,53,38,26,26,30,48,25,35,38,50,36,57,59,50,48,24,32,29,47,62,70,68,37,61,56,26,46,23,12,55,50,44,48,47,29,36,65,45,48,23,33,48,52,41,44,50,47,39,22,30,41,45,19,12,44,44,6,12,52,37,9,35,32,35,57,70,44,47,51,58,51,34,47,73,72,69,42,58,53,57,46,68,59,42,38,21,40,28,55,16,25,28,58,25,33,29,55,50,22,52,53,19,35,52,42,14,52,50,36,24,32,50,47,36,30,75,74,68,69,42,51,48,65,50,27,52,52,13,20,59,52,21,56,50,72,64,42,54,52,51,24,35,49,50,16,26,53,40,18,37,47,24,32,36,38,5,39,40,32,2,62,65,30,56,70,53,38,52,19,15,17,51,26,20,20,49,22,24,40,50,28,52,45,50,40,32,50,49,47,26,54,49,47,55,67,71,58,69,66,80,38,65,40,53,60,45,11,69,100